Protein AF-A0A7R9UZ57-F1 (afdb_monomer)

Structure (mmCIF, N/CA/C/O backbone):
data_AF-A0A7R9UZ57-F1
#
_entry.id   AF-A0A7R9UZ57-F1
#
loop_
_atom_site.group_PDB
_atom_site.id
_atom_site.type_symbol
_atom_site.label_atom_id
_atom_site.label_alt_id
_atom_site.label_comp_id
_atom_site.label_asym_id
_atom_site.label_entity_id
_atom_site.label_seq_id
_atom_site.pdbx_PDB_ins_code
_atom_site.Cartn_x
_atom_site.Cartn_y
_atom_site.Cartn_z
_atom_site.occupancy
_atom_site.B_iso_or_equiv
_atom_site.auth_seq_id
_atom_site.auth_comp_id
_atom_site.auth_asym_id
_atom_site.auth_atom_id
_atom_site.pdbx_PDB_model_num
ATOM 1 N N . TYR A 1 1 ? 11.349 -13.960 4.212 1.00 96.31 1 TYR A N 1
ATOM 2 C CA . TYR A 1 1 ? 10.872 -12.560 4.198 1.00 96.31 1 TYR A CA 1
ATOM 3 C C . TYR A 1 1 ? 11.273 -11.855 5.492 1.00 96.31 1 TYR A C 1
ATOM 5 O O . TYR A 1 1 ? 11.330 -12.526 6.517 1.00 96.31 1 TYR A O 1
ATOM 13 N N . ARG A 1 2 ? 11.578 -10.550 5.465 1.00 96.44 2 ARG A N 1
ATOM 14 C CA . ARG A 1 2 ? 12.087 -9.789 6.626 1.00 96.44 2 ARG A CA 1
ATOM 15 C C . ARG A 1 2 ? 11.323 -8.475 6.809 1.00 96.44 2 ARG A C 1
ATOM 17 O O . ARG A 1 2 ? 11.224 -7.702 5.852 1.00 96.44 2 ARG A O 1
ATOM 24 N N . VAL A 1 3 ? 10.843 -8.205 8.025 1.00 97.75 3 VAL A N 1
ATOM 25 C CA . VAL A 1 3 ? 10.089 -6.989 8.388 1.00 97.75 3 VAL A CA 1
ATOM 26 C C . VAL A 1 3 ? 10.809 -6.240 9.516 1.00 97.75 3 VAL A C 1
ATOM 28 O O . VAL A 1 3 ? 10.849 -6.745 10.637 1.00 97.75 3 VAL A O 1
ATOM 31 N N . PRO A 1 4 ? 11.381 -5.050 9.264 1.00 97.25 4 PRO A N 1
ATOM 32 C CA . PRO A 1 4 ? 11.931 -4.203 10.320 1.00 97.25 4 PRO A CA 1
ATOM 33 C C . PRO A 1 4 ? 10.826 -3.755 11.279 1.00 97.25 4 PRO A C 1
ATOM 35 O O . PRO A 1 4 ? 9.826 -3.183 10.838 1.00 97.25 4 PRO A O 1
ATOM 38 N N . TYR A 1 5 ? 10.987 -4.008 12.577 1.00 97.12 5 TYR A N 1
ATOM 39 C CA . TYR A 1 5 ? 10.006 -3.625 13.591 1.00 97.12 5 TYR A CA 1
ATOM 40 C C . TYR A 1 5 ? 10.613 -3.631 14.996 1.00 97.12 5 TYR A C 1
ATOM 42 O O . TYR A 1 5 ? 11.260 -4.590 15.408 1.00 97.12 5 TYR A O 1
ATOM 50 N N . ASN A 1 6 ? 10.357 -2.564 15.750 1.00 95.50 6 ASN A N 1
ATOM 51 C CA . ASN A 1 6 ? 10.681 -2.450 17.173 1.00 95.50 6 ASN A CA 1
ATOM 52 C C . ASN A 1 6 ? 9.581 -1.694 17.936 1.00 95.50 6 ASN A C 1
ATOM 54 O O . ASN A 1 6 ? 9.874 -0.903 18.834 1.00 95.50 6 ASN A O 1
ATOM 58 N N . GLY A 1 7 ? 8.328 -1.914 17.531 1.00 94.88 7 GLY A N 1
ATOM 59 C CA . GLY A 1 7 ? 7.164 -1.158 17.985 1.00 94.88 7 GLY A CA 1
ATOM 60 C C . GLY A 1 7 ? 6.757 -0.039 17.026 1.00 94.88 7 GLY A C 1
ATOM 61 O O . GLY A 1 7 ? 7.496 0.328 16.104 1.00 94.88 7 GLY A O 1
ATOM 62 N N . GLY A 1 8 ? 5.566 0.509 17.274 1.00 93.75 8 GLY A N 1
ATOM 63 C CA . GLY A 1 8 ? 5.073 1.705 16.601 1.00 93.75 8 GLY A CA 1
ATOM 64 C C . GLY A 1 8 ? 5.995 2.912 16.791 1.00 93.75 8 GLY A C 1
ATOM 65 O O . GLY A 1 8 ? 6.825 2.981 17.702 1.00 93.75 8 GLY A O 1
ATOM 66 N N . TRP A 1 9 ? 5.865 3.882 15.897 1.00 94.94 9 TRP A N 1
ATOM 67 C CA . TRP A 1 9 ? 6.521 5.170 16.027 1.00 94.94 9 TRP A CA 1
ATOM 68 C C . TRP A 1 9 ? 5.955 5.943 17.223 1.00 94.94 9 TRP A C 1
ATOM 70 O O . TRP A 1 9 ? 4.747 5.971 17.447 1.00 94.94 9 TRP A O 1
ATOM 80 N N . HIS A 1 10 ? 6.835 6.606 17.969 1.00 92.19 10 HIS A N 1
ATOM 81 C CA . HIS A 1 10 ? 6.475 7.507 19.061 1.00 92.19 10 HIS A CA 1
ATOM 82 C C . HIS A 1 10 ? 7.526 8.628 19.145 1.00 92.19 10 HIS A C 1
ATOM 84 O O . HIS A 1 10 ? 8.690 8.359 18.835 1.00 92.19 10 HIS A O 1
ATOM 90 N N . PRO A 1 11 ? 7.202 9.853 19.609 1.00 89.06 11 PRO A N 1
ATOM 91 C CA . PRO A 1 11 ? 8.188 10.932 19.734 1.00 89.06 11 PRO A CA 1
ATOM 92 C C . PRO A 1 11 ? 9.426 10.583 20.577 1.00 89.06 11 PRO A C 1
ATOM 94 O O . PRO A 1 11 ? 10.512 11.087 20.305 1.00 89.06 11 PRO A O 1
ATOM 97 N N . SER A 1 12 ? 9.296 9.684 21.562 1.00 87.94 12 SER A N 1
ATOM 98 C CA . SER A 1 12 ? 10.431 9.167 22.354 1.00 87.94 12 SER A CA 1
ATOM 99 C C . SER A 1 12 ? 11.221 8.036 21.673 1.00 87.94 12 SER A C 1
ATOM 101 O O . SER A 1 12 ? 12.319 7.705 22.113 1.00 87.94 12 SER A O 1
ATOM 103 N N . SER A 1 13 ? 10.698 7.455 20.588 1.00 88.44 13 SER A N 1
ATOM 104 C CA . SER A 1 13 ? 11.344 6.419 19.766 1.00 88.44 13 SER A CA 1
ATOM 105 C C . SER A 1 13 ? 11.179 6.726 18.264 1.00 88.44 13 SER A C 1
ATOM 107 O O . SER A 1 13 ? 10.595 5.934 17.514 1.00 88.44 13 SER A O 1
ATOM 109 N N . PRO A 1 14 ? 11.675 7.887 17.787 1.00 87.88 14 PRO A N 1
ATOM 110 C CA . PRO A 1 14 ? 11.330 8.398 16.461 1.00 87.88 14 PRO A CA 1
ATOM 111 C C . PRO A 1 14 ? 12.143 7.753 15.333 1.00 87.88 14 PRO A C 1
ATOM 113 O O . PRO A 1 14 ? 11.838 7.945 14.158 1.00 87.88 14 PRO A O 1
ATOM 116 N N . LYS A 1 15 ? 13.213 7.030 15.682 1.00 91.25 15 LYS A N 1
ATOM 117 C CA . LYS A 1 15 ? 14.155 6.442 14.729 1.00 91.25 15 LYS A CA 1
ATOM 118 C C . LYS A 1 15 ? 13.553 5.212 14.053 1.00 91.25 15 LYS A C 1
ATOM 120 O O . LYS A 1 15 ? 12.788 4.467 14.676 1.00 91.25 15 LYS A O 1
ATOM 125 N N . ALA A 1 16 ? 13.980 4.976 12.815 1.00 91.75 16 ALA A N 1
ATOM 126 C CA . ALA A 1 16 ? 13.773 3.719 12.107 1.00 91.75 16 ALA A CA 1
ATOM 127 C C . ALA A 1 16 ? 14.164 2.512 12.987 1.00 91.75 16 ALA A C 1
ATOM 129 O O . ALA A 1 16 ? 15.048 2.649 13.848 1.00 91.75 16 ALA A O 1
ATOM 130 N N . PRO A 1 17 ? 13.535 1.336 12.804 1.00 94.62 17 PRO A N 1
ATOM 131 C CA . PRO A 1 17 ? 13.984 0.124 13.476 1.00 94.62 17 PRO A CA 1
ATOM 132 C C . PRO A 1 17 ? 15.475 -0.121 13.178 1.00 94.62 17 PRO A C 1
ATOM 134 O O . PRO A 1 17 ? 15.879 -0.032 12.016 1.00 94.62 17 PRO A O 1
ATOM 137 N N . PRO A 1 18 ? 16.316 -0.399 14.192 1.00 93.69 18 PRO A N 1
ATOM 138 C CA . PRO A 1 18 ? 17.724 -0.697 13.955 1.00 93.69 18 PRO A CA 1
ATOM 139 C C . PRO A 1 18 ? 17.870 -1.988 13.136 1.00 93.69 18 PRO A C 1
ATOM 141 O O . PRO A 1 18 ? 16.980 -2.835 13.129 1.00 93.69 18 PRO A O 1
ATOM 144 N N . ALA A 1 19 ? 19.015 -2.170 12.473 1.00 89.94 19 ALA A N 1
ATOM 145 C CA . ALA A 1 19 ? 19.234 -3.281 11.537 1.00 89.94 19 ALA A CA 1
ATOM 146 C C . ALA A 1 19 ? 19.067 -4.688 12.154 1.00 89.94 19 ALA A C 1
ATOM 148 O O . ALA A 1 19 ? 18.806 -5.650 11.432 1.00 89.94 19 ALA A O 1
ATOM 149 N N . ASN A 1 20 ? 19.209 -4.817 13.477 1.00 93.25 20 ASN A N 1
ATOM 150 C CA . ASN A 1 20 ? 18.998 -6.061 14.220 1.00 93.25 20 ASN A CA 1
ATOM 151 C C . ASN A 1 20 ? 17.541 -6.274 14.676 1.00 93.25 20 ASN A C 1
ATOM 153 O O . ASN A 1 20 ? 17.186 -7.391 15.042 1.00 93.25 20 ASN A O 1
ATOM 157 N N . ALA A 1 21 ? 16.688 -5.248 14.642 1.00 95.94 21 ALA A N 1
ATOM 158 C CA . ALA A 1 21 ? 15.274 -5.347 14.998 1.00 95.94 21 ALA A CA 1
ATOM 159 C C . ALA A 1 21 ? 14.435 -5.725 13.771 1.00 95.94 21 ALA A C 1
ATOM 161 O O . ALA A 1 21 ? 13.703 -4.912 13.198 1.00 95.94 21 ALA A O 1
ATOM 162 N N . VAL A 1 22 ? 14.597 -6.972 13.333 1.00 97.25 22 VAL A N 1
ATOM 163 C CA . VAL A 1 22 ? 13.974 -7.494 12.117 1.00 97.25 22 VAL A CA 1
ATOM 164 C C . VAL A 1 22 ? 13.258 -8.800 12.420 1.00 97.25 22 VAL A C 1
ATOM 166 O O . VAL A 1 22 ? 13.871 -9.777 12.837 1.00 97.25 22 VAL A O 1
ATOM 169 N N . LEU A 1 23 ? 11.959 -8.828 12.143 1.00 98.12 23 LEU A N 1
ATOM 170 C CA . LEU A 1 23 ? 11.115 -10.006 12.265 1.00 98.12 23 LEU A CA 1
ATOM 171 C C . LEU A 1 23 ? 11.227 -10.883 11.017 1.00 98.12 23 LEU A C 1
ATOM 173 O O . LEU A 1 23 ? 11.198 -10.390 9.885 1.00 98.12 23 LEU A O 1
ATOM 177 N N . HIS A 1 24 ? 11.313 -12.193 11.224 1.00 97.38 24 HIS A N 1
ATOM 178 C CA . HIS A 1 24 ? 11.271 -13.217 10.181 1.00 97.38 24 HIS A CA 1
ATOM 179 C C . HIS A 1 24 ? 10.821 -14.558 10.779 1.00 97.38 24 HIS A C 1
ATOM 181 O O . HIS A 1 24 ? 10.819 -14.718 12.000 1.00 97.38 24 HIS A O 1
ATOM 187 N N . GLY A 1 25 ? 10.447 -15.519 9.928 1.00 96.62 25 GLY A N 1
ATOM 188 C CA . GLY A 1 25 ? 10.037 -16.857 10.374 1.00 96.62 25 GLY A CA 1
ATOM 189 C C . GLY A 1 25 ? 8.924 -16.7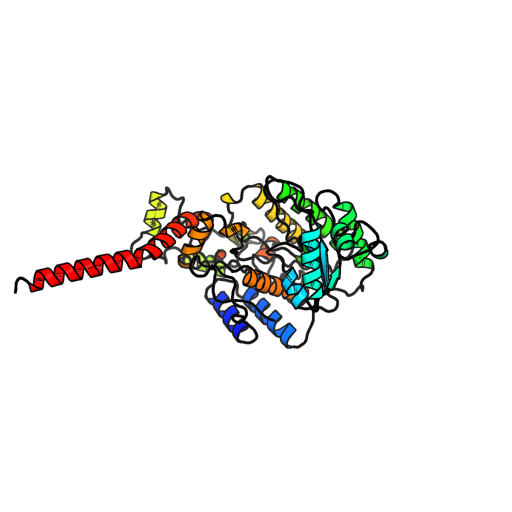95 11.424 1.00 96.62 25 GLY A C 1
ATOM 190 O O . GLY A 1 25 ? 7.982 -16.014 11.281 1.00 96.62 25 GLY A O 1
ATOM 191 N N . ASP A 1 26 ? 9.065 -17.571 12.495 1.00 97.94 26 ASP A N 1
ATOM 192 C CA . ASP A 1 26 ? 8.060 -17.665 13.560 1.00 97.94 26 ASP A CA 1
ATOM 193 C C . ASP A 1 26 ? 7.879 -16.360 14.342 1.00 97.94 26 ASP A C 1
ATOM 195 O O . ASP A 1 26 ? 6.760 -16.039 14.733 1.00 97.94 26 ASP A O 1
ATOM 199 N N . ALA A 1 27 ? 8.931 -15.547 14.496 1.00 98.25 27 ALA A N 1
ATOM 200 C CA . ALA A 1 27 ? 8.818 -14.242 15.149 1.00 98.25 27 ALA A CA 1
ATOM 201 C C . ALA A 1 27 ? 7.904 -13.289 14.359 1.00 98.25 27 ALA A C 1
ATOM 203 O O . ALA A 1 27 ? 7.117 -12.547 14.947 1.00 98.25 27 ALA A O 1
ATOM 204 N N . LEU A 1 28 ? 7.963 -13.339 13.022 1.00 98.56 28 LEU A N 1
ATOM 205 C CA . LEU A 1 28 ? 7.055 -12.567 12.172 1.00 98.56 28 LEU A CA 1
ATOM 206 C C . LEU A 1 28 ? 5.615 -13.078 12.275 1.00 98.56 28 LEU A C 1
ATOM 208 O O . LEU A 1 28 ? 4.700 -12.267 12.386 1.00 98.56 28 LEU A O 1
ATOM 212 N N . LYS A 1 29 ? 5.410 -14.401 12.284 1.00 98.50 29 LYS A N 1
ATOM 213 C CA . LYS A 1 29 ? 4.072 -14.997 12.433 1.00 98.50 29 LYS A CA 1
ATOM 214 C C . LYS A 1 29 ? 3.449 -14.646 13.785 1.00 98.50 29 LYS A C 1
ATOM 216 O O . LYS A 1 29 ? 2.296 -14.225 13.845 1.00 98.50 29 LYS A O 1
ATOM 221 N N . ALA A 1 30 ? 4.234 -14.740 14.857 1.00 98.56 30 ALA A N 1
ATOM 222 C CA . ALA A 1 30 ? 3.813 -14.344 16.193 1.00 98.56 30 ALA A CA 1
ATOM 223 C C . ALA A 1 30 ? 3.451 -12.852 16.247 1.00 98.56 30 ALA A C 1
ATOM 225 O O . ALA A 1 30 ? 2.408 -12.499 16.794 1.00 98.56 30 ALA A O 1
ATOM 226 N N . GLN A 1 31 ? 4.254 -11.975 15.631 1.00 98.62 31 GLN A N 1
ATOM 227 C CA . GLN A 1 31 ? 3.928 -10.550 15.573 1.00 98.62 31 GLN A CA 1
ATOM 228 C C . GLN A 1 31 ? 2.664 -10.268 14.750 1.00 98.62 31 GLN A C 1
ATOM 230 O O . GLN A 1 31 ? 1.860 -9.432 15.159 1.00 98.62 31 GLN A O 1
ATOM 235 N N . ALA A 1 32 ? 2.466 -10.951 13.620 1.00 98.62 32 ALA A N 1
ATOM 236 C CA . ALA A 1 32 ? 1.267 -10.802 12.798 1.00 98.62 32 ALA A CA 1
ATOM 237 C C . ALA A 1 32 ? 0.005 -11.173 13.593 1.00 98.62 32 ALA A C 1
ATOM 239 O O . ALA A 1 32 ? -0.953 -10.399 13.626 1.00 98.62 32 ALA A O 1
ATOM 240 N N . ALA A 1 33 ? 0.047 -12.293 14.324 1.00 98.62 33 ALA A N 1
ATOM 241 C CA . ALA A 1 33 ? -1.026 -12.700 15.229 1.00 98.62 33 ALA A CA 1
ATOM 242 C C . ALA A 1 33 ? -1.255 -11.679 16.358 1.00 98.62 33 ALA A C 1
ATOM 244 O O . ALA A 1 33 ? -2.397 -11.353 16.675 1.00 98.62 33 ALA A O 1
ATOM 245 N N . GLN A 1 34 ? -0.186 -11.117 16.936 1.00 98.31 34 GLN A N 1
ATOM 246 C CA . GLN A 1 34 ? -0.305 -10.059 17.946 1.00 98.31 34 GLN A CA 1
ATOM 247 C C . GLN A 1 34 ? -0.928 -8.776 17.387 1.00 98.31 34 GLN A C 1
ATOM 249 O O . GLN A 1 34 ? -1.742 -8.152 18.068 1.00 98.31 34 GLN A O 1
ATOM 254 N N . TRP A 1 35 ? -0.563 -8.362 16.171 1.00 98.31 35 TRP A N 1
ATOM 255 C CA . TRP A 1 35 ? -1.174 -7.202 15.526 1.00 98.31 35 TRP A CA 1
ATOM 256 C C . TRP A 1 35 ? -2.663 -7.430 15.262 1.00 98.31 35 TRP A C 1
ATOM 258 O O . TRP A 1 35 ? -3.454 -6.543 15.577 1.00 98.31 35 TRP A O 1
ATOM 268 N N . ALA A 1 36 ? -3.056 -8.610 14.775 1.00 98.31 36 ALA A N 1
ATOM 269 C CA . ALA A 1 36 ? -4.465 -8.953 14.580 1.00 98.31 36 ALA A CA 1
ATOM 270 C C . ALA A 1 36 ? -5.243 -8.983 15.904 1.00 98.31 36 ALA A C 1
ATOM 272 O O . ALA A 1 36 ? -6.279 -8.332 16.035 1.00 98.31 36 ALA A O 1
ATOM 273 N N . ALA A 1 37 ? -4.704 -9.645 16.932 1.00 97.50 37 ALA A N 1
ATOM 274 C CA . ALA A 1 37 ? -5.334 -9.733 18.251 1.00 97.50 37 ALA A CA 1
ATOM 275 C C . ALA A 1 37 ? -5.508 -8.358 18.924 1.00 97.50 37 ALA A C 1
ATOM 277 O O . ALA A 1 37 ? -6.505 -8.114 19.604 1.00 97.50 37 ALA A O 1
ATOM 278 N N . ARG A 1 38 ? -4.557 -7.438 18.716 1.00 95.81 38 ARG A N 1
ATOM 279 C CA . ARG A 1 38 ? -4.638 -6.045 19.191 1.00 95.81 38 ARG A CA 1
ATOM 280 C C . ARG A 1 38 ? -5.519 -5.159 18.304 1.00 95.81 38 ARG A C 1
ATOM 282 O O . ARG A 1 38 ? -5.762 -4.011 18.668 1.00 95.81 38 ARG A O 1
ATOM 289 N N . GLY A 1 39 ? -5.990 -5.667 17.165 1.00 96.31 39 GLY A N 1
ATOM 290 C CA . GLY A 1 39 ? -6.795 -4.920 16.206 1.00 96.31 39 GLY A CA 1
ATOM 291 C C . GLY A 1 39 ? -6.010 -3.887 15.397 1.00 96.31 39 GLY A C 1
ATOM 292 O O . GLY A 1 39 ? -6.600 -2.943 14.890 1.00 96.31 39 GLY A O 1
ATOM 293 N N . ILE A 1 40 ? -4.689 -4.025 15.298 1.00 97.19 40 ILE A N 1
ATOM 294 C CA . ILE A 1 40 ? -3.823 -3.118 14.530 1.00 97.19 40 ILE A CA 1
ATOM 295 C C . ILE A 1 40 ? -3.959 -3.384 13.029 1.00 97.19 40 ILE A C 1
ATOM 297 O O . ILE A 1 40 ? -3.943 -2.450 12.226 1.00 97.19 40 ILE A O 1
ATOM 301 N N . ILE A 1 41 ? -4.105 -4.658 12.671 1.00 98.25 41 ILE A N 1
ATOM 302 C CA . ILE A 1 41 ? -4.402 -5.131 11.319 1.00 98.25 41 ILE A CA 1
ATOM 303 C C . ILE A 1 41 ? -5.584 -6.099 11.389 1.00 98.25 41 ILE A C 1
ATOM 305 O O . ILE A 1 41 ? -5.869 -6.653 12.451 1.00 98.25 41 ILE A O 1
ATOM 309 N N . GLU A 1 42 ? -6.246 -6.330 10.264 1.00 98.06 42 GLU A N 1
ATOM 310 C CA . GLU A 1 42 ? -7.281 -7.356 10.154 1.00 98.06 42 GLU A CA 1
ATOM 311 C C . GLU A 1 42 ? -6.670 -8.761 10.026 1.00 98.06 42 GLU A C 1
ATOM 313 O O . GLU A 1 42 ? -5.522 -8.929 9.605 1.00 98.06 42 GLU A O 1
ATOM 318 N N . GLN A 1 43 ? -7.429 -9.790 10.416 1.00 98.00 43 GLN A N 1
ATOM 319 C CA . GLN A 1 43 ? -6.919 -11.166 10.477 1.00 98.00 43 GLN A CA 1
ATOM 320 C C . GLN A 1 43 ? -6.429 -11.667 9.110 1.00 98.00 43 GLN A C 1
ATOM 322 O O . GLN A 1 43 ? -5.359 -12.259 9.012 1.00 98.00 43 GLN A O 1
ATOM 327 N N . ASP A 1 44 ? -7.152 -11.352 8.038 1.00 97.69 44 ASP A N 1
ATOM 328 C CA . ASP A 1 44 ? -6.767 -11.726 6.677 1.00 97.69 44 ASP A CA 1
ATOM 329 C C . ASP A 1 44 ? -5.493 -11.003 6.187 1.00 97.69 44 ASP A C 1
ATOM 331 O O . ASP A 1 44 ? -4.760 -11.534 5.348 1.00 97.69 44 ASP A O 1
ATOM 335 N N . ALA A 1 45 ? -5.166 -9.827 6.740 1.00 98.44 45 ALA A N 1
ATOM 336 C CA . ALA A 1 45 ? -3.878 -9.162 6.527 1.00 98.44 45 ALA A CA 1
ATOM 337 C C . ALA A 1 45 ? -2.734 -9.912 7.227 1.00 98.44 45 ALA A C 1
ATOM 339 O O . ALA A 1 45 ? -1.653 -10.072 6.651 1.00 98.44 45 ALA A O 1
ATOM 340 N N . ALA A 1 46 ? -2.969 -10.382 8.458 1.00 98.69 46 ALA A N 1
ATOM 341 C CA . ALA A 1 46 ? -2.006 -11.194 9.201 1.00 98.69 46 ALA A CA 1
ATOM 342 C C . ALA A 1 46 ? -1.715 -12.510 8.469 1.00 98.69 46 ALA A C 1
ATOM 344 O O . ALA A 1 46 ? -0.550 -12.868 8.279 1.00 98.69 46 ALA A O 1
ATOM 345 N N . ASP A 1 47 ? -2.762 -13.177 7.985 1.00 98.56 47 ASP A N 1
ATOM 346 C CA . ASP A 1 47 ? -2.655 -14.435 7.247 1.00 98.56 47 ASP A CA 1
ATOM 347 C C . ASP A 1 47 ? -1.882 -14.242 5.932 1.00 98.56 47 ASP A C 1
ATOM 349 O O . ASP A 1 47 ? -0.988 -15.028 5.614 1.00 98.56 47 ASP A O 1
ATOM 353 N N . ALA A 1 48 ? -2.135 -13.148 5.204 1.00 98.62 48 ALA A N 1
ATOM 354 C CA . ALA A 1 48 ? -1.396 -12.800 3.988 1.00 98.62 48 ALA A CA 1
ATOM 355 C C . ALA A 1 48 ? 0.100 -12.529 4.248 1.00 98.62 48 ALA A C 1
ATOM 357 O O . ALA A 1 48 ? 0.965 -12.915 3.449 1.00 98.62 48 ALA A O 1
ATOM 358 N N . LEU A 1 49 ? 0.428 -11.891 5.376 1.00 98.50 49 LEU A N 1
ATOM 359 C CA . LEU A 1 49 ? 1.812 -11.664 5.795 1.00 98.50 49 LEU A CA 1
ATOM 360 C C . LEU A 1 49 ? 2.517 -12.983 6.149 1.00 98.50 49 LEU A C 1
ATOM 362 O O . LEU A 1 49 ? 3.658 -13.204 5.724 1.00 98.50 49 LEU A O 1
ATOM 366 N N . CYS A 1 50 ? 1.833 -13.877 6.868 1.00 98.62 50 CYS A N 1
ATOM 367 C CA . CYS A 1 50 ? 2.318 -15.225 7.171 1.00 98.62 50 CYS A CA 1
ATOM 368 C C . CYS A 1 50 ? 2.543 -16.039 5.891 1.00 98.62 50 CYS A C 1
ATOM 370 O O . CYS A 1 50 ? 3.635 -16.581 5.707 1.00 98.62 50 CYS A O 1
ATOM 372 N N . TRP A 1 51 ? 1.574 -16.033 4.971 1.00 98.69 51 TRP A N 1
ATOM 373 C CA . TRP A 1 51 ? 1.675 -16.701 3.672 1.00 98.69 51 TRP A CA 1
ATOM 374 C C . TRP A 1 51 ? 2.886 -16.210 2.880 1.00 98.69 51 TRP A C 1
ATOM 376 O O . TRP A 1 51 ? 3.669 -17.008 2.373 1.00 98.69 51 TRP A O 1
ATOM 386 N N . THR A 1 52 ? 3.100 -14.893 2.825 1.00 98.50 52 THR A N 1
ATOM 387 C CA . THR A 1 52 ? 4.250 -14.315 2.113 1.00 98.50 52 THR A CA 1
ATOM 388 C C . THR A 1 52 ? 5.568 -14.758 2.740 1.00 98.50 52 THR A C 1
ATOM 390 O O . THR A 1 52 ? 6.523 -15.093 2.037 1.00 98.50 52 THR A O 1
ATOM 393 N N . SER A 1 53 ? 5.632 -14.777 4.073 1.00 97.94 53 SER A N 1
ATOM 394 C CA . SER A 1 53 ? 6.804 -15.263 4.800 1.00 97.94 53 SER A CA 1
ATOM 395 C C . SER A 1 53 ? 7.142 -16.707 4.425 1.00 97.94 53 SER A C 1
ATOM 397 O O . SER A 1 53 ? 8.302 -17.001 4.124 1.00 97.94 53 SER A O 1
ATOM 399 N N . GLU A 1 54 ? 6.132 -17.576 4.387 1.00 98.19 54 GLU A N 1
ATOM 400 C CA . GLU A 1 54 ? 6.259 -18.994 4.043 1.00 98.19 54 GLU A CA 1
ATOM 401 C C . GLU A 1 54 ? 6.609 -19.219 2.573 1.00 98.19 54 GLU A C 1
ATOM 403 O O . GLU A 1 54 ? 7.529 -19.985 2.293 1.00 98.19 54 GLU A O 1
ATOM 408 N N . TYR A 1 55 ? 5.957 -18.505 1.651 1.00 98.12 55 TYR A N 1
ATOM 409 C CA . TYR A 1 55 ? 6.221 -18.581 0.213 1.00 98.12 55 TYR A CA 1
ATOM 410 C C . TYR A 1 55 ? 7.719 -18.420 -0.079 1.00 98.12 55 TYR A C 1
ATOM 412 O O . TYR A 1 55 ? 8.342 -19.268 -0.717 1.00 98.12 55 TYR A O 1
ATOM 420 N N . PHE A 1 56 ? 8.341 -17.380 0.483 1.00 97.12 56 PHE A N 1
ATOM 421 C CA . PHE A 1 56 ? 9.775 -17.148 0.299 1.00 97.12 56 PHE A CA 1
ATOM 422 C C . PHE A 1 56 ? 10.663 -18.082 1.131 1.00 97.12 56 PHE A C 1
ATOM 424 O O . PHE A 1 56 ? 11.785 -18.367 0.720 1.00 97.12 56 PHE A O 1
ATOM 431 N N . ALA A 1 57 ? 10.198 -18.576 2.283 1.00 96.81 57 ALA A N 1
ATOM 432 C CA . ALA A 1 57 ? 10.938 -19.578 3.056 1.00 96.81 57 ALA A CA 1
ATOM 433 C C . ALA A 1 57 ? 11.018 -20.932 2.327 1.00 96.81 57 ALA A C 1
ATOM 435 O O . ALA A 1 57 ? 12.003 -21.648 2.477 1.00 96.81 57 ALA A O 1
ATOM 436 N N . GLN A 1 58 ? 10.026 -21.251 1.492 1.00 97.00 58 GLN A N 1
ATOM 437 C CA . GLN A 1 58 ? 9.994 -22.442 0.634 1.00 97.00 58 GLN A CA 1
ATOM 438 C C . GLN A 1 58 ? 10.852 -22.304 -0.640 1.00 97.00 58 GLN A C 1
ATOM 440 O O . GLN A 1 58 ? 10.780 -23.152 -1.528 1.00 97.00 58 GLN A O 1
ATOM 445 N N . GLY A 1 59 ? 11.651 -21.238 -0.762 1.00 95.31 59 GLY A N 1
ATOM 446 C CA . GLY A 1 59 ? 12.533 -21.013 -1.910 1.00 95.31 59 GLY A CA 1
ATOM 447 C C . GLY A 1 59 ? 11.826 -20.495 -3.164 1.00 95.31 59 GLY A C 1
ATOM 448 O O . GLY A 1 59 ? 12.437 -20.449 -4.232 1.00 95.31 59 GLY A O 1
ATOM 449 N N . GLN A 1 60 ? 10.555 -20.090 -3.062 1.00 97.00 60 GLN A N 1
ATOM 450 C CA . GLN A 1 60 ? 9.864 -19.433 -4.168 1.00 97.00 60 GLN A CA 1
ATOM 451 C C . GLN A 1 60 ? 10.433 -18.027 -4.412 1.00 97.00 60 GLN A C 1
ATOM 453 O O . GLN A 1 60 ? 11.066 -17.428 -3.542 1.00 97.00 60 GLN A O 1
ATOM 458 N N . SER A 1 61 ? 10.204 -17.480 -5.606 1.00 95.38 61 SER A N 1
ATOM 459 C CA . SER A 1 61 ? 10.783 -16.198 -6.026 1.00 95.38 61 SER A CA 1
ATOM 460 C C . SER A 1 61 ? 9.775 -15.309 -6.759 1.00 95.38 61 SER A C 1
ATOM 462 O O . SER A 1 61 ? 8.631 -15.701 -6.997 1.00 95.38 61 SER A O 1
ATOM 464 N N . LEU A 1 62 ? 10.224 -14.103 -7.122 1.00 97.06 62 LEU A N 1
ATOM 465 C CA . LEU A 1 62 ? 9.509 -13.151 -7.980 1.00 97.06 62 LEU A CA 1
ATOM 466 C C . LEU A 1 62 ? 9.876 -13.297 -9.468 1.00 97.06 62 LEU A C 1
ATOM 468 O O . LEU A 1 62 ? 9.619 -12.395 -10.266 1.00 97.06 62 LEU A O 1
ATOM 472 N N . LYS A 1 63 ? 10.488 -14.421 -9.865 1.00 94.94 63 LYS A N 1
ATOM 473 C CA . LYS A 1 63 ? 10.837 -14.679 -11.265 1.00 94.94 63 LYS A CA 1
ATOM 474 C C . LYS A 1 63 ? 9.580 -14.636 -12.143 1.00 94.94 63 LYS A C 1
ATOM 476 O O . LYS A 1 63 ? 8.573 -15.256 -11.820 1.00 94.94 63 LYS A O 1
ATOM 481 N N . GLY A 1 64 ? 9.656 -13.916 -13.263 1.00 94.75 64 GLY A N 1
ATOM 482 C CA . GLY A 1 64 ? 8.527 -13.744 -14.185 1.00 94.75 64 GLY A CA 1
ATOM 483 C C . GLY A 1 64 ? 7.460 -12.755 -13.701 1.00 94.75 64 GLY A C 1
ATOM 484 O O . GLY A 1 64 ? 6.396 -12.673 -14.313 1.00 94.75 64 GLY A O 1
ATOM 485 N N . VAL A 1 65 ? 7.729 -12.002 -12.627 1.00 97.62 65 VAL A N 1
ATOM 486 C CA . VAL A 1 65 ? 6.859 -10.931 -12.130 1.00 97.62 65 VAL A CA 1
ATOM 487 C C . VAL A 1 65 ? 7.537 -9.580 -12.332 1.00 97.62 65 VAL A C 1
ATOM 489 O O . VAL A 1 65 ? 8.669 -9.364 -11.896 1.00 97.62 65 VAL A O 1
ATOM 492 N N . TYR A 1 66 ? 6.823 -8.664 -12.977 1.00 98.50 66 TYR A N 1
ATOM 493 C CA . TYR A 1 66 ? 7.300 -7.327 -13.303 1.00 98.50 66 TYR A CA 1
ATOM 494 C C . TYR A 1 66 ? 6.421 -6.283 -12.621 1.00 98.50 66 TYR A C 1
ATOM 496 O O . TYR A 1 66 ? 5.204 -6.269 -12.809 1.00 98.50 66 TYR A O 1
ATOM 504 N N . PHE A 1 67 ? 7.040 -5.396 -11.847 1.00 98.62 67 PHE A N 1
ATOM 505 C CA . PHE A 1 67 ? 6.348 -4.368 -11.075 1.00 98.62 67 PHE A CA 1
ATOM 506 C C . PHE A 1 67 ? 6.546 -2.999 -11.722 1.00 98.62 67 PHE A C 1
ATOM 508 O O . PHE A 1 67 ? 7.578 -2.358 -11.537 1.00 98.62 67 PHE A O 1
ATOM 515 N N . VAL A 1 68 ? 5.549 -2.540 -12.470 1.00 98.56 68 VAL A N 1
ATOM 516 C CA . VAL A 1 68 ? 5.443 -1.162 -12.946 1.00 98.56 68 VAL A CA 1
ATOM 517 C C . VAL A 1 68 ? 5.081 -0.260 -11.771 1.00 98.56 68 VAL A C 1
ATOM 519 O O . VAL A 1 68 ? 3.986 -0.331 -11.215 1.00 98.56 68 VAL A O 1
ATOM 522 N N . MET A 1 69 ? 6.017 0.596 -11.378 1.00 97.44 69 MET A N 1
ATOM 523 C CA . MET A 1 69 ? 5.865 1.501 -10.248 1.00 97.44 69 MET A CA 1
ATOM 524 C C . MET A 1 69 ? 5.761 2.934 -10.741 1.00 97.44 69 MET A C 1
ATOM 526 O O . MET A 1 69 ? 6.769 3.529 -11.107 1.00 97.44 69 MET A O 1
ATOM 530 N N . ILE A 1 70 ? 4.556 3.497 -10.695 1.00 96.56 70 ILE A N 1
ATOM 531 C CA . ILE A 1 70 ? 4.342 4.931 -10.869 1.00 96.56 70 ILE A CA 1
ATOM 532 C C . ILE A 1 70 ? 4.634 5.607 -9.525 1.00 96.56 70 ILE A C 1
ATOM 534 O O . ILE A 1 70 ? 3.923 5.385 -8.545 1.00 96.56 70 ILE A O 1
ATOM 538 N N . GLY A 1 71 ? 5.701 6.404 -9.467 1.00 93.50 71 GLY A N 1
ATOM 539 C CA . GLY A 1 71 ? 6.257 6.960 -8.230 1.00 93.50 71 GLY A CA 1
ATOM 540 C C . GLY A 1 71 ? 7.262 6.022 -7.559 1.00 93.50 71 GLY A C 1
ATOM 541 O O . GLY A 1 71 ? 7.172 5.784 -6.351 1.00 93.50 71 GLY A O 1
ATOM 542 N N . ALA A 1 72 ? 8.200 5.461 -8.328 1.00 93.44 72 ALA A N 1
ATOM 543 C CA . ALA A 1 72 ? 9.220 4.526 -7.832 1.00 93.44 72 ALA A CA 1
ATOM 544 C C . ALA A 1 72 ? 10.072 5.089 -6.675 1.00 93.44 72 ALA A C 1
ATOM 546 O O . ALA A 1 72 ? 10.474 4.355 -5.775 1.00 93.44 72 ALA A O 1
ATOM 547 N N . GLY A 1 73 ? 10.307 6.398 -6.660 1.00 89.88 73 GLY A N 1
ATOM 548 C CA . GLY A 1 73 ? 11.042 7.117 -5.629 1.00 89.88 73 GLY A CA 1
ATOM 549 C C . GLY A 1 73 ? 10.228 7.525 -4.408 1.00 89.88 73 GLY A C 1
ATOM 550 O O . GLY A 1 73 ? 10.817 8.124 -3.500 1.00 89.88 73 GLY A O 1
ATOM 551 N N . SER A 1 74 ? 8.927 7.224 -4.374 1.00 89.56 74 SER A N 1
ATOM 552 C CA . SER A 1 74 ? 8.050 7.525 -3.240 1.00 89.56 74 SER A CA 1
ATOM 553 C C . SER A 1 74 ? 8.546 6.868 -1.948 1.00 89.56 74 SER A C 1
ATOM 555 O O . SER A 1 74 ? 9.047 5.745 -1.941 1.00 89.56 74 SER A O 1
ATOM 557 N N . ALA A 1 75 ? 8.378 7.566 -0.823 1.00 85.62 75 ALA A N 1
ATOM 558 C CA . ALA A 1 75 ? 8.782 7.056 0.489 1.00 85.62 75 ALA A CA 1
ATOM 559 C C . ALA A 1 75 ? 7.980 5.810 0.906 1.00 85.62 75 ALA A C 1
ATOM 561 O O . ALA A 1 75 ? 8.517 4.892 1.522 1.00 85.62 75 ALA A O 1
ATOM 562 N N . MET A 1 76 ? 6.693 5.777 0.548 1.00 87.62 76 MET A N 1
ATOM 563 C CA . MET A 1 76 ? 5.756 4.713 0.919 1.00 87.62 76 MET A CA 1
ATOM 564 C C . MET A 1 76 ? 5.741 3.533 -0.054 1.00 87.62 76 MET A C 1
ATOM 566 O O . MET A 1 76 ? 5.232 2.467 0.293 1.00 87.62 76 MET A O 1
ATOM 570 N N . GLY A 1 77 ? 6.276 3.702 -1.265 1.00 90.75 77 GLY A N 1
ATOM 571 C CA . GLY A 1 77 ? 6.263 2.660 -2.281 1.00 90.75 77 GLY A CA 1
ATOM 572 C C . GLY A 1 77 ? 7.069 1.421 -1.866 1.00 90.75 77 GLY A C 1
ATOM 573 O O . GLY A 1 77 ? 8.042 1.521 -1.117 1.00 90.75 77 GLY A O 1
ATOM 574 N N . PRO A 1 78 ? 6.720 0.229 -2.370 1.00 94.81 78 PRO A N 1
ATOM 575 C CA . PRO A 1 78 ? 7.417 -1.018 -2.051 1.00 94.81 78 PRO A CA 1
ATOM 576 C C . PRO A 1 78 ? 8.794 -1.158 -2.733 1.00 94.81 78 PRO A C 1
ATOM 578 O O . PRO A 1 78 ? 9.398 -2.223 -2.650 1.00 94.81 78 PRO A O 1
ATOM 581 N N . PHE A 1 79 ? 9.312 -0.110 -3.388 1.00 96.00 79 PHE A N 1
ATOM 582 C CA . PHE A 1 79 ? 10.486 -0.155 -4.271 1.00 96.00 79 PHE A CA 1
ATOM 583 C C . PHE A 1 79 ? 11.715 -0.827 -3.637 1.00 96.00 79 PHE A C 1
ATOM 585 O O . PHE A 1 79 ? 12.202 -1.803 -4.211 1.00 96.00 79 PHE A O 1
ATOM 592 N N . PRO A 1 80 ? 12.192 -0.413 -2.441 1.00 94.12 80 PRO A N 1
ATOM 593 C CA . PRO A 1 80 ? 13.384 -1.026 -1.857 1.00 94.12 80 PRO A CA 1
ATOM 594 C C . PRO A 1 80 ? 13.164 -2.504 -1.527 1.00 94.12 80 PRO A C 1
ATOM 596 O O . PRO A 1 80 ? 14.045 -3.331 -1.745 1.00 94.12 80 PRO A O 1
ATOM 599 N N . LYS A 1 81 ? 11.965 -2.848 -1.037 1.00 96.06 81 LYS A N 1
ATOM 600 C CA . LYS A 1 81 ? 11.625 -4.220 -0.659 1.00 96.06 81 LYS A CA 1
ATOM 601 C C . LYS A 1 81 ? 11.482 -5.120 -1.886 1.00 96.06 81 LYS A C 1
ATOM 603 O O . LYS A 1 81 ? 11.921 -6.259 -1.840 1.00 96.06 81 LYS A O 1
ATOM 608 N N . LEU A 1 82 ? 10.915 -4.628 -2.987 1.00 97.38 82 LEU A N 1
ATOM 609 C CA . LEU A 1 82 ? 10.823 -5.391 -4.235 1.00 97.38 82 LEU A CA 1
ATOM 610 C C . LEU A 1 82 ? 12.214 -5.722 -4.788 1.00 97.38 82 LEU A C 1
ATOM 612 O O . LEU A 1 82 ? 12.470 -6.874 -5.133 1.00 97.38 82 LEU A O 1
ATOM 616 N N . LEU A 1 83 ? 13.126 -4.748 -4.801 1.00 97.50 83 LEU A N 1
ATOM 617 C CA . LEU A 1 83 ? 14.513 -4.966 -5.214 1.00 97.50 83 LEU A CA 1
ATOM 618 C C . LEU A 1 83 ? 15.255 -5.948 -4.295 1.00 97.50 83 LEU A C 1
ATOM 620 O O . LEU A 1 83 ? 15.904 -6.869 -4.786 1.00 97.50 83 LEU A O 1
ATOM 624 N N . GLU A 1 84 ? 15.105 -5.814 -2.971 1.00 95.94 84 GLU A N 1
ATOM 625 C CA . GLU A 1 84 ? 15.641 -6.771 -1.985 1.00 95.94 84 GLU A CA 1
ATOM 626 C C . GLU A 1 84 ? 15.167 -8.206 -2.263 1.00 95.94 84 GLU A C 1
ATOM 628 O O . GLU A 1 84 ? 15.935 -9.155 -2.119 1.00 95.94 84 GLU A O 1
ATOM 633 N N . MET A 1 85 ? 13.915 -8.365 -2.699 1.00 96.56 85 MET A N 1
ATOM 634 C CA . MET A 1 85 ? 13.302 -9.659 -3.011 1.00 96.56 85 MET A CA 1
ATOM 635 C C . MET A 1 85 ? 13.596 -10.160 -4.440 1.00 96.56 85 MET A C 1
ATOM 637 O O . MET A 1 85 ? 13.033 -11.176 -4.855 1.00 96.56 85 MET A O 1
ATOM 641 N N . GLY A 1 86 ? 14.462 -9.478 -5.198 1.00 96.38 86 GLY A N 1
ATOM 642 C CA . GLY A 1 86 ? 14.871 -9.892 -6.545 1.00 96.38 86 GLY A CA 1
ATOM 643 C C . GLY A 1 86 ? 13.846 -9.594 -7.643 1.00 96.38 86 GLY A C 1
ATOM 644 O O . GLY A 1 86 ? 13.855 -10.243 -8.688 1.00 96.38 86 GLY A O 1
ATOM 645 N N . ALA A 1 87 ? 12.928 -8.652 -7.416 1.00 97.25 87 ALA A N 1
ATOM 646 C CA . ALA A 1 87 ? 11.933 -8.268 -8.411 1.00 97.25 87 ALA A CA 1
ATOM 647 C C . ALA A 1 87 ? 12.557 -7.530 -9.604 1.00 97.25 87 ALA A C 1
ATOM 649 O O . ALA A 1 87 ? 13.556 -6.820 -9.466 1.00 97.25 87 ALA A O 1
ATOM 650 N N . THR A 1 88 ? 11.891 -7.603 -10.759 1.00 98.38 88 THR A N 1
ATOM 651 C CA . THR A 1 88 ? 12.105 -6.631 -11.838 1.00 98.38 88 THR A CA 1
ATOM 652 C C . THR A 1 88 ? 11.127 -5.474 -11.671 1.00 98.38 88 THR A C 1
ATOM 654 O O . THR A 1 88 ? 9.911 -5.672 -11.710 1.00 98.38 88 THR A O 1
ATOM 657 N N . VAL A 1 89 ? 11.650 -4.266 -11.487 1.00 98.50 89 VAL A N 1
ATOM 658 C CA . VAL A 1 89 ? 10.867 -3.040 -11.329 1.00 98.50 89 VAL A CA 1
ATOM 659 C C . VAL A 1 89 ? 10.958 -2.205 -12.600 1.00 98.50 89 VAL A C 1
ATOM 661 O O . VAL A 1 89 ? 12.050 -1.867 -13.047 1.00 98.50 89 VAL A O 1
ATOM 664 N N . VAL A 1 90 ? 9.808 -1.833 -13.157 1.00 98.38 90 VAL A N 1
ATOM 665 C CA . VAL A 1 90 ? 9.695 -0.840 -14.228 1.00 98.38 90 VAL A CA 1
ATOM 666 C C . VAL A 1 90 ? 9.345 0.496 -13.586 1.00 98.38 90 VAL A C 1
ATOM 668 O O . VAL A 1 90 ? 8.204 0.736 -13.193 1.00 98.38 90 VAL A O 1
ATOM 671 N N . ALA A 1 91 ? 10.345 1.345 -13.401 1.00 96.62 91 ALA A N 1
ATOM 672 C CA . ALA A 1 91 ? 10.213 2.600 -12.689 1.00 96.62 91 ALA A CA 1
ATOM 673 C C . ALA A 1 91 ? 9.707 3.712 -13.610 1.00 96.62 91 ALA A C 1
ATOM 675 O O . ALA A 1 91 ? 10.349 4.081 -14.593 1.00 96.62 91 ALA A O 1
ATOM 676 N N . ILE A 1 92 ? 8.569 4.279 -13.223 1.00 94.00 92 ILE A N 1
ATOM 677 C CA . ILE A 1 92 ? 8.044 5.549 -13.706 1.00 94.00 92 ILE A CA 1
ATOM 678 C C . ILE A 1 92 ? 8.126 6.516 -12.528 1.00 94.00 92 ILE A C 1
ATOM 680 O O . ILE A 1 92 ? 7.653 6.221 -11.430 1.00 94.00 92 ILE A O 1
ATOM 684 N N . ASP A 1 93 ? 8.718 7.681 -12.729 1.00 88.31 93 ASP A N 1
ATOM 685 C CA . ASP A 1 93 ? 8.711 8.732 -11.716 1.00 88.31 93 ASP A CA 1
ATOM 686 C C . ASP A 1 93 ? 8.576 10.095 -12.379 1.00 88.31 93 ASP A C 1
ATOM 688 O O . ASP A 1 93 ? 8.879 10.240 -13.564 1.00 88.31 93 ASP A O 1
ATOM 692 N N . ILE A 1 94 ? 8.075 11.064 -11.623 1.00 75.94 94 ILE A N 1
ATOM 693 C CA . ILE A 1 94 ? 7.830 12.416 -12.110 1.00 75.94 94 ILE A CA 1
ATOM 694 C C . ILE A 1 94 ? 9.066 13.299 -11.915 1.00 75.94 94 ILE A C 1
ATOM 696 O O . ILE A 1 94 ? 9.782 13.155 -10.917 1.00 75.94 94 ILE A O 1
ATOM 700 N N . PRO A 1 95 ? 9.323 14.259 -12.820 1.00 67.81 95 PRO A N 1
ATOM 701 C CA . PRO A 1 95 ? 10.334 15.270 -12.597 1.00 67.81 95 PRO A CA 1
ATOM 702 C C . PRO A 1 95 ? 9.965 16.055 -11.341 1.00 67.81 95 PRO A C 1
ATOM 704 O O . PRO A 1 95 ? 8.818 16.457 -11.149 1.00 67.81 95 PRO A O 1
ATOM 707 N N . GLY A 1 96 ? 10.926 16.219 -10.437 1.00 55.81 96 GLY A N 1
ATOM 708 C CA . GLY A 1 96 ? 10.668 16.902 -9.178 1.00 55.81 96 GLY A CA 1
ATOM 709 C C . GLY A 1 96 ? 10.678 18.424 -9.331 1.00 55.81 96 GLY A C 1
ATOM 710 O O . GLY A 1 96 ? 11.622 18.987 -9.876 1.00 55.81 96 GLY A O 1
ATOM 711 N N . SER A 1 97 ? 9.710 19.078 -8.700 1.00 49.69 97 SER A N 1
ATOM 712 C CA . SER A 1 97 ? 9.835 20.423 -8.125 1.00 49.69 97 SER A CA 1
ATOM 713 C C . SER A 1 97 ? 9.339 20.277 -6.687 1.00 49.69 97 SER A C 1
ATOM 715 O O . SER A 1 97 ? 8.205 19.844 -6.498 1.00 49.69 97 SER A O 1
ATOM 717 N N . TRP A 1 98 ? 10.156 20.531 -5.662 1.00 45.31 98 TRP A N 1
ATOM 718 C CA . TRP A 1 98 ? 9.682 20.442 -4.271 1.00 45.31 98 TRP A CA 1
ATOM 719 C C . TRP A 1 98 ? 9.543 21.845 -3.685 1.00 45.31 98 TRP A C 1
ATOM 721 O O . TRP A 1 98 ? 10.547 22.513 -3.462 1.00 45.31 98 TRP A O 1
ATOM 731 N N . GLY A 1 99 ? 8.307 22.260 -3.398 1.00 49.41 99 GLY A N 1
ATOM 732 C CA . GLY A 1 99 ? 8.008 23.538 -2.746 1.00 49.41 99 GLY A CA 1
ATOM 733 C C . GLY A 1 99 ? 8.304 24.779 -3.599 1.00 49.41 99 GLY A C 1
ATOM 734 O O . GLY A 1 99 ? 8.524 24.703 -4.808 1.00 49.41 99 GLY A O 1
ATOM 735 N N . ALA A 1 100 ? 8.286 25.951 -2.956 1.00 32.06 100 ALA A N 1
ATOM 736 C CA . ALA A 1 100 ? 8.646 27.219 -3.582 1.00 32.06 100 ALA A CA 1
ATOM 737 C C . ALA A 1 100 ? 10.170 27.292 -3.801 1.00 32.06 100 ALA A C 1
ATOM 739 O O . ALA A 1 100 ? 10.899 27.778 -2.939 1.00 32.06 100 ALA A O 1
ATOM 740 N N . GLY A 1 101 ? 10.658 26.790 -4.940 1.00 42.34 101 GLY A N 1
ATOM 741 C CA . GLY A 1 101 ? 12.060 26.953 -5.340 1.00 42.34 101 GLY A CA 1
ATOM 742 C C . GLY A 1 101 ? 12.591 25.901 -6.317 1.00 42.34 101 GLY A C 1
ATOM 743 O O . GLY A 1 101 ? 13.041 24.844 -5.896 1.00 42.34 101 GLY A O 1
ATOM 744 N N . GLY A 1 102 ? 12.627 26.260 -7.606 1.00 43.50 102 GLY A N 1
ATOM 745 C CA . GLY A 1 102 ? 13.517 25.708 -8.640 1.00 43.50 102 GLY A CA 1
ATOM 746 C C . GLY A 1 102 ? 13.259 24.274 -9.155 1.00 43.50 102 GLY A C 1
ATOM 747 O O . GLY A 1 102 ? 12.695 23.436 -8.453 1.00 43.50 102 GLY A O 1
ATOM 748 N N . PRO A 1 103 ? 13.690 23.963 -10.397 1.00 51.38 103 PRO A N 1
ATOM 749 C CA . PRO A 1 103 ? 13.654 22.604 -10.939 1.00 51.38 103 PRO A CA 1
ATOM 750 C C . PRO A 1 103 ? 14.616 21.693 -10.161 1.00 51.38 103 PRO A C 1
ATOM 752 O O . PRO A 1 103 ? 15.800 22.011 -10.014 1.00 51.38 103 PRO A O 1
ATOM 755 N N . ARG A 1 104 ? 14.141 20.542 -9.664 1.00 56.41 104 ARG A N 1
ATOM 756 C CA . ARG A 1 104 ? 15.030 19.533 -9.069 1.00 56.41 104 ARG A CA 1
ATOM 757 C C . ARG A 1 104 ? 15.779 18.824 -10.202 1.00 56.41 104 ARG A C 1
ATOM 759 O O . ARG A 1 104 ? 15.134 18.389 -11.156 1.00 56.41 104 ARG A O 1
ATOM 766 N N . PRO A 1 105 ? 17.095 18.583 -10.083 1.00 57.88 105 PRO A N 1
ATOM 767 C CA . PRO A 1 105 ? 17.776 17.685 -11.001 1.00 57.88 105 PRO A CA 1
ATOM 768 C C . PRO A 1 105 ? 17.194 16.274 -10.839 1.00 57.88 105 PRO A C 1
ATOM 770 O O . PRO A 1 105 ? 17.426 15.607 -9.821 1.00 57.88 105 PRO A O 1
ATOM 773 N N . THR A 1 106 ? 16.444 15.814 -11.841 1.00 70.19 106 THR A N 1
ATOM 774 C CA . THR A 1 106 ? 15.953 14.429 -11.981 1.00 70.19 106 THR A CA 1
ATOM 775 C C . THR A 1 106 ? 17.078 13.410 -11.815 1.00 70.19 106 THR A C 1
ATOM 777 O O . THR A 1 106 ? 16.867 12.334 -11.260 1.00 70.19 106 THR A O 1
ATOM 780 N N . TRP A 1 107 ? 18.297 13.810 -12.177 1.00 80.56 107 TRP A N 1
ATOM 781 C CA . TRP A 1 107 ? 19.541 13.073 -11.992 1.00 80.56 107 TRP A CA 1
ATOM 782 C C . TRP A 1 107 ? 19.711 12.464 -10.588 1.00 80.56 107 TRP A C 1
ATOM 784 O O . TRP A 1 107 ? 19.999 11.277 -10.470 1.00 80.56 107 TRP A O 1
ATOM 794 N N . THR A 1 108 ? 19.478 13.223 -9.506 1.00 84.06 108 THR A N 1
ATOM 795 C CA . THR A 1 108 ? 19.708 12.718 -8.128 1.00 84.06 108 THR A CA 1
ATOM 796 C C . THR A 1 108 ? 18.761 11.580 -7.748 1.00 84.06 108 THR A C 1
ATOM 798 O O . THR A 1 108 ? 19.145 10.636 -7.053 1.00 84.06 108 THR A O 1
ATOM 801 N N . LEU A 1 109 ? 17.512 11.663 -8.213 1.00 87.88 109 LEU A N 1
ATOM 802 C CA . LEU A 1 109 ? 16.507 10.631 -8.015 1.00 87.88 109 LEU A CA 1
ATOM 803 C C . LEU A 1 109 ? 16.907 9.359 -8.764 1.00 87.88 109 LEU A C 1
ATOM 805 O O . LEU A 1 109 ? 16.956 8.295 -8.151 1.00 87.88 109 LEU A O 1
ATOM 809 N N . TRP A 1 110 ? 17.228 9.476 -10.053 1.00 91.44 110 TRP A N 1
ATOM 810 C CA . TRP A 1 110 ? 17.586 8.326 -10.883 1.00 91.44 110 TRP A CA 1
ATOM 811 C C . TRP A 1 110 ? 18.886 7.670 -10.451 1.00 91.44 110 TRP A C 1
ATOM 813 O O . TRP A 1 110 ? 18.925 6.442 -10.374 1.00 91.44 110 TRP A O 1
ATOM 823 N N . LYS A 1 111 ? 19.891 8.456 -10.045 1.00 92.75 111 LYS A N 1
ATOM 824 C CA . LYS A 1 111 ? 21.101 7.928 -9.414 1.00 92.75 111 LYS A CA 1
ATOM 825 C C . LYS A 1 111 ? 20.752 7.057 -8.207 1.00 92.75 111 LYS A C 1
ATOM 827 O O . LYS A 1 111 ? 21.176 5.910 -8.139 1.00 92.75 111 LYS A O 1
ATOM 832 N N . ARG A 1 112 ? 19.914 7.554 -7.288 1.00 93.12 112 ARG A N 1
ATOM 833 C CA . ARG A 1 112 ? 19.485 6.796 -6.098 1.00 93.12 112 ARG A CA 1
ATOM 834 C C . ARG A 1 112 ? 18.757 5.496 -6.459 1.00 93.12 112 ARG A C 1
ATOM 836 O O . ARG A 1 112 ? 19.006 4.478 -5.818 1.00 93.12 112 ARG A O 1
ATOM 843 N N . LEU A 1 113 ? 17.850 5.522 -7.439 1.00 94.94 113 LEU A N 1
ATOM 844 C CA . LEU A 1 113 ? 17.118 4.321 -7.866 1.00 94.94 113 LEU A CA 1
ATOM 845 C C . LEU A 1 113 ? 18.055 3.292 -8.519 1.00 94.94 113 LEU A C 1
ATOM 847 O O . LEU A 1 113 ? 17.959 2.104 -8.213 1.00 94.94 113 LEU A O 1
ATOM 851 N N . CYS A 1 114 ? 18.985 3.742 -9.365 1.00 95.62 114 CYS A N 1
ATOM 852 C CA . CYS A 1 114 ? 19.966 2.876 -10.016 1.00 95.62 114 CYS A CA 1
ATOM 853 C C . CYS A 1 114 ? 20.966 2.287 -9.014 1.00 95.62 114 CYS A C 1
ATOM 855 O O . CYS A 1 114 ? 21.221 1.086 -9.056 1.00 95.62 114 CYS A O 1
ATOM 857 N N . ASP A 1 115 ? 21.478 3.091 -8.079 1.00 96.31 115 ASP A N 1
ATOM 858 C CA . ASP A 1 115 ? 22.363 2.626 -7.005 1.00 96.31 115 ASP A CA 1
ATOM 859 C C . ASP A 1 115 ? 21.671 1.553 -6.152 1.00 96.31 115 ASP A C 1
ATOM 861 O O . ASP A 1 115 ? 22.261 0.513 -5.857 1.00 96.31 115 ASP A O 1
ATOM 865 N N . ALA A 1 116 ? 20.396 1.765 -5.803 1.00 96.38 116 ALA A N 1
ATOM 866 C CA . ALA A 1 116 ? 19.606 0.787 -5.059 1.00 96.38 116 ALA A CA 1
ATOM 867 C C . ALA A 1 116 ? 19.432 -0.527 -5.835 1.00 96.38 116 ALA A C 1
ATOM 869 O O . ALA A 1 116 ? 19.559 -1.598 -5.248 1.00 96.38 116 ALA A O 1
ATOM 870 N N . ALA A 1 117 ? 19.185 -0.455 -7.147 1.00 97.44 117 ALA A N 1
ATOM 871 C CA . ALA A 1 117 ? 19.090 -1.639 -7.995 1.00 97.44 117 ALA A CA 1
ATOM 872 C C . ALA A 1 117 ? 20.426 -2.391 -8.072 1.00 97.44 117 ALA A C 1
ATOM 874 O O . ALA A 1 117 ? 20.447 -3.596 -7.829 1.00 97.44 117 ALA A O 1
ATOM 875 N N . ARG A 1 118 ? 21.544 -1.686 -8.310 1.00 97.06 118 ARG A N 1
ATOM 876 C CA . ARG A 1 118 ? 22.902 -2.269 -8.355 1.00 97.06 118 ARG A CA 1
ATOM 877 C C . ARG A 1 118 ? 23.306 -2.938 -7.036 1.00 97.06 118 ARG A C 1
ATOM 879 O O . ARG A 1 118 ? 24.041 -3.918 -7.056 1.00 97.06 118 ARG A O 1
ATOM 886 N N . ALA A 1 119 ? 22.834 -2.420 -5.902 1.00 97.69 119 ALA A N 1
ATOM 887 C CA . ALA A 1 119 ? 23.092 -2.975 -4.572 1.00 97.69 119 ALA A CA 1
ATOM 888 C C . ALA A 1 119 ? 22.142 -4.128 -4.180 1.00 97.69 119 ALA A C 1
ATOM 890 O O . ALA A 1 119 ? 22.175 -4.591 -3.039 1.00 97.69 119 ALA A O 1
ATOM 891 N N . SER A 1 120 ? 21.279 -4.579 -5.092 1.00 97.50 120 SER A N 1
ATOM 892 C CA . SER A 1 120 ? 20.228 -5.564 -4.832 1.00 97.50 120 SER A CA 1
ATOM 893 C C . SER A 1 120 ? 20.277 -6.726 -5.833 1.00 97.50 120 SER A C 1
ATOM 895 O O . SER A 1 120 ? 20.873 -6.588 -6.899 1.00 97.50 120 SER A O 1
ATOM 897 N N . PRO A 1 121 ? 19.614 -7.861 -5.547 1.00 97.06 121 PRO A N 1
ATOM 898 C CA . PRO A 1 121 ? 19.400 -8.911 -6.544 1.00 97.06 121 PRO A CA 1
ATOM 899 C C . PRO A 1 121 ? 18.315 -8.556 -7.580 1.00 97.06 121 PRO A C 1
ATOM 901 O O . PRO A 1 121 ? 18.062 -9.342 -8.491 1.00 97.06 121 PRO A O 1
ATOM 904 N N . GLY A 1 122 ? 17.620 -7.427 -7.413 1.00 97.25 122 GLY A N 1
ATOM 905 C CA . GLY A 1 122 ? 16.568 -6.970 -8.312 1.00 97.25 122 GLY A CA 1
ATOM 906 C C . GLY A 1 122 ? 17.099 -6.335 -9.596 1.00 97.25 122 GLY A C 1
ATOM 907 O O . GLY A 1 122 ? 18.292 -6.112 -9.780 1.00 97.25 122 GLY A O 1
ATOM 908 N N . SER A 1 123 ? 16.181 -6.029 -10.506 1.00 97.75 123 SER A N 1
ATOM 909 C CA . SER A 1 123 ? 16.476 -5.360 -11.777 1.00 97.75 123 SER A CA 1
ATOM 910 C C . SER A 1 123 ? 15.612 -4.121 -11.944 1.00 97.75 123 SER A C 1
ATOM 912 O O . SER A 1 123 ? 14.470 -4.088 -11.485 1.00 97.75 123 SER A O 1
ATOM 914 N N . LEU A 1 124 ? 16.148 -3.110 -12.625 1.00 97.94 124 LEU A N 1
ATOM 915 C CA . LEU A 1 124 ? 15.472 -1.840 -12.860 1.00 97.94 124 LEU A CA 1
ATOM 916 C C . LEU A 1 124 ? 15.366 -1.565 -14.360 1.00 97.94 124 LEU A C 1
ATOM 918 O O . LEU A 1 124 ? 16.361 -1.605 -15.078 1.00 97.94 124 LEU A O 1
ATOM 922 N N . ILE A 1 125 ? 14.155 -1.261 -14.811 1.00 97.31 125 ILE A N 1
ATOM 923 C CA . ILE A 1 125 ? 13.824 -0.818 -16.166 1.00 97.31 125 ILE A CA 1
ATOM 924 C C . ILE A 1 125 ? 13.219 0.576 -16.035 1.00 97.31 125 ILE A C 1
ATOM 926 O O . ILE A 1 125 ? 12.377 0.799 -15.172 1.00 97.31 125 ILE A O 1
ATOM 930 N N . PHE A 1 126 ? 13.633 1.523 -16.864 1.00 95.25 126 PHE A N 1
ATOM 931 C CA . PHE A 1 126 ? 13.136 2.896 -16.819 1.00 95.25 126 PHE A CA 1
ATOM 932 C C . PHE A 1 126 ? 13.260 3.546 -18.201 1.00 95.25 126 PHE A C 1
ATOM 934 O O . PHE A 1 126 ? 14.101 3.122 -18.998 1.00 95.25 126 PHE A O 1
ATOM 941 N N . PRO A 1 127 ? 12.415 4.542 -18.518 1.00 92.00 127 PRO A N 1
ATOM 942 C CA . PRO A 1 127 ? 12.504 5.258 -19.781 1.00 92.00 127 PRO A CA 1
ATOM 943 C C . PRO A 1 127 ? 13.734 6.174 -19.816 1.00 92.00 127 PRO A C 1
ATOM 945 O O . PRO A 1 127 ? 14.165 6.713 -18.794 1.00 92.00 127 PRO A O 1
ATOM 948 N N . LEU A 1 128 ? 14.267 6.370 -21.021 1.00 89.88 128 LEU A N 1
ATOM 949 C CA . LEU A 1 128 ? 15.320 7.333 -21.324 1.00 89.88 128 LEU A CA 1
ATOM 950 C C . LEU A 1 128 ? 14.839 8.269 -22.434 1.00 89.88 128 LEU A C 1
ATOM 952 O O . LEU A 1 128 ? 14.229 7.821 -23.405 1.00 89.88 128 LEU A O 1
ATOM 956 N N . GLY A 1 129 ? 15.172 9.554 -22.328 1.00 87.06 129 GLY A N 1
ATOM 957 C CA . GLY A 1 129 ? 14.902 10.556 -23.365 1.00 87.06 129 GLY A CA 1
ATOM 958 C C . GLY A 1 129 ? 15.764 10.404 -24.625 1.00 87.06 129 GLY A C 1
ATOM 959 O O . GLY A 1 129 ? 15.529 11.089 -25.616 1.00 87.06 129 GLY A O 1
ATOM 960 N N . LYS A 1 130 ? 16.763 9.514 -24.603 1.00 88.00 130 LYS A N 1
ATOM 961 C CA . LYS A 1 130 ? 17.619 9.159 -25.743 1.00 88.00 130 LYS A CA 1
ATOM 962 C C . LYS A 1 130 ? 18.016 7.676 -25.674 1.00 88.00 130 LYS A C 1
ATOM 964 O O . LYS A 1 130 ? 17.907 7.081 -24.602 1.00 88.00 130 LYS A O 1
ATOM 969 N N . PRO A 1 131 ? 18.491 7.060 -26.772 1.00 92.62 131 PRO A N 1
ATOM 970 C CA . PRO A 1 131 ? 18.947 5.672 -26.744 1.00 92.62 131 PRO A CA 1
ATOM 971 C C . PRO A 1 131 ? 20.043 5.445 -25.695 1.00 92.62 131 PRO A C 1
ATOM 973 O O . PRO A 1 131 ? 20.982 6.233 -25.604 1.00 92.62 131 PRO A O 1
ATOM 976 N N . GLN A 1 132 ? 19.968 4.337 -24.949 1.00 92.19 132 GLN A N 1
ATOM 977 C CA . GLN A 1 132 ? 20.946 4.011 -23.898 1.00 92.19 132 GLN A CA 1
ATOM 978 C C . GLN A 1 132 ? 22.384 3.925 -24.435 1.00 92.19 132 GLN A C 1
ATOM 980 O O . GLN A 1 132 ? 23.315 4.365 -23.771 1.00 92.19 132 GLN A O 1
ATOM 985 N N . ALA A 1 133 ? 22.568 3.422 -25.661 1.00 95.44 133 ALA A N 1
ATOM 986 C CA . ALA A 1 133 ? 23.875 3.357 -26.323 1.00 95.44 133 ALA A CA 1
ATOM 987 C C . ALA A 1 133 ? 24.487 4.741 -26.626 1.00 95.44 133 ALA A C 1
ATOM 989 O O . ALA A 1 133 ? 25.673 4.835 -26.927 1.00 95.44 133 ALA A O 1
ATOM 990 N N . SER A 1 134 ? 23.690 5.813 -26.559 1.00 95.94 134 SER A N 1
ATOM 991 C CA . SER A 1 134 ? 24.135 7.202 -26.717 1.00 95.94 134 SER A CA 1
ATOM 992 C C . SER A 1 134 ? 24.466 7.881 -25.383 1.00 95.94 134 SER A C 1
ATOM 994 O O . SER A 1 134 ? 24.804 9.065 -25.381 1.00 95.94 134 SER A O 1
ATOM 996 N N . CYS A 1 135 ? 24.339 7.178 -24.253 1.00 93.56 135 CYS A N 1
ATOM 997 C CA . CYS A 1 135 ? 24.793 7.659 -22.953 1.00 93.56 135 CYS A CA 1
ATOM 998 C C . CYS A 1 135 ? 26.291 7.376 -22.790 1.00 93.56 135 CYS A C 1
ATOM 1000 O O . CYS A 1 135 ? 26.712 6.223 -22.859 1.00 93.56 135 CYS A O 1
ATOM 1002 N N . THR A 1 136 ? 27.100 8.414 -22.575 1.00 95.44 136 THR A N 1
ATOM 1003 C CA . THR A 1 136 ? 28.571 8.276 -22.488 1.00 95.44 136 THR A CA 1
ATOM 1004 C C . THR A 1 136 ? 29.080 8.020 -21.069 1.00 95.44 136 THR A C 1
ATOM 1006 O O . THR A 1 136 ? 30.231 7.627 -20.886 1.00 95.44 136 THR A O 1
ATOM 1009 N N . SER A 1 137 ? 28.232 8.225 -20.061 1.00 94.44 137 SER A N 1
ATOM 1010 C CA . SER A 1 137 ? 28.515 7.968 -18.650 1.00 94.44 137 SER A CA 1
ATOM 1011 C C . SER A 1 137 ? 27.228 7.668 -17.876 1.00 94.44 137 SER A C 1
ATOM 1013 O O . SER A 1 137 ? 26.123 7.928 -18.358 1.00 94.44 137 SER A O 1
ATOM 1015 N N . ASP A 1 138 ? 27.373 7.162 -16.649 1.00 91.25 138 ASP A N 1
ATOM 1016 C CA . ASP A 1 138 ? 26.256 7.003 -15.711 1.00 91.25 138 ASP A CA 1
ATOM 1017 C C . ASP A 1 138 ? 25.552 8.346 -15.453 1.00 91.25 138 ASP A C 1
ATOM 1019 O O . ASP A 1 138 ? 24.327 8.401 -15.430 1.00 91.25 138 ASP A O 1
ATOM 1023 N N . ASP A 1 139 ? 26.298 9.448 -15.348 1.00 90.06 139 ASP A N 1
ATOM 1024 C CA . ASP A 1 139 ? 25.713 10.770 -15.111 1.00 90.06 139 ASP A CA 1
ATOM 1025 C C . ASP A 1 139 ? 24.875 11.265 -16.290 1.00 90.06 139 ASP A C 1
ATOM 1027 O O . ASP A 1 139 ? 23.789 11.815 -16.095 1.00 90.06 139 ASP A O 1
ATOM 1031 N N . ASP A 1 140 ? 25.346 11.022 -17.512 1.00 89.44 140 ASP A N 1
ATOM 1032 C CA . ASP A 1 140 ? 24.601 11.317 -18.733 1.00 89.44 140 ASP A CA 1
ATOM 1033 C C . ASP A 1 140 ? 23.346 10.430 -18.851 1.00 89.44 140 ASP A C 1
ATOM 1035 O O . ASP A 1 140 ? 22.269 10.901 -19.224 1.00 89.44 140 ASP A O 1
ATOM 1039 N N . MET A 1 141 ? 23.438 9.158 -18.448 1.00 91.25 141 MET A N 1
ATOM 1040 C CA . MET A 1 141 ? 22.276 8.271 -18.345 1.00 91.25 141 MET A CA 1
ATOM 1041 C C . MET A 1 141 ? 21.265 8.787 -17.318 1.00 91.25 141 MET A C 1
ATOM 1043 O O . MET A 1 141 ? 20.083 8.893 -17.641 1.00 91.25 141 MET A O 1
ATOM 1047 N N . TYR A 1 142 ? 21.694 9.154 -16.109 1.00 90.19 142 TYR A N 1
ATOM 1048 C CA . TYR A 1 142 ? 20.816 9.687 -15.062 1.00 90.19 142 TYR A CA 1
ATOM 1049 C C . TYR A 1 142 ? 20.152 11.005 -15.479 1.00 90.19 142 TYR A C 1
ATOM 1051 O O . TYR A 1 142 ? 18.985 11.226 -15.157 1.00 90.19 142 TYR A O 1
ATOM 1059 N N . ALA A 1 143 ? 20.859 11.867 -16.216 1.00 85.31 143 ALA A N 1
ATOM 1060 C CA . ALA A 1 143 ? 20.301 13.103 -16.763 1.00 85.31 143 ALA A CA 1
ATOM 1061 C C . ALA A 1 143 ? 19.257 12.836 -17.861 1.00 85.31 143 ALA A C 1
ATOM 1063 O O . ALA A 1 143 ? 18.259 13.549 -17.946 1.00 85.31 143 ALA A O 1
ATOM 1064 N N . ALA A 1 144 ? 19.463 11.793 -18.669 1.00 88.25 144 ALA A N 1
ATOM 1065 C CA . ALA A 1 144 ? 18.516 11.355 -19.691 1.00 88.25 144 ALA A CA 1
ATOM 1066 C C . ALA A 1 144 ? 17.363 10.494 -19.141 1.00 88.25 144 ALA A C 1
ATOM 1068 O O . ALA A 1 144 ? 16.443 10.176 -19.893 1.00 88.25 144 ALA A O 1
ATOM 1069 N N . SER A 1 145 ? 17.416 10.079 -17.873 1.00 90.06 145 SER A N 1
ATOM 1070 C CA . SER A 1 145 ? 16.465 9.137 -17.279 1.00 90.06 145 SER A CA 1
ATOM 1071 C C . SER A 1 145 ? 15.134 9.786 -16.908 1.00 90.06 145 SER A C 1
ATOM 1073 O O . SER A 1 145 ? 15.072 10.908 -16.396 1.00 90.06 145 SER A O 1
ATOM 1075 N N . GLY A 1 146 ? 14.067 9.009 -17.072 1.00 86.00 146 GLY A N 1
ATOM 1076 C CA . GLY A 1 146 ? 12.727 9.328 -16.603 1.00 86.00 146 GLY A CA 1
ATOM 1077 C C . GLY A 1 146 ? 11.782 9.836 -17.676 1.00 86.00 146 GLY A C 1
ATOM 1078 O O . GLY A 1 146 ? 12.002 9.689 -18.874 1.00 86.00 146 GLY A O 1
ATOM 1079 N N . CYS A 1 147 ? 10.661 10.364 -17.207 1.00 87.31 147 CYS A N 1
ATOM 1080 C CA . CYS A 1 147 ? 9.523 10.783 -18.014 1.00 87.31 147 CYS A CA 1
ATOM 1081 C C . CYS A 1 147 ? 8.701 11.797 -17.217 1.00 87.31 147 CYS A C 1
ATOM 1083 O O . CYS A 1 147 ? 8.854 11.874 -16.001 1.00 87.31 147 CYS A O 1
ATOM 1085 N N . ASP A 1 148 ? 7.795 12.527 -17.862 1.00 88.00 148 ASP A N 1
ATOM 1086 C CA . ASP A 1 148 ? 6.879 13.436 -17.168 1.00 88.00 148 ASP A CA 1
ATOM 1087 C C . ASP A 1 148 ? 5.440 12.934 -17.242 1.00 88.00 148 ASP A C 1
ATOM 1089 O O . ASP A 1 148 ? 4.764 13.110 -18.248 1.00 88.00 148 ASP A O 1
ATOM 1093 N N . LEU A 1 149 ? 4.941 12.325 -16.164 1.00 89.81 149 LEU A N 1
ATOM 1094 C CA . LEU A 1 149 ? 3.590 11.764 -16.156 1.00 89.81 149 LEU A CA 1
ATOM 1095 C C . LEU A 1 149 ? 2.489 12.807 -16.377 1.00 89.81 149 LEU A C 1
ATOM 1097 O O . LEU A 1 149 ? 1.445 12.476 -16.933 1.00 89.81 149 LEU A O 1
ATOM 1101 N N . MET A 1 150 ? 2.706 14.055 -15.961 1.00 88.56 150 MET A N 1
ATOM 1102 C CA . MET A 1 150 ? 1.696 15.108 -16.079 1.00 88.56 150 MET A CA 1
ATOM 1103 C C . MET A 1 150 ? 1.653 15.736 -17.472 1.00 88.56 150 MET A C 1
ATOM 1105 O O . MET A 1 150 ? 0.621 16.310 -17.830 1.00 88.56 150 MET A O 1
ATOM 1109 N N . ASN A 1 151 ? 2.750 15.644 -18.227 1.00 89.50 151 ASN A N 1
ATOM 1110 C CA . ASN A 1 151 ? 2.881 16.231 -19.561 1.00 89.50 151 ASN A CA 1
ATOM 1111 C C . ASN A 1 151 ? 2.906 15.188 -20.690 1.00 89.50 151 ASN A C 1
ATOM 1113 O O . ASN A 1 151 ? 2.557 15.521 -21.816 1.00 89.50 151 ASN A O 1
ATOM 1117 N N . GLN A 1 152 ? 3.285 13.942 -20.397 1.00 92.00 152 GLN A N 1
ATOM 1118 C CA . GLN A 1 152 ? 3.494 12.859 -21.367 1.00 92.00 152 GLN A CA 1
ATOM 1119 C C . GLN A 1 152 ? 2.749 11.547 -21.010 1.00 92.00 152 GLN A C 1
ATOM 1121 O O . GLN A 1 152 ? 3.308 10.454 -21.161 1.00 92.00 152 GLN A O 1
ATOM 1126 N N . PRO A 1 153 ? 1.497 11.574 -20.495 1.00 94.69 153 PRO A N 1
ATOM 1127 C CA . PRO A 1 153 ? 0.807 10.340 -20.103 1.00 94.69 153 PRO A CA 1
ATOM 1128 C C . PRO A 1 153 ? 0.549 9.400 -21.294 1.00 94.69 153 PRO A C 1
ATOM 1130 O O . PRO A 1 153 ? 0.512 8.182 -21.123 1.00 94.69 153 PRO A O 1
ATOM 1133 N N . GLY A 1 154 ? 0.389 9.949 -22.504 1.00 96.62 154 GLY A N 1
ATOM 1134 C CA . GLY A 1 154 ? 0.201 9.185 -23.739 1.00 96.62 154 GLY A CA 1
ATOM 1135 C C . GLY A 1 154 ? 1.434 8.372 -24.115 1.00 96.62 154 GLY A C 1
ATOM 1136 O O . GLY A 1 154 ? 1.349 7.166 -24.350 1.00 96.62 154 GLY A O 1
ATOM 1137 N N . GLU A 1 155 ? 2.583 9.032 -24.130 1.00 95.75 155 GLU A N 1
ATOM 1138 C CA . GLU A 1 155 ? 3.886 8.477 -24.471 1.00 95.75 155 GLU A CA 1
ATOM 1139 C C . GLU A 1 155 ? 4.307 7.416 -23.458 1.00 95.75 155 GLU A C 1
ATOM 1141 O O . GLU A 1 155 ? 4.721 6.327 -23.856 1.00 95.75 155 GLU A O 1
ATOM 1146 N N . ILE A 1 156 ? 4.119 7.684 -22.161 1.00 95.94 156 ILE A N 1
ATOM 1147 C CA . ILE A 1 156 ? 4.402 6.713 -21.095 1.00 95.94 156 ILE A CA 1
ATOM 1148 C C . ILE A 1 156 ? 3.515 5.478 -21.249 1.00 95.94 156 ILE A C 1
ATOM 1150 O O . ILE A 1 156 ? 4.017 4.355 -21.199 1.00 95.94 156 ILE A O 1
ATOM 1154 N N . ALA A 1 157 ? 2.211 5.655 -21.481 1.00 97.81 157 ALA A N 1
ATOM 1155 C CA . ALA A 1 157 ? 1.308 4.529 -21.695 1.00 97.81 157 ALA A CA 1
ATOM 1156 C C . ALA A 1 157 ? 1.704 3.705 -22.931 1.00 97.81 157 ALA A C 1
ATOM 1158 O O . ALA A 1 157 ? 1.734 2.478 -22.860 1.00 97.81 157 ALA A O 1
ATOM 1159 N N . ASN A 1 158 ? 2.049 4.355 -24.046 1.00 97.62 158 ASN A N 1
ATOM 1160 C CA . ASN A 1 158 ? 2.497 3.673 -25.262 1.00 97.62 158 ASN A CA 1
ATOM 1161 C C . ASN A 1 158 ? 3.814 2.918 -25.041 1.00 97.62 158 ASN A C 1
ATOM 1163 O O . ASN A 1 158 ? 3.941 1.774 -25.480 1.00 97.62 158 ASN A O 1
ATOM 1167 N N . TRP A 1 159 ? 4.764 3.519 -24.321 1.00 97.12 159 TRP A N 1
ATOM 1168 C CA . TRP A 1 159 ? 6.018 2.869 -23.946 1.00 97.12 159 TRP A CA 1
ATOM 1169 C C . TRP A 1 159 ? 5.773 1.642 -23.066 1.00 97.12 159 TRP A C 1
ATOM 1171 O O . TRP A 1 159 ? 6.310 0.578 -23.362 1.00 97.12 159 TRP A O 1
ATOM 1181 N N . LEU A 1 160 ? 4.915 1.748 -22.045 1.00 97.81 160 LEU A N 1
ATOM 1182 C CA . LEU A 1 160 ? 4.555 0.621 -21.180 1.00 97.81 160 LEU A CA 1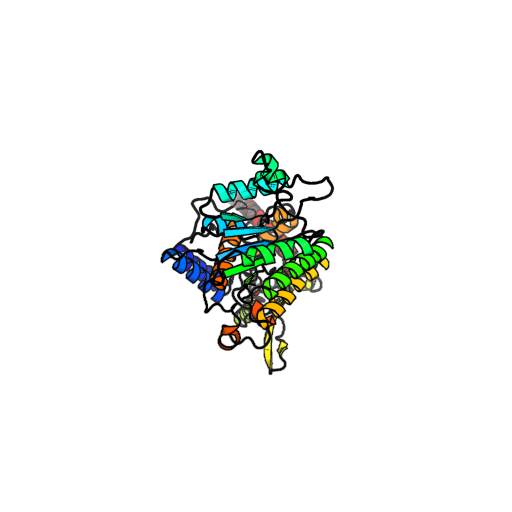
ATOM 1183 C C . LEU A 1 160 ? 3.856 -0.498 -21.963 1.00 97.81 160 LEU A C 1
ATOM 1185 O O . LEU A 1 160 ? 4.200 -1.665 -21.783 1.00 97.81 160 LEU A O 1
ATOM 1189 N N . VAL A 1 161 ? 2.912 -0.157 -22.849 1.00 98.06 161 VAL A N 1
ATOM 1190 C CA . VAL A 1 161 ? 2.203 -1.121 -23.709 1.00 98.06 161 VAL A CA 1
ATOM 1191 C C . VAL A 1 161 ? 3.169 -1.832 -24.662 1.00 98.06 161 VAL A C 1
ATOM 1193 O O . VAL A 1 161 ? 3.078 -3.046 -24.840 1.00 98.06 161 VAL A O 1
ATOM 1196 N N . HIS A 1 162 ? 4.123 -1.106 -25.247 1.00 97.31 162 HIS A N 1
ATOM 1197 C CA . HIS A 1 162 ? 5.159 -1.711 -26.076 1.00 97.31 162 HIS A CA 1
ATOM 1198 C C . HIS A 1 162 ? 6.095 -2.596 -25.246 1.00 97.31 162 HIS A C 1
ATOM 1200 O O . HIS A 1 162 ? 6.311 -3.754 -25.597 1.00 97.31 162 HIS A O 1
ATOM 1206 N N . TRP A 1 163 ? 6.590 -2.103 -24.111 1.00 97.06 163 TRP A N 1
ATOM 1207 C CA . TRP A 1 163 ? 7.464 -2.853 -23.214 1.00 97.06 163 TRP A CA 1
ATOM 1208 C C . TRP A 1 163 ? 6.823 -4.170 -22.754 1.00 97.06 163 TRP A C 1
ATOM 1210 O O . TRP 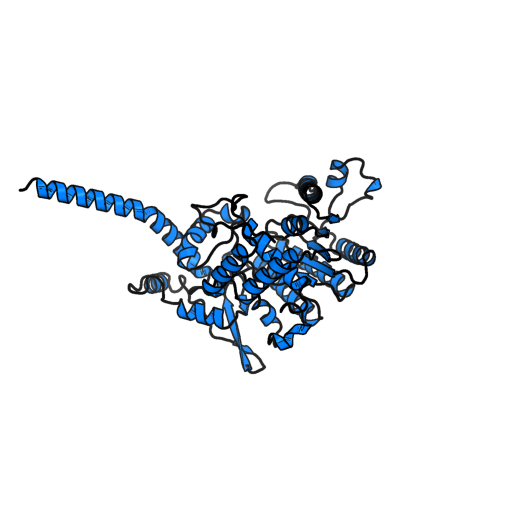A 1 163 ? 7.457 -5.216 -22.842 1.00 97.06 163 TRP A O 1
ATOM 1220 N N . GLN A 1 164 ? 5.548 -4.182 -22.353 1.00 96.00 164 GLN A N 1
ATOM 1221 C CA . GLN A 1 164 ? 4.902 -5.435 -21.933 1.00 96.00 164 GLN A CA 1
ATOM 1222 C C . GLN A 1 164 ? 4.732 -6.462 -23.070 1.00 96.00 164 GLN A C 1
ATOM 1224 O O . GLN A 1 164 ? 4.404 -7.618 -22.793 1.00 96.00 164 GLN A O 1
ATOM 1229 N N . SER A 1 165 ? 4.881 -6.049 -24.335 1.00 95.75 165 SER A N 1
ATOM 1230 C CA . SER A 1 165 ? 4.840 -6.954 -25.491 1.00 95.75 165 SER A CA 1
ATOM 1231 C C . SER A 1 165 ? 6.178 -7.657 -25.731 1.00 95.75 165 SER A C 1
ATOM 1233 O O . SER A 1 165 ? 6.216 -8.655 -26.444 1.00 95.75 165 SER A O 1
ATOM 1235 N N . THR A 1 166 ? 7.263 -7.171 -25.116 1.00 96.69 166 THR A N 1
ATOM 1236 C CA . THR A 1 166 ? 8.605 -7.762 -25.239 1.00 96.69 166 THR A CA 1
ATOM 1237 C C . THR A 1 166 ? 8.906 -8.813 -24.171 1.00 96.69 166 THR A C 1
ATOM 1239 O O . THR A 1 166 ? 9.873 -9.561 -24.299 1.00 96.69 166 THR A O 1
ATOM 1242 N N . ILE A 1 167 ? 8.087 -8.891 -23.119 1.00 97.25 167 ILE A N 1
ATOM 1243 C CA . ILE A 1 167 ? 8.213 -9.888 -22.050 1.00 97.25 167 ILE A CA 1
ATOM 1244 C C . ILE A 1 167 ? 7.316 -11.110 -22.329 1.00 97.25 167 ILE A C 1
ATOM 1246 O O . ILE A 1 167 ? 6.341 -10.993 -23.077 1.00 97.25 167 ILE A O 1
ATOM 1250 N N . PRO A 1 168 ? 7.575 -12.274 -21.700 1.00 96.69 168 PRO A N 1
ATOM 1251 C CA . PRO A 1 168 ? 6.760 -13.474 -21.891 1.00 96.69 168 PRO A CA 1
ATOM 1252 C C . PRO A 1 168 ? 5.253 -13.254 -21.666 1.00 96.69 168 PRO A C 1
ATOM 1254 O O . PRO A 1 168 ? 4.822 -12.443 -20.833 1.00 96.69 168 PRO A O 1
ATOM 1257 N N . ALA A 1 169 ? 4.432 -13.996 -22.413 1.00 94.25 169 ALA A N 1
ATOM 1258 C CA . ALA A 1 169 ? 2.973 -13.890 -22.356 1.00 94.25 169 ALA A CA 1
ATOM 1259 C C . ALA A 1 169 ? 2.393 -14.352 -21.006 1.00 94.25 169 ALA A C 1
ATOM 1261 O O . ALA A 1 169 ? 1.390 -13.811 -20.545 1.00 94.25 169 ALA A O 1
ATOM 1262 N N . ASP A 1 170 ? 3.046 -15.315 -20.354 1.00 94.19 170 ASP A N 1
ATOM 1263 C CA . ASP A 1 170 ? 2.693 -15.858 -19.039 1.00 94.19 170 ASP A CA 1
ATOM 1264 C C . ASP A 1 170 ? 3.251 -15.035 -17.865 1.00 94.19 170 ASP A C 1
ATOM 1266 O O . ASP A 1 170 ? 2.900 -15.288 -16.710 1.00 94.19 170 ASP A O 1
ATOM 1270 N N . ALA A 1 171 ? 4.080 -14.022 -18.140 1.00 96.12 171 ALA A N 1
ATOM 1271 C CA . ALA A 1 171 ? 4.598 -13.136 -17.109 1.00 96.12 171 ALA A CA 1
ATOM 1272 C C . ALA A 1 171 ? 3.470 -12.397 -16.369 1.00 96.12 171 ALA A C 1
ATOM 1274 O O . ALA A 1 171 ? 2.479 -11.946 -16.957 1.00 96.12 171 ALA A O 1
ATOM 1275 N N . LYS A 1 172 ? 3.647 -12.200 -15.064 1.00 96.69 172 LYS A N 1
ATOM 1276 C CA . LYS A 1 172 ? 2.744 -11.374 -14.259 1.00 96.69 172 LYS A CA 1
ATOM 1277 C C . LYS A 1 172 ? 3.197 -9.922 -14.332 1.00 96.69 172 LYS A C 1
ATOM 1279 O O . LYS A 1 172 ? 4.337 -9.615 -13.993 1.00 96.69 172 LYS A O 1
ATOM 1284 N N . VAL A 1 173 ? 2.302 -9.031 -14.746 1.00 98.50 173 VAL A N 1
ATOM 1285 C CA . VAL A 1 173 ? 2.543 -7.583 -14.737 1.00 98.50 173 VAL A CA 1
ATOM 1286 C C . VAL A 1 173 ? 1.710 -6.969 -13.628 1.00 98.50 173 VAL A C 1
ATOM 1288 O O . VAL A 1 173 ? 0.505 -7.196 -13.553 1.00 98.50 173 VAL A O 1
ATOM 1291 N N . VAL A 1 174 ? 2.356 -6.199 -12.763 1.00 98.75 174 VAL A N 1
ATOM 1292 C CA . VAL A 1 174 ? 1.720 -5.461 -11.675 1.00 98.75 174 VAL A CA 1
ATOM 1293 C C . VAL A 1 174 ? 1.945 -3.983 -11.929 1.00 98.75 174 VAL A C 1
ATOM 1295 O O . VAL A 1 174 ? 3.091 -3.584 -12.091 1.00 98.75 174 VAL A O 1
ATOM 1298 N N . ILE A 1 175 ? 0.897 -3.167 -11.948 1.00 98.69 175 ILE A N 1
ATOM 1299 C CA . ILE A 1 175 ? 1.015 -1.710 -12.054 1.00 98.69 175 ILE A CA 1
ATOM 1300 C C . ILE A 1 175 ? 0.460 -1.036 -10.807 1.00 98.69 175 ILE A C 1
ATOM 1302 O O . ILE A 1 175 ? -0.700 -1.229 -10.450 1.00 98.69 175 ILE A O 1
ATOM 1306 N N . GLY A 1 176 ? 1.299 -0.247 -10.138 1.00 98.00 176 GLY A N 1
ATOM 1307 C CA . GLY A 1 176 ? 0.937 0.455 -8.913 1.00 98.00 176 GLY A CA 1
ATOM 1308 C C . GLY A 1 176 ? 1.147 1.960 -8.994 1.00 98.00 176 GLY A C 1
ATOM 1309 O O . GLY A 1 176 ? 2.142 2.417 -9.558 1.00 98.00 176 GLY A O 1
ATOM 1310 N N . ASN A 1 177 ? 0.228 2.724 -8.395 1.00 96.94 177 ASN A N 1
ATOM 1311 C CA . ASN A 1 177 ? 0.378 4.169 -8.223 1.00 96.94 177 ASN A CA 1
ATOM 1312 C C . ASN A 1 177 ? 0.721 4.522 -6.770 1.00 96.94 177 ASN A C 1
ATOM 1314 O O . ASN A 1 177 ? -0.101 4.370 -5.865 1.00 96.94 177 ASN A O 1
ATOM 1318 N N . TYR A 1 178 ? 1.930 5.044 -6.577 1.00 94.56 178 TYR A N 1
ATOM 1319 C CA . TYR A 1 178 ? 2.490 5.470 -5.292 1.00 94.56 178 TYR A CA 1
ATOM 1320 C C . TYR A 1 178 ? 2.830 6.964 -5.270 1.00 94.56 178 TYR A C 1
ATOM 1322 O O . TYR A 1 178 ? 3.496 7.443 -4.351 1.00 94.56 178 TYR A O 1
ATOM 1330 N N . THR A 1 179 ? 2.401 7.703 -6.292 1.00 91.06 179 THR A N 1
ATOM 1331 C CA . THR A 1 179 ? 2.676 9.133 -6.398 1.00 91.06 179 THR A CA 1
ATOM 1332 C C . THR A 1 179 ? 1.799 9.970 -5.472 1.00 91.06 179 THR A C 1
ATOM 1334 O O . THR A 1 179 ? 0.704 9.570 -5.068 1.00 91.06 179 THR A O 1
ATOM 1337 N N . TYR A 1 180 ? 2.317 11.146 -5.130 1.00 87.56 180 TYR A N 1
ATOM 1338 C CA . TYR A 1 180 ? 1.656 12.159 -4.323 1.00 87.56 180 TYR A CA 1
ATOM 1339 C C . TYR A 1 180 ? 2.227 13.528 -4.697 1.00 87.56 180 TYR A C 1
ATOM 1341 O O . TYR A 1 180 ? 3.442 13.661 -4.849 1.00 87.56 180 TYR A O 1
ATOM 1349 N N . LEU A 1 181 ? 1.356 14.529 -4.796 1.00 86.56 181 LEU A N 1
ATOM 1350 C CA . LEU A 1 181 ? 1.700 15.950 -4.835 1.00 86.56 181 LEU A CA 1
ATOM 1351 C C . LEU A 1 181 ? 0.689 16.714 -3.972 1.00 86.56 181 LEU A C 1
ATOM 1353 O O . LEU A 1 181 ? -0.352 16.167 -3.612 1.00 86.56 181 LEU A O 1
ATOM 1357 N N . ASP A 1 182 ? 0.991 17.964 -3.638 1.00 83.56 182 ASP A N 1
ATOM 1358 C CA . ASP A 1 182 ? 0.066 18.815 -2.891 1.00 83.56 182 ASP A CA 1
ATOM 1359 C C . ASP A 1 182 ? -0.974 19.456 -3.819 1.00 83.56 182 ASP A C 1
ATOM 1361 O O . ASP A 1 182 ? -0.703 19.758 -4.983 1.00 83.56 182 ASP A O 1
ATOM 1365 N N . GLY A 1 183 ? -2.173 19.689 -3.285 1.00 87.75 183 GLY A N 1
ATOM 1366 C CA . GLY A 1 183 ? -3.212 20.452 -3.972 1.00 87.75 183 GLY A CA 1
ATOM 1367 C C . GLY A 1 183 ? -3.754 19.792 -5.244 1.00 87.75 183 GLY A C 1
ATOM 1368 O O . GLY A 1 183 ? -3.907 18.573 -5.332 1.00 87.75 183 GLY A O 1
ATOM 1369 N N . ASP A 1 184 ? -4.108 20.625 -6.216 1.00 90.38 184 ASP A N 1
ATOM 1370 C CA . ASP A 1 184 ? -4.714 20.247 -7.498 1.00 90.38 184 ASP A CA 1
ATOM 1371 C C . ASP A 1 184 ? -3.804 19.343 -8.345 1.00 90.38 184 ASP A C 1
ATOM 1373 O O . ASP A 1 184 ? -4.287 18.447 -9.046 1.00 90.38 184 ASP A O 1
ATOM 1377 N N . LEU A 1 185 ? -2.483 19.498 -8.208 1.00 91.19 185 LEU A N 1
ATOM 1378 C CA . LEU A 1 185 ? -1.503 18.639 -8.870 1.00 91.19 185 LEU A CA 1
ATOM 1379 C C . LEU A 1 185 ? -1.668 17.161 -8.493 1.00 91.19 185 LEU A C 1
ATOM 1381 O O . LEU A 1 185 ? -1.436 16.297 -9.337 1.00 91.19 185 LEU A O 1
ATOM 1385 N N . HIS A 1 186 ? -2.127 16.845 -7.277 1.00 91.94 186 HIS A N 1
ATOM 1386 C CA . HIS A 1 186 ? -2.414 15.461 -6.885 1.00 91.94 186 HIS A CA 1
ATOM 1387 C C . HIS A 1 186 ? -3.534 14.848 -7.730 1.00 91.94 186 HIS A C 1
ATOM 1389 O O . HIS A 1 186 ? -3.437 13.700 -8.163 1.00 91.94 186 HIS A O 1
ATOM 1395 N N . VAL A 1 187 ? -4.593 15.622 -7.981 1.00 95.38 187 VAL A N 1
ATOM 1396 C CA . VAL A 1 187 ? -5.753 15.182 -8.765 1.00 95.38 187 VAL A CA 1
ATOM 1397 C C . VAL A 1 187 ? -5.332 14.952 -10.214 1.00 95.38 187 VAL A C 1
ATOM 1399 O O . VAL A 1 187 ? -5.616 13.894 -10.779 1.00 95.38 187 VAL A O 1
ATOM 1402 N N . LYS A 1 188 ? -4.579 15.897 -10.795 1.00 93.94 188 LYS A N 1
ATOM 1403 C CA . LYS A 1 188 ? -4.019 15.757 -12.148 1.00 93.94 188 LYS A CA 1
ATOM 1404 C C . LYS A 1 188 ? -3.130 14.517 -12.257 1.00 93.94 188 LYS A C 1
ATOM 1406 O O . LYS A 1 188 ? -3.258 13.739 -13.198 1.00 93.94 188 LYS A O 1
ATOM 1411 N N . LEU A 1 189 ? -2.265 14.297 -11.273 1.00 93.44 189 LEU A N 1
ATOM 1412 C CA . LEU A 1 189 ? -1.361 13.154 -11.253 1.00 93.44 189 LEU A CA 1
ATOM 1413 C C . LEU A 1 189 ? -2.108 11.818 -11.133 1.00 93.44 189 LEU A C 1
ATOM 1415 O O . LEU A 1 189 ? -1.767 10.861 -11.830 1.00 93.44 189 LEU A O 1
ATOM 1419 N N . ALA A 1 190 ? -3.156 11.762 -10.304 1.00 95.75 190 ALA A N 1
ATOM 1420 C CA . ALA A 1 190 ? -4.022 10.593 -10.188 1.00 95.75 190 ALA A CA 1
ATOM 1421 C C . ALA A 1 190 ? -4.712 10.260 -11.522 1.00 95.75 190 ALA A C 1
ATOM 1423 O O . ALA A 1 190 ? -4.728 9.092 -11.902 1.00 95.75 190 ALA A O 1
ATOM 1424 N N . LEU A 1 191 ? -5.199 11.268 -12.259 1.00 96.62 191 LEU A N 1
ATOM 1425 C CA . LEU A 1 191 ? -5.768 11.106 -13.606 1.00 96.62 191 LEU A CA 1
ATOM 1426 C C . LEU A 1 191 ? -4.753 10.566 -14.622 1.00 96.62 191 LEU A C 1
ATOM 1428 O O . LEU A 1 191 ? -5.052 9.638 -15.372 1.00 96.62 191 LEU A O 1
ATOM 1432 N N . CYS A 1 192 ? -3.545 11.126 -14.655 1.00 96.94 192 CYS A N 1
ATOM 1433 C CA . CYS A 1 192 ? -2.509 10.682 -15.588 1.00 96.94 192 CYS A CA 1
ATOM 1434 C C . CYS A 1 192 ? -2.051 9.240 -15.299 1.00 96.94 192 CYS A C 1
ATOM 1436 O O . CYS A 1 192 ? -1.867 8.444 -16.224 1.00 96.94 192 CYS A O 1
ATOM 1438 N N . ALA A 1 193 ? -1.911 8.881 -14.019 1.00 97.44 193 ALA A N 1
ATOM 1439 C CA . ALA A 1 193 ? -1.620 7.510 -13.609 1.00 97.44 193 ALA A CA 1
ATOM 1440 C C . ALA A 1 193 ? -2.771 6.554 -13.963 1.00 97.44 193 ALA A C 1
ATOM 1442 O O . ALA A 1 193 ? -2.520 5.460 -14.467 1.00 97.44 193 ALA A O 1
ATOM 1443 N N . ASP A 1 194 ? -4.020 6.979 -13.747 1.00 98.25 194 ASP A N 1
ATOM 1444 C CA . ASP A 1 194 ? -5.220 6.220 -14.108 1.00 98.25 194 ASP A CA 1
ATOM 1445 C C . ASP A 1 194 ? -5.249 5.861 -15.595 1.00 98.25 194 ASP A C 1
ATOM 1447 O O . ASP A 1 194 ? -5.474 4.703 -15.954 1.00 98.25 194 ASP A O 1
ATOM 1451 N N . TYR A 1 195 ? -4.940 6.834 -16.455 1.00 98.31 195 TYR A N 1
ATOM 1452 C CA . TYR A 1 195 ? -4.848 6.627 -17.896 1.00 98.31 195 TYR A CA 1
ATOM 1453 C C . TYR A 1 195 ? -3.815 5.546 -18.256 1.00 98.31 195 TYR A C 1
ATOM 1455 O O . TYR A 1 195 ? -4.118 4.630 -19.026 1.00 98.31 195 TYR A O 1
ATOM 1463 N N . CYS A 1 196 ? -2.622 5.589 -17.653 1.00 98.38 196 CYS A N 1
ATOM 1464 C CA . CYS A 1 196 ? -1.588 4.571 -17.871 1.00 98.38 196 CYS A CA 1
ATOM 1465 C C . CYS A 1 196 ? -2.040 3.181 -17.395 1.00 98.38 196 CYS A C 1
ATOM 1467 O O . CYS A 1 196 ? -1.870 2.200 -18.122 1.00 98.38 196 CYS A O 1
ATOM 1469 N N . ILE A 1 197 ? -2.660 3.097 -16.211 1.00 98.62 197 ILE A N 1
ATOM 1470 C CA . ILE A 1 197 ? -3.211 1.849 -15.658 1.00 98.62 197 ILE A CA 1
ATOM 1471 C C . ILE A 1 197 ? -4.262 1.264 -16.602 1.00 98.62 197 ILE A C 1
ATOM 1473 O O . ILE A 1 197 ? -4.189 0.081 -16.938 1.00 98.62 197 ILE A O 1
ATOM 1477 N N . ALA A 1 198 ? -5.206 2.083 -17.067 1.00 98.56 198 ALA A N 1
ATOM 1478 C CA . ALA A 1 198 ? -6.269 1.651 -17.968 1.00 98.56 198 ALA A CA 1
ATOM 1479 C C . ALA A 1 198 ? -5.718 1.109 -19.295 1.00 98.56 198 ALA A C 1
ATOM 1481 O O . ALA A 1 198 ? -6.143 0.047 -19.751 1.00 98.56 198 ALA A O 1
ATOM 1482 N N . LYS A 1 199 ? -4.743 1.806 -19.896 1.00 98.38 199 LYS A N 1
ATOM 1483 C CA . LYS A 1 199 ? -4.104 1.384 -21.152 1.00 98.38 199 LYS A CA 1
ATOM 1484 C C . LYS A 1 199 ? -3.342 0.071 -21.001 1.00 98.38 199 LYS A C 1
ATOM 1486 O O . LYS A 1 199 ? -3.438 -0.776 -21.888 1.00 98.38 199 LYS A O 1
ATOM 1491 N N . LEU A 1 200 ? -2.630 -0.115 -19.890 1.00 97.94 200 LEU A N 1
ATOM 1492 C CA . LEU A 1 200 ? -1.888 -1.348 -19.638 1.00 97.94 200 LEU A CA 1
ATOM 1493 C C . LEU A 1 200 ? -2.829 -2.535 -19.380 1.00 97.94 200 LEU A C 1
ATOM 1495 O O . LEU A 1 200 ? -2.655 -3.595 -19.976 1.00 97.94 200 LEU A O 1
ATOM 1499 N N . CYS A 1 201 ? -3.886 -2.328 -18.586 1.00 98.44 201 CYS A N 1
ATOM 1500 C CA . CYS A 1 201 ? -4.923 -3.336 -18.344 1.00 98.44 201 CYS A CA 1
ATOM 1501 C C . CYS A 1 201 ? -5.608 -3.776 -19.645 1.00 98.44 201 CYS A C 1
ATOM 1503 O O . CYS A 1 201 ? -5.735 -4.973 -19.892 1.00 98.44 201 CYS A O 1
ATOM 1505 N N . ALA A 1 202 ? -5.976 -2.823 -20.510 1.00 98.06 202 ALA A N 1
ATOM 1506 C CA . ALA A 1 202 ? -6.596 -3.116 -21.802 1.00 98.06 202 ALA A CA 1
ATOM 1507 C C . ALA A 1 202 ? -5.679 -3.921 -22.739 1.00 98.06 202 ALA A C 1
ATOM 1509 O O . ALA A 1 202 ? -6.158 -4.712 -23.546 1.00 98.06 202 ALA A O 1
ATOM 1510 N N . ALA A 1 203 ? -4.362 -3.725 -22.641 1.00 97.44 203 ALA A N 1
ATOM 1511 C CA . ALA A 1 203 ? -3.394 -4.429 -23.470 1.00 97.44 203 ALA A CA 1
ATOM 1512 C C . ALA A 1 203 ? -2.969 -5.794 -22.888 1.00 97.44 203 ALA A C 1
ATOM 1514 O O . ALA A 1 203 ? -2.481 -6.642 -23.633 1.00 97.44 203 ALA A O 1
ATOM 1515 N N . ARG A 1 204 ? -3.114 -6.025 -21.574 1.00 97.31 204 ARG A N 1
ATOM 1516 C CA . ARG A 1 204 ? -2.821 -7.308 -20.907 1.00 97.31 204 ARG A CA 1
ATOM 1517 C C . ARG A 1 204 ? -3.851 -7.585 -19.809 1.00 97.31 204 ARG A C 1
ATOM 1519 O O . ARG A 1 204 ? -3.740 -7.078 -18.692 1.00 97.31 204 ARG A O 1
ATOM 1526 N N . GLN A 1 205 ? -4.796 -8.481 -20.099 1.00 95.56 205 GLN A N 1
ATOM 1527 C CA . GLN A 1 205 ? -5.899 -8.834 -19.193 1.00 95.56 205 GLN A CA 1
ATOM 1528 C C . GLN A 1 205 ? -5.437 -9.435 -17.851 1.00 95.56 205 GLN A C 1
ATOM 1530 O O . GLN A 1 205 ? -6.138 -9.341 -16.851 1.00 95.56 205 GLN A O 1
ATOM 1535 N N . SER A 1 206 ? -4.243 -10.035 -17.801 1.00 95.94 206 SER A N 1
ATOM 1536 C CA . SER A 1 206 ? -3.653 -10.602 -16.580 1.00 95.94 206 SER A CA 1
ATOM 1537 C C . SER A 1 206 ? -2.958 -9.573 -15.677 1.00 95.94 206 SER A C 1
ATOM 1539 O O . SER A 1 206 ? -2.345 -9.960 -14.683 1.00 95.94 206 SER A O 1
ATOM 1541 N N . THR A 1 207 ? -3.024 -8.278 -16.009 1.00 98.38 207 THR A N 1
ATOM 1542 C CA . THR A 1 207 ? -2.409 -7.211 -15.208 1.00 98.38 207 THR A CA 1
ATOM 1543 C C . THR A 1 207 ? -3.057 -7.118 -13.828 1.00 98.38 207 THR A C 1
ATOM 1545 O O . THR A 1 207 ? -4.281 -7.037 -13.724 1.00 98.38 207 THR A O 1
ATOM 1548 N N . THR A 1 208 ? -2.235 -7.082 -12.780 1.00 98.75 208 THR A N 1
ATOM 1549 C CA . THR A 1 208 ? -2.643 -6.733 -11.414 1.00 98.75 208 THR A CA 1
ATOM 1550 C C . THR A 1 208 ? -2.526 -5.225 -11.217 1.00 98.75 208 THR A C 1
ATOM 1552 O O . THR A 1 208 ? -1.505 -4.633 -11.566 1.00 98.75 208 THR A O 1
ATOM 1555 N N . VAL A 1 209 ? -3.530 -4.600 -10.608 1.00 98.81 209 VAL A N 1
ATOM 1556 C CA . VAL A 1 209 ? -3.504 -3.175 -10.245 1.00 98.81 209 VAL A CA 1
ATOM 1557 C C . VAL A 1 209 ? -3.230 -3.031 -8.751 1.00 98.81 209 VAL A C 1
ATOM 1559 O O . VAL A 1 209 ? -3.767 -3.796 -7.953 1.00 98.81 209 VAL A O 1
ATOM 1562 N N . ALA A 1 210 ? -2.406 -2.063 -8.356 1.00 98.38 210 ALA A N 1
ATOM 1563 C CA . ALA A 1 210 ? -2.029 -1.859 -6.963 1.00 98.38 210 ALA A CA 1
ATOM 1564 C C . ALA A 1 210 ? -2.190 -0.406 -6.496 1.00 98.38 210 ALA A C 1
ATOM 1566 O O . ALA A 1 210 ? -1.767 0.542 -7.162 1.00 98.38 210 ALA A O 1
ATOM 1567 N N . PHE A 1 211 ? -2.738 -0.240 -5.296 1.00 97.56 211 PHE A N 1
ATOM 1568 C CA . PHE A 1 211 ? -2.836 1.045 -4.612 1.00 97.56 211 PHE A CA 1
ATOM 1569 C C . PHE A 1 211 ? -2.536 0.877 -3.124 1.00 97.56 211 PHE A C 1
ATOM 1571 O O . PHE A 1 211 ? -2.903 -0.121 -2.508 1.00 97.56 211 PHE A O 1
ATOM 1578 N N . LEU A 1 212 ? -1.910 1.892 -2.528 1.00 95.06 212 LEU A N 1
ATOM 1579 C CA . LEU A 1 212 ? -1.904 2.058 -1.076 1.00 95.06 212 LEU A CA 1
ATOM 1580 C C . LEU A 1 212 ? -3.100 2.931 -0.705 1.00 95.06 212 LEU A C 1
ATOM 1582 O O . LEU A 1 212 ? -3.037 4.164 -0.817 1.00 95.06 212 LEU A O 1
ATOM 1586 N N . CYS A 1 213 ? -4.199 2.293 -0.304 1.00 95.19 213 CYS A N 1
ATOM 1587 C CA . CYS A 1 213 ? -5.381 3.022 0.131 1.00 95.19 213 CYS A CA 1
ATOM 1588 C C . CYS A 1 213 ? -5.064 3.761 1.435 1.00 95.19 213 CYS A C 1
ATOM 1590 O O . CYS A 1 213 ? -4.493 3.193 2.363 1.00 95.19 213 CYS A O 1
ATOM 1592 N N . THR A 1 214 ? -5.398 5.050 1.495 1.00 92.06 214 THR A N 1
ATOM 1593 C CA . THR A 1 214 ? -5.149 5.856 2.695 1.00 92.06 214 THR A CA 1
ATOM 1594 C C . THR A 1 214 ? -6.091 5.431 3.826 1.00 92.06 214 THR A C 1
ATOM 1596 O O . THR A 1 214 ? -7.263 5.160 3.551 1.00 92.06 214 THR A O 1
ATOM 1599 N N . PRO A 1 215 ? -5.637 5.401 5.091 1.00 90.12 215 PRO A N 1
ATOM 1600 C CA . PRO A 1 215 ? -6.527 5.174 6.226 1.00 90.12 215 PRO A CA 1
ATOM 1601 C C . PRO A 1 215 ? -7.412 6.395 6.516 1.00 90.12 215 PRO A C 1
ATOM 1603 O O . PRO A 1 215 ? -8.357 6.286 7.290 1.00 90.12 215 PRO A O 1
ATOM 1606 N N . THR A 1 216 ? -7.123 7.545 5.890 1.00 88.69 216 THR A N 1
ATOM 1607 C CA . THR A 1 216 ? -7.843 8.807 6.091 1.00 88.69 216 THR A CA 1
ATOM 1608 C C . THR A 1 216 ? -8.962 9.045 5.065 1.00 88.69 216 THR A C 1
ATOM 1610 O O . THR A 1 216 ? -9.143 10.165 4.579 1.00 88.69 216 THR A O 1
ATOM 1613 N N . ASP A 1 217 ? -9.645 7.980 4.655 1.00 92.06 217 ASP A N 1
ATOM 1614 C CA . ASP A 1 217 ? -10.776 8.004 3.722 1.00 92.06 217 ASP A CA 1
ATOM 1615 C C . ASP A 1 217 ? -11.916 7.139 4.289 1.00 92.06 217 ASP A C 1
ATOM 1617 O O . ASP A 1 217 ? -11.742 6.434 5.288 1.00 92.06 217 ASP A O 1
ATOM 1621 N N . ILE A 1 218 ? -13.094 7.202 3.675 1.00 92.69 218 ILE A N 1
ATOM 1622 C CA . ILE A 1 218 ? -14.247 6.380 4.057 1.00 92.69 218 ILE A CA 1
ATOM 1623 C C . ILE A 1 218 ? -14.130 5.007 3.400 1.00 92.69 218 ILE A C 1
ATOM 1625 O O . ILE A 1 218 ? -14.101 4.918 2.165 1.00 92.69 218 ILE A O 1
ATOM 1629 N N . HIS A 1 219 ? -14.146 3.954 4.218 1.00 94.50 219 HIS A N 1
ATOM 1630 C CA . HIS A 1 219 ? -13.996 2.564 3.779 1.00 94.50 219 HIS A CA 1
ATOM 1631 C C . HIS A 1 219 ? -15.145 1.682 4.249 1.00 94.50 219 HIS A C 1
ATOM 1633 O O . HIS A 1 219 ? -15.728 1.911 5.308 1.00 94.50 219 HIS A O 1
ATOM 1639 N N . VAL A 1 220 ? -15.417 0.626 3.481 1.00 95.19 220 VAL A N 1
ATOM 1640 C CA . VAL A 1 220 ? -16.123 -0.543 4.014 1.00 95.19 220 VAL A CA 1
ATOM 1641 C C . VAL A 1 220 ? -15.172 -1.270 4.956 1.00 95.19 220 VAL A C 1
ATOM 1643 O O . VAL A 1 220 ? -14.015 -1.488 4.605 1.00 95.19 220 VAL A O 1
ATOM 1646 N N . CYS A 1 221 ? -15.655 -1.658 6.132 1.00 95.56 221 CYS A N 1
ATOM 1647 C CA . CYS A 1 221 ? -14.886 -2.428 7.103 1.00 95.56 221 CYS A CA 1
ATOM 1648 C C . CYS A 1 221 ? -15.573 -3.770 7.420 1.00 95.56 221 CYS A C 1
ATOM 1650 O O . CYS A 1 221 ? -16.776 -3.931 7.182 1.00 95.56 221 CYS A O 1
ATOM 1652 N N . PRO A 1 222 ? -14.829 -4.768 7.927 1.00 95.44 222 PRO A N 1
ATOM 1653 C CA . PRO A 1 222 ? -15.423 -5.984 8.470 1.00 95.44 222 PRO A CA 1
ATOM 1654 C C . PRO A 1 222 ? -16.332 -5.678 9.666 1.00 95.44 222 PRO A C 1
ATOM 1656 O O . PRO A 1 222 ? -16.081 -4.739 10.429 1.00 95.44 222 PRO A O 1
ATOM 1659 N N . LYS A 1 223 ? -17.361 -6.506 9.874 1.00 95.62 223 LYS A N 1
ATOM 1660 C CA . LYS A 1 223 ? -18.262 -6.375 11.030 1.00 95.62 223 LYS A CA 1
ATOM 1661 C C . LYS A 1 223 ? -17.486 -6.455 12.347 1.00 95.62 223 LYS A C 1
ATOM 1663 O O . LYS A 1 223 ? -17.760 -5.713 13.282 1.00 95.62 223 LYS A O 1
ATOM 1668 N N . GLU A 1 224 ? -16.461 -7.294 12.397 1.00 96.81 224 GLU A N 1
ATOM 1669 C CA . GLU A 1 224 ? -15.586 -7.487 13.548 1.00 96.81 224 GLU A CA 1
ATOM 1670 C C . GLU A 1 224 ? -14.832 -6.207 13.928 1.00 96.81 224 GLU A C 1
ATOM 1672 O O . GLU A 1 224 ? -14.507 -6.013 15.105 1.00 96.81 224 GLU A O 1
ATOM 1677 N N . ALA A 1 225 ? -14.529 -5.352 12.945 1.00 97.00 225 ALA A N 1
ATOM 1678 C CA . ALA A 1 225 ? -13.891 -4.065 13.176 1.00 97.00 225 ALA A CA 1
ATOM 1679 C C . ALA A 1 225 ? -14.889 -3.050 13.751 1.00 97.00 225 ALA A C 1
ATOM 1681 O O . ALA A 1 225 ? -14.590 -2.400 14.754 1.00 97.00 225 ALA A O 1
ATOM 1682 N N . HIS A 1 226 ? -16.098 -2.995 13.182 1.00 96.69 226 HIS A N 1
ATOM 1683 C CA . HIS A 1 226 ? -17.208 -2.180 13.689 1.00 96.69 226 HIS A CA 1
ATOM 1684 C C . HIS A 1 226 ? -17.597 -2.552 15.128 1.00 96.69 226 HIS A C 1
ATOM 1686 O O . HIS A 1 226 ? -17.601 -1.691 16.007 1.00 96.69 226 HIS A O 1
ATOM 1692 N N . ASP A 1 227 ? -17.793 -3.842 15.407 1.00 96.31 227 ASP A N 1
ATOM 1693 C CA . ASP A 1 227 ? -18.139 -4.340 16.743 1.00 96.31 227 ASP A CA 1
ATOM 1694 C C . ASP A 1 227 ? -17.021 -4.074 17.767 1.00 96.31 227 ASP A C 1
ATOM 1696 O O . ASP A 1 227 ? -17.265 -3.959 18.970 1.00 96.31 227 ASP A O 1
ATOM 1700 N N . ALA A 1 228 ? -15.760 -4.015 17.328 1.00 95.31 228 ALA A N 1
ATOM 1701 C CA . ALA A 1 228 ? -14.651 -3.620 18.192 1.00 95.31 228 ALA A CA 1
ATOM 1702 C C . ALA A 1 228 ? -14.661 -2.112 18.484 1.00 95.31 228 ALA A C 1
ATOM 1704 O O . ALA A 1 228 ? -14.459 -1.736 19.637 1.00 95.31 228 ALA A O 1
ATOM 1705 N N . ALA A 1 229 ? -14.937 -1.266 17.488 1.00 94.62 229 ALA A N 1
ATOM 1706 C CA . ALA A 1 229 ? -15.119 0.171 17.689 1.00 94.62 229 ALA A CA 1
ATOM 1707 C C . ALA A 1 229 ? -16.286 0.478 18.646 1.00 94.62 229 ALA A C 1
ATOM 1709 O O . ALA A 1 229 ? -16.116 1.287 19.557 1.00 94.62 229 ALA A O 1
ATOM 1710 N N . GLU A 1 230 ? -17.423 -0.216 18.510 1.00 93.31 230 GLU A N 1
ATOM 1711 C CA . GLU A 1 230 ? -18.554 -0.133 19.451 1.00 93.31 230 GLU A CA 1
ATOM 1712 C C . GLU A 1 230 ? -18.143 -0.512 20.878 1.00 93.31 230 GLU A C 1
ATOM 1714 O O . GLU A 1 230 ? -18.384 0.245 21.814 1.00 93.31 230 GLU A O 1
ATOM 1719 N N . ARG A 1 231 ? -17.466 -1.654 21.059 1.00 91.38 231 ARG A N 1
ATOM 1720 C CA . ARG A 1 231 ? -17.019 -2.110 22.389 1.00 91.38 231 ARG A CA 1
ATOM 1721 C C . ARG A 1 231 ? -15.967 -1.206 23.025 1.00 91.38 231 ARG A C 1
ATOM 1723 O O . ARG A 1 231 ? -15.914 -1.107 24.246 1.00 91.38 231 ARG A O 1
ATOM 1730 N N . ASN A 1 232 ? -15.105 -0.595 22.216 1.00 88.81 232 ASN A N 1
ATOM 1731 C CA . ASN A 1 232 ? -14.095 0.340 22.703 1.00 88.81 232 ASN A CA 1
ATOM 1732 C C . ASN A 1 232 ? -14.709 1.706 23.061 1.00 88.81 232 ASN A C 1
ATOM 1734 O O . ASN A 1 232 ? -14.105 2.473 23.812 1.00 88.81 232 ASN A O 1
ATOM 1738 N N . TYR A 1 233 ? -15.889 2.041 22.532 1.00 86.56 233 TYR A N 1
ATOM 1739 C CA . TYR A 1 233 ? -16.557 3.298 22.845 1.00 86.56 233 TYR A CA 1
ATOM 1740 C C . TYR A 1 233 ? -16.979 3.337 24.318 1.00 86.56 233 TYR A C 1
ATOM 1742 O O . TYR A 1 233 ? -17.753 2.507 24.783 1.00 86.56 233 TYR A O 1
ATOM 1750 N N . GLY A 1 234 ? -16.436 4.303 25.064 1.00 70.62 234 GLY A N 1
ATOM 1751 C CA . GLY A 1 234 ? -16.630 4.411 26.513 1.00 70.62 234 GLY A CA 1
ATOM 1752 C C . GLY A 1 234 ? -15.708 3.520 27.356 1.00 70.62 234 GLY A C 1
ATOM 1753 O O . GLY A 1 234 ? -15.813 3.545 28.579 1.00 70.62 234 GLY A O 1
ATOM 1754 N N . SER A 1 235 ? -14.779 2.771 26.744 1.00 63.03 235 SER A N 1
ATOM 1755 C CA . SER A 1 235 ? -13.829 1.900 27.454 1.00 63.03 235 SER A CA 1
ATOM 1756 C C . SER A 1 235 ? -12.514 2.592 27.861 1.00 63.03 235 SER A C 1
ATOM 1758 O O . SER A 1 235 ? -11.568 1.896 28.229 1.00 63.03 235 SER A O 1
ATOM 1760 N N . GLY A 1 236 ? -12.393 3.916 27.696 1.00 59.84 236 GLY A N 1
ATOM 1761 C CA . GLY A 1 236 ? -11.204 4.694 28.067 1.00 59.84 236 GLY A CA 1
ATOM 1762 C C . GLY A 1 236 ? -11.089 4.894 29.580 1.00 59.84 236 GLY A C 1
ATOM 1763 O O . GLY A 1 236 ? -11.423 4.004 30.353 1.00 59.84 236 GLY A O 1
ATOM 1764 N N . LEU A 1 237 ? -10.685 6.076 30.053 1.00 54.09 237 LEU A N 1
ATOM 1765 C CA . LEU A 1 237 ? -10.727 6.433 31.488 1.00 54.09 237 LEU A CA 1
ATOM 1766 C C . LEU A 1 237 ? -12.154 6.384 32.110 1.00 54.09 237 LEU A C 1
ATOM 1768 O O . LEU A 1 237 ? -12.336 6.807 33.250 1.00 54.09 237 LEU A O 1
ATOM 1772 N N . GLY A 1 238 ? -13.177 5.957 31.356 1.00 47.38 238 GLY A N 1
ATOM 1773 C CA . GLY A 1 238 ? -14.124 4.840 31.599 1.00 47.38 238 GLY A CA 1
ATOM 1774 C C . GLY A 1 238 ? -14.740 4.520 32.970 1.00 47.38 238 GLY A C 1
ATOM 1775 O O . GLY A 1 238 ? -15.654 3.704 33.023 1.00 47.38 238 GLY A O 1
ATOM 1776 N N . SER A 1 239 ? -14.330 5.155 34.066 1.00 44.81 239 SER A N 1
ATOM 1777 C CA . SER A 1 239 ? -15.088 5.236 35.327 1.00 44.81 239 SER A CA 1
ATOM 1778 C C . SER A 1 239 ? -15.302 6.681 35.801 1.00 44.81 239 SER A C 1
ATOM 1780 O O . SER A 1 239 ? -16.145 6.918 36.661 1.00 44.81 239 SER A O 1
ATOM 1782 N N . LEU A 1 240 ? -14.591 7.656 35.214 1.00 55.19 240 LEU A N 1
ATOM 1783 C CA . LEU A 1 240 ? -14.632 9.079 35.597 1.00 55.19 240 LEU A CA 1
ATOM 1784 C C . LEU A 1 240 ? -15.368 9.990 34.592 1.00 55.19 240 LEU A C 1
ATOM 1786 O O . LEU A 1 240 ? -15.579 11.163 34.881 1.00 55.19 240 LEU A O 1
ATOM 1790 N N . GLY A 1 241 ? -15.738 9.495 33.403 1.00 64.62 241 GLY A N 1
ATOM 1791 C CA . GLY A 1 241 ? -16.540 10.251 32.422 1.00 64.62 241 GLY A CA 1
ATOM 1792 C C . GLY A 1 241 ? -15.824 11.401 31.688 1.00 64.62 241 GLY A C 1
ATOM 1793 O O . GLY A 1 241 ? -16.478 12.180 30.996 1.00 64.62 241 GLY A O 1
ATOM 1794 N N . LEU A 1 242 ? -14.494 11.513 31.788 1.00 73.75 242 LEU A N 1
ATOM 1795 C CA . LEU A 1 242 ? -13.710 12.616 31.197 1.00 73.75 242 LEU A CA 1
ATOM 1796 C C . LEU A 1 242 ? -13.850 12.735 29.670 1.00 73.75 242 LEU A C 1
ATOM 1798 O O . LEU A 1 242 ? -13.849 13.839 29.134 1.00 73.75 242 LEU A O 1
ATOM 1802 N N . GLU A 1 243 ? -14.006 11.615 28.967 1.00 77.62 243 GLU A N 1
ATOM 1803 C CA . GLU A 1 243 ? -14.186 11.595 27.510 1.00 77.62 243 GLU A CA 1
ATOM 1804 C C . GLU A 1 243 ? -15.551 12.168 27.102 1.00 77.62 243 GLU A C 1
ATOM 1806 O O . GLU A 1 243 ? -15.641 12.958 26.163 1.00 77.62 243 GLU A O 1
ATOM 1811 N N . MET A 1 244 ? -16.605 11.848 27.862 1.00 74.25 244 MET A N 1
ATOM 1812 C CA . MET A 1 244 ? -17.934 12.436 27.668 1.00 74.25 244 MET A CA 1
ATOM 1813 C C . MET A 1 244 ? -17.932 13.931 27.990 1.00 74.25 244 MET A C 1
ATOM 1815 O O . MET A 1 244 ? -18.562 14.711 27.277 1.00 74.25 244 MET A O 1
ATOM 1819 N N . LEU A 1 245 ? -17.187 14.344 29.022 1.00 75.31 245 LEU A N 1
ATOM 1820 C CA . LEU A 1 245 ? -17.009 15.755 29.352 1.00 75.31 245 LEU A CA 1
ATOM 1821 C C . LEU A 1 245 ? -16.276 16.504 28.230 1.00 75.31 245 LEU A C 1
ATOM 1823 O O . LEU A 1 245 ? -16.736 17.563 27.819 1.00 75.31 245 LEU A O 1
ATOM 1827 N N . ALA A 1 246 ? -15.183 15.957 27.690 1.00 80.19 246 ALA A N 1
ATOM 1828 C CA . ALA A 1 246 ? -14.460 16.562 26.569 1.00 80.19 246 ALA A CA 1
ATOM 1829 C C . ALA A 1 246 ? -15.332 16.664 25.303 1.00 80.19 246 ALA A C 1
ATOM 1831 O O . ALA A 1 246 ? -15.336 17.696 24.624 1.00 80.19 246 ALA A O 1
ATOM 1832 N N . HIS A 1 247 ? -16.125 15.628 25.011 1.00 82.00 247 HIS A N 1
ATOM 1833 C CA . HIS A 1 247 ? -17.104 15.662 23.925 1.00 82.00 247 HIS A CA 1
ATOM 1834 C C . HIS A 1 247 ? -18.136 16.780 24.140 1.00 82.00 247 HIS A C 1
ATOM 1836 O O . HIS A 1 247 ? -18.347 17.601 23.250 1.00 82.00 247 HIS A O 1
ATOM 1842 N N . ALA A 1 248 ? -18.716 16.882 25.339 1.00 78.50 248 ALA A N 1
ATOM 1843 C CA . ALA A 1 248 ? -19.699 17.912 25.668 1.00 78.50 248 ALA A CA 1
ATOM 1844 C C . ALA A 1 248 ? -19.108 19.335 25.625 1.00 78.50 248 ALA A C 1
ATOM 1846 O O . ALA A 1 248 ? -19.671 20.214 24.974 1.00 78.50 248 ALA A O 1
ATOM 1847 N N . LEU A 1 249 ? -17.949 19.561 26.257 1.00 83.25 249 LEU A N 1
ATOM 1848 C CA . LEU A 1 249 ? -17.282 20.870 26.314 1.00 83.25 249 LEU A CA 1
ATOM 1849 C C . LEU A 1 249 ? -16.809 21.360 24.941 1.00 83.25 249 LEU A C 1
ATOM 1851 O O . LEU A 1 249 ? -16.761 22.563 24.703 1.00 83.25 249 LEU A O 1
ATOM 1855 N N . SER A 1 250 ? -16.494 20.446 24.022 1.00 85.00 250 SER A N 1
ATOM 1856 C CA . SER A 1 250 ? -16.140 20.792 22.639 1.00 85.00 250 SER A CA 1
ATOM 1857 C C . SER A 1 250 ? -17.353 21.032 21.730 1.00 85.00 250 SER A C 1
ATOM 1859 O O . SER A 1 250 ? -17.183 21.248 20.528 1.00 85.00 250 SER A O 1
ATOM 1861 N N . GLY A 1 251 ? -18.579 20.971 22.267 1.00 83.25 251 GLY A N 1
ATOM 1862 C CA . GLY A 1 251 ? -19.806 21.067 21.475 1.00 83.25 251 GLY A CA 1
ATOM 1863 C C . GLY A 1 251 ? -19.990 19.882 20.523 1.00 83.25 251 GLY A C 1
ATOM 1864 O O . GLY A 1 251 ? -20.500 20.054 19.419 1.00 83.25 251 GLY A O 1
ATOM 1865 N N . GLY A 1 252 ? -19.519 18.697 20.917 1.00 83.69 252 GLY A N 1
ATOM 1866 C CA . GLY A 1 252 ? -19.634 17.458 20.151 1.00 83.69 252 GLY A CA 1
ATOM 1867 C C . GLY A 1 252 ? -18.562 17.251 19.076 1.00 83.69 252 GLY A C 1
ATOM 1868 O O . GLY A 1 252 ? -18.724 16.379 18.226 1.00 83.69 252 GLY A O 1
ATOM 1869 N N . LYS A 1 253 ? -17.480 18.043 19.079 1.00 86.06 253 LYS A N 1
ATOM 1870 C CA . LYS A 1 253 ? -16.431 17.996 18.041 1.00 86.06 253 LYS A CA 1
ATOM 1871 C C . LYS A 1 253 ? -15.304 17.008 18.342 1.00 86.06 253 LYS A C 1
ATOM 1873 O O . LYS A 1 253 ? -14.759 16.407 17.420 1.00 86.06 253 LYS A O 1
ATOM 1878 N N . LEU A 1 254 ? -14.947 16.840 19.613 1.00 88.38 254 LEU A N 1
ATOM 1879 C CA . LEU A 1 254 ? -13.894 15.918 20.048 1.00 88.38 254 LEU A CA 1
ATOM 1880 C C . LEU A 1 254 ? -14.485 14.569 20.441 1.00 88.38 254 LEU A C 1
ATOM 1882 O O . LEU A 1 254 ? -15.599 14.515 20.952 1.00 88.38 254 LEU A O 1
ATOM 1886 N N . LEU A 1 255 ? -13.730 13.486 20.244 1.00 89.25 255 LEU A N 1
ATOM 1887 C CA . LEU A 1 255 ? -14.120 12.127 20.645 1.00 89.25 255 LEU A CA 1
ATOM 1888 C C . LEU A 1 255 ? -15.495 11.707 20.089 1.00 89.25 255 LEU A C 1
ATOM 1890 O O . LEU A 1 255 ? -16.369 11.199 20.794 1.00 89.25 255 LEU A O 1
ATOM 1894 N N . VAL A 1 256 ? -15.695 11.935 18.791 1.00 91.19 256 VAL A N 1
ATOM 1895 C CA . VAL A 1 256 ? -16.910 11.544 18.067 1.00 91.19 256 VAL A CA 1
ATOM 1896 C C . VAL A 1 256 ? -16.895 10.035 17.854 1.00 91.19 256 VAL A C 1
ATOM 1898 O O . VAL A 1 256 ? -15.891 9.497 17.394 1.00 91.19 256 VAL A O 1
ATOM 1901 N N . LYS A 1 257 ? -18.005 9.350 18.153 1.00 91.56 257 LYS A N 1
ATOM 1902 C CA . LYS A 1 257 ? -18.138 7.893 17.990 1.00 91.56 257 LYS A CA 1
ATOM 1903 C C . LYS A 1 257 ? -17.766 7.446 16.568 1.00 91.56 257 LYS A C 1
ATOM 1905 O O . LYS A 1 257 ? -18.268 8.001 15.590 1.00 91.56 257 LYS A O 1
ATOM 1910 N N . ASN A 1 258 ? -16.892 6.444 16.470 1.00 92.31 258 ASN A N 1
ATOM 1911 C CA . ASN A 1 258 ? -16.402 5.915 15.195 1.00 92.31 258 ASN A CA 1
ATOM 1912 C C . ASN A 1 258 ? -17.400 4.967 14.523 1.00 92.31 258 ASN A C 1
ATOM 1914 O O . ASN A 1 258 ? -17.598 5.019 13.314 1.00 92.31 258 ASN A O 1
ATOM 1918 N N . ALA A 1 259 ? -18.030 4.100 15.315 1.00 92.44 259 ALA A N 1
ATOM 1919 C CA . ALA A 1 259 ? -18.962 3.109 14.810 1.00 92.44 259 ALA A CA 1
ATOM 1920 C C . ALA A 1 259 ? -20.255 3.775 14.307 1.00 92.44 259 ALA A C 1
ATOM 1922 O O . ALA A 1 259 ? -21.032 4.352 15.071 1.00 92.44 259 ALA A O 1
ATOM 1923 N N . LEU A 1 260 ? -20.445 3.718 12.988 1.00 93.06 260 LEU A N 1
ATOM 1924 C CA . LEU A 1 260 ? -21.605 4.258 12.284 1.00 93.06 260 LEU A CA 1
ATOM 1925 C C . LEU A 1 260 ? -22.726 3.222 12.197 1.00 93.06 260 LEU A C 1
ATOM 1927 O O . LEU A 1 260 ? -22.474 2.020 12.241 1.00 93.06 260 LEU A O 1
ATOM 1931 N N . ALA A 1 261 ? -23.965 3.673 12.007 1.00 94.31 261 ALA A N 1
ATOM 1932 C CA . ALA A 1 261 ? -25.053 2.760 11.671 1.00 94.31 261 ALA A CA 1
ATOM 1933 C C . ALA A 1 261 ? -24.739 2.025 10.346 1.00 94.31 261 ALA A C 1
ATOM 1935 O O . ALA A 1 261 ? -24.348 2.687 9.377 1.00 94.31 261 ALA A O 1
ATOM 1936 N N . PRO A 1 262 ? -24.901 0.689 10.275 1.00 93.88 262 PRO A N 1
ATOM 1937 C CA . PRO A 1 262 ? -24.704 -0.054 9.034 1.00 93.88 262 PRO A CA 1
ATOM 1938 C C . PRO A 1 262 ? -25.655 0.415 7.928 1.00 93.88 262 PRO A C 1
ATOM 1940 O O . PRO A 1 262 ? -26.797 0.805 8.183 1.00 93.88 262 PRO A O 1
ATOM 1943 N N . VAL A 1 263 ? -25.201 0.331 6.679 1.00 94.06 263 VAL A N 1
ATOM 1944 C CA . VAL A 1 263 ? -26.001 0.662 5.494 1.00 94.06 263 VAL A CA 1
ATOM 1945 C C . VAL A 1 263 ? -26.519 -0.626 4.865 1.00 94.06 263 VAL A C 1
ATOM 1947 O O . VAL A 1 263 ? -25.756 -1.564 4.647 1.00 94.06 263 VAL A O 1
ATOM 1950 N N . LYS A 1 264 ? -27.809 -0.686 4.527 1.00 93.25 264 LYS A N 1
ATOM 1951 C CA . LYS A 1 264 ? -28.363 -1.824 3.782 1.00 93.25 264 LYS A CA 1
ATOM 1952 C C . LYS A 1 264 ? -28.085 -1.667 2.292 1.00 93.25 264 LYS A C 1
ATOM 1954 O O . LYS A 1 264 ? -28.436 -0.658 1.686 1.00 93.25 264 LYS A O 1
ATOM 1959 N N . SER A 1 265 ? -27.462 -2.679 1.704 1.00 90.31 265 SER A N 1
ATOM 1960 C CA . SER A 1 265 ? -27.308 -2.792 0.253 1.00 90.31 265 SER A CA 1
ATOM 1961 C C . SER A 1 265 ? -28.636 -3.153 -0.429 1.00 90.31 265 SER A C 1
ATOM 1963 O O . SER A 1 265 ? -29.600 -3.553 0.225 1.00 90.31 265 SER A O 1
ATOM 1965 N N . ALA A 1 266 ? -28.675 -3.074 -1.763 1.00 88.19 266 ALA A N 1
ATOM 1966 C CA . ALA A 1 266 ? -29.845 -3.463 -2.555 1.00 88.19 266 ALA A CA 1
ATOM 1967 C C . ALA A 1 266 ? -30.249 -4.943 -2.375 1.00 88.19 266 ALA A C 1
ATOM 1969 O O . ALA A 1 266 ? -31.417 -5.276 -2.546 1.00 88.19 266 ALA A O 1
ATOM 1970 N N . SER A 1 267 ? -29.313 -5.823 -1.993 1.00 86.81 267 SER A N 1
ATOM 1971 C CA . SER A 1 267 ? -29.589 -7.233 -1.677 1.00 86.81 267 SER A CA 1
ATOM 1972 C C . SER A 1 267 ? -30.049 -7.457 -0.229 1.00 86.81 267 SER A C 1
ATOM 1974 O O . SER A 1 267 ? -30.257 -8.596 0.181 1.00 86.81 267 SER A O 1
ATOM 1976 N N . GLY A 1 268 ? -30.186 -6.394 0.570 1.00 89.44 268 GLY A N 1
ATOM 1977 C CA . GLY A 1 268 ? -30.557 -6.465 1.985 1.00 89.44 268 GLY A CA 1
ATOM 1978 C C . GLY A 1 268 ? -29.394 -6.768 2.935 1.00 89.44 268 GLY A C 1
ATOM 1979 O O . GLY A 1 268 ? -29.585 -6.716 4.149 1.00 89.44 268 GLY A O 1
ATOM 1980 N N . LYS A 1 269 ? -28.189 -7.030 2.415 1.00 91.81 269 LYS A N 1
ATOM 1981 C CA . LYS A 1 269 ? -26.979 -7.237 3.222 1.00 91.81 269 LYS A CA 1
ATOM 1982 C C . LYS A 1 269 ? -26.549 -5.949 3.917 1.00 91.81 269 LYS A C 1
ATOM 1984 O O . LYS A 1 269 ? -26.523 -4.890 3.283 1.00 91.81 269 LYS A O 1
ATOM 1989 N N . GLU A 1 270 ? -26.173 -6.062 5.187 1.00 94.00 270 GLU A N 1
ATOM 1990 C CA . GLU A 1 270 ? -25.620 -4.964 5.980 1.00 94.00 270 GLU A CA 1
ATOM 1991 C C . GLU A 1 270 ? -24.146 -4.721 5.641 1.00 94.00 270 GLU A C 1
ATOM 1993 O O . GLU A 1 270 ? -23.306 -5.619 5.726 1.00 94.00 270 GLU A O 1
ATOM 1998 N N . ILE A 1 271 ? -23.836 -3.482 5.272 1.00 94.69 271 ILE A N 1
ATOM 1999 C CA . ILE A 1 271 ? -22.496 -2.998 4.956 1.00 94.69 271 ILE A CA 1
ATOM 2000 C C . ILE A 1 271 ? -22.049 -2.073 6.083 1.00 94.69 271 ILE A C 1
ATOM 2002 O O . ILE A 1 271 ? -22.702 -1.071 6.382 1.00 94.69 271 ILE A O 1
ATOM 2006 N N . HIS A 1 272 ? -20.923 -2.412 6.703 1.00 96.00 272 HIS A N 1
ATOM 2007 C CA . HIS A 1 272 ? -20.334 -1.631 7.783 1.00 96.00 272 HIS A CA 1
ATOM 2008 C C . HIS A 1 272 ? -19.303 -0.666 7.204 1.00 96.00 272 HIS A C 1
ATOM 2010 O O . HIS A 1 272 ? -18.538 -1.024 6.306 1.00 96.00 272 HIS A O 1
ATOM 2016 N N . LEU A 1 273 ? -19.305 0.566 7.704 1.00 95.12 273 LEU A N 1
ATOM 2017 C CA . LEU A 1 273 ? -18.440 1.636 7.228 1.00 95.12 273 LEU A CA 1
ATOM 2018 C C . LEU A 1 273 ? -17.632 2.211 8.383 1.00 95.12 273 LEU A C 1
ATOM 2020 O O . LEU A 1 273 ? -18.106 2.286 9.519 1.00 95.12 273 LEU A O 1
ATOM 2024 N N . VAL A 1 274 ? -16.441 2.687 8.050 1.00 94.31 274 VAL A N 1
ATOM 2025 C CA . VAL A 1 274 ? -15.618 3.526 8.915 1.00 94.31 274 VAL A CA 1
ATOM 2026 C C . VAL A 1 274 ? -15.415 4.875 8.242 1.00 94.31 274 VAL A C 1
ATOM 2028 O O . VAL A 1 274 ? -15.020 4.954 7.077 1.00 94.31 274 VAL A O 1
ATOM 2031 N N . ASP A 1 275 ? -15.688 5.939 8.990 1.00 92.00 275 ASP A N 1
ATOM 2032 C CA . ASP A 1 275 ? -15.420 7.307 8.564 1.00 92.00 275 ASP A CA 1
ATOM 2033 C C . ASP A 1 275 ? -14.041 7.735 9.064 1.00 92.00 275 ASP A C 1
ATOM 2035 O O . ASP A 1 275 ? -13.881 8.311 10.143 1.00 92.00 275 ASP A O 1
ATOM 2039 N N . GLY A 1 276 ? -13.033 7.374 8.271 1.00 88.88 276 GLY A N 1
ATOM 2040 C CA . GLY A 1 276 ? -11.666 7.841 8.442 1.00 88.88 276 GLY A CA 1
ATOM 2041 C C . GLY A 1 276 ? -11.391 9.160 7.726 1.00 88.88 276 GLY A C 1
ATOM 2042 O O . GLY A 1 276 ? -10.244 9.597 7.743 1.00 88.88 276 GLY A O 1
ATOM 2043 N N . LEU A 1 277 ? -12.376 9.778 7.061 1.00 89.81 277 LEU A N 1
ATOM 2044 C CA . LEU A 1 277 ? -12.127 10.930 6.199 1.00 89.81 277 LEU A CA 1
ATOM 2045 C C . LEU A 1 277 ? -11.469 12.058 6.990 1.00 89.81 277 LEU A C 1
ATOM 2047 O O . LEU A 1 277 ? -12.041 12.538 7.965 1.00 89.81 277 LEU A O 1
ATOM 2051 N N . SER A 1 278 ? -10.291 12.494 6.535 1.00 85.44 278 SER A N 1
ATOM 2052 C CA . SER A 1 278 ? -9.618 13.631 7.150 1.00 85.44 278 SER A CA 1
ATOM 2053 C C . SER A 1 278 ? -9.853 14.919 6.380 1.00 85.44 278 SER A C 1
ATOM 2055 O O . SER A 1 278 ? -9.292 15.123 5.300 1.00 85.44 278 SER A O 1
ATOM 2057 N N . VAL A 1 279 ? -10.660 15.816 6.950 1.00 84.69 279 VAL A N 1
ATOM 2058 C CA . VAL A 1 279 ? -10.965 17.132 6.363 1.00 84.69 279 VAL A CA 1
ATOM 2059 C C . VAL A 1 279 ? -9.704 17.995 6.295 1.00 84.69 279 VAL A C 1
ATOM 2061 O O . VAL A 1 279 ? -9.526 18.756 5.344 1.00 84.69 279 VAL A O 1
ATOM 2064 N N . ALA A 1 280 ? -8.788 17.823 7.253 1.00 78.31 280 ALA A N 1
ATOM 2065 C CA . ALA A 1 280 ? -7.514 18.538 7.303 1.00 78.31 280 ALA A CA 1
ATOM 2066 C C . ALA A 1 280 ? -6.606 18.260 6.090 1.00 78.31 280 ALA A C 1
ATOM 2068 O O . ALA A 1 280 ? -5.791 19.110 5.739 1.00 78.31 280 ALA A O 1
ATOM 2069 N N . GLN A 1 281 ? -6.763 17.109 5.423 1.00 82.12 281 GLN A N 1
ATOM 2070 C CA . GLN A 1 281 ? -6.025 16.789 4.192 1.00 82.12 281 GLN A CA 1
ATOM 2071 C C . GLN A 1 281 ? -6.541 17.562 2.966 1.00 82.12 281 GLN A C 1
ATOM 2073 O O . GLN A 1 281 ? -5.863 17.645 1.940 1.00 82.12 281 GLN A O 1
ATOM 2078 N N . GLY A 1 282 ? -7.738 18.142 3.062 1.00 89.00 282 GLY A N 1
ATOM 2079 C CA . GLY A 1 282 ? -8.345 18.957 2.022 1.00 89.00 282 GLY A CA 1
ATOM 2080 C C . GLY A 1 282 ? -9.017 18.162 0.890 1.00 89.00 282 GLY A C 1
ATOM 2081 O O . GLY A 1 282 ? -8.783 16.965 0.693 1.00 89.00 282 GLY A O 1
ATOM 2082 N N . PRO A 1 283 ? -9.869 18.838 0.099 1.00 93.62 283 PRO A N 1
ATOM 2083 C CA . PRO A 1 283 ? -10.722 18.192 -0.899 1.00 93.62 283 PRO A CA 1
ATOM 2084 C C . PRO A 1 283 ? -9.935 17.553 -2.049 1.00 93.62 283 PRO A C 1
ATOM 2086 O O . PRO A 1 283 ? -10.321 16.494 -2.537 1.00 93.62 283 PRO A O 1
ATOM 2089 N N . ASN A 1 284 ? -8.809 18.149 -2.459 1.00 94.88 284 ASN A N 1
ATOM 2090 C CA . ASN A 1 284 ? -7.983 17.613 -3.544 1.00 94.88 284 ASN A CA 1
ATOM 2091 C C . ASN A 1 284 ? -7.354 16.263 -3.178 1.00 94.88 284 ASN A C 1
ATOM 2093 O O . ASN A 1 284 ? -7.324 15.353 -4.006 1.00 94.88 284 ASN A O 1
ATOM 2097 N N . TYR A 1 285 ? -6.903 16.104 -1.929 1.00 92.69 285 TYR A N 1
ATOM 2098 C CA . TYR A 1 285 ? -6.390 14.829 -1.437 1.00 92.69 285 TYR A CA 1
ATOM 2099 C C . TYR A 1 285 ? -7.481 13.756 -1.433 1.00 92.69 285 TYR A C 1
ATOM 2101 O O . TYR A 1 285 ? -7.278 12.664 -1.971 1.00 92.69 285 TYR A O 1
ATOM 2109 N N . GLY A 1 286 ? -8.648 14.088 -0.865 1.00 93.56 286 GLY A N 1
ATOM 2110 C CA . GLY A 1 286 ? -9.802 13.192 -0.822 1.00 93.56 286 GLY A CA 1
ATOM 2111 C C . GLY A 1 286 ? -10.228 12.745 -2.221 1.00 93.56 286 GLY A C 1
ATOM 2112 O O . GLY A 1 286 ? -10.377 11.549 -2.465 1.00 93.56 286 GLY A O 1
ATOM 2113 N N . LEU A 1 287 ? -10.331 13.681 -3.170 1.00 95.69 287 LEU A N 1
ATOM 2114 C CA . LEU A 1 287 ? -10.672 13.376 -4.559 1.00 95.69 287 LEU A CA 1
ATOM 2115 C C . LEU A 1 287 ? -9.624 12.471 -5.220 1.00 95.69 287 LEU A C 1
ATOM 2117 O O . LEU A 1 287 ? -9.986 11.428 -5.761 1.00 95.69 287 LEU A O 1
ATOM 2121 N N . ALA A 1 288 ? -8.334 12.811 -5.136 1.00 95.50 288 ALA A N 1
ATOM 2122 C CA . ALA A 1 288 ? -7.267 12.021 -5.752 1.00 95.50 288 ALA A CA 1
ATOM 2123 C C . ALA A 1 288 ? -7.243 10.571 -5.233 1.00 95.50 288 ALA A C 1
ATOM 2125 O O . ALA A 1 288 ? -7.126 9.623 -6.016 1.00 95.50 288 ALA A O 1
ATOM 2126 N N . LYS A 1 289 ? -7.420 10.374 -3.920 1.00 94.88 289 LYS A N 1
ATOM 2127 C CA . LYS A 1 289 ? -7.507 9.038 -3.313 1.00 94.88 289 LYS A CA 1
ATOM 2128 C C . LYS A 1 289 ? -8.796 8.313 -3.680 1.00 94.88 289 LYS A C 1
ATOM 2130 O O . LYS A 1 289 ? -8.752 7.115 -3.966 1.00 94.88 289 LYS A O 1
ATOM 2135 N N . ARG A 1 290 ? -9.926 9.012 -3.771 1.00 95.12 290 ARG A N 1
ATOM 2136 C CA . ARG A 1 290 ? -11.197 8.414 -4.198 1.00 95.12 290 ARG A CA 1
ATOM 2137 C C . ARG A 1 290 ? -11.156 7.934 -5.651 1.00 95.12 290 ARG A C 1
ATOM 2139 O O . ARG A 1 290 ? -11.680 6.866 -5.952 1.00 95.12 290 ARG A O 1
ATOM 2146 N N . MET A 1 291 ? -10.460 8.647 -6.533 1.00 96.06 291 MET A N 1
ATOM 2147 C CA . MET A 1 291 ? -10.262 8.221 -7.924 1.00 96.06 291 MET A CA 1
ATOM 2148 C C . MET A 1 291 ? -9.479 6.907 -8.031 1.00 96.06 291 MET A C 1
ATOM 2150 O O . MET A 1 291 ? -9.835 6.049 -8.838 1.00 96.06 291 MET A O 1
ATOM 2154 N N . GLN A 1 292 ? -8.479 6.698 -7.167 1.00 96.25 292 GLN A N 1
ATOM 2155 C CA . GLN A 1 292 ? -7.766 5.416 -7.071 1.00 96.25 292 GLN A CA 1
ATOM 2156 C C . GLN A 1 292 ? -8.723 4.269 -6.692 1.00 96.25 292 GLN A C 1
ATOM 2158 O O . GLN A 1 292 ? -8.652 3.189 -7.278 1.00 96.25 292 GLN A O 1
ATOM 2163 N N . HIS A 1 293 ? -9.682 4.513 -5.789 1.00 96.06 293 HIS A N 1
ATOM 2164 C CA . HIS A 1 293 ? -10.717 3.529 -5.441 1.00 96.06 293 HIS A CA 1
ATOM 2165 C C . HIS A 1 293 ? -11.656 3.230 -6.611 1.00 96.06 293 HIS A C 1
ATOM 2167 O O . HIS A 1 293 ? -11.992 2.068 -6.843 1.00 96.06 293 HIS A O 1
ATOM 2173 N N . TRP A 1 294 ? -12.074 4.247 -7.368 1.00 97.25 294 TRP A N 1
ATOM 2174 C CA . TRP A 1 294 ? -12.919 4.032 -8.544 1.00 97.25 294 TRP A CA 1
ATOM 2175 C C . TRP A 1 294 ? -12.210 3.189 -9.603 1.00 97.25 294 TRP A C 1
ATOM 2177 O O . TRP A 1 294 ? -12.796 2.221 -10.088 1.00 97.25 294 TRP A O 1
ATOM 2187 N N . ARG A 1 295 ? -10.932 3.466 -9.897 1.00 98.06 295 ARG A N 1
ATOM 2188 C CA . ARG A 1 295 ? -10.133 2.608 -10.785 1.00 98.06 295 ARG A CA 1
ATOM 2189 C C . ARG A 1 295 ? -10.022 1.187 -10.259 1.00 98.06 295 ARG A C 1
ATOM 2191 O O . ARG A 1 295 ? -10.207 0.251 -11.030 1.00 98.06 295 ARG A O 1
ATOM 2198 N N . ALA A 1 296 ? -9.736 1.021 -8.970 1.00 98.12 296 ALA A N 1
ATOM 2199 C CA . ALA A 1 296 ? -9.679 -0.291 -8.336 1.00 98.12 296 ALA A CA 1
ATOM 2200 C C . ALA A 1 296 ? -10.988 -1.074 -8.539 1.00 98.12 296 ALA A C 1
ATOM 2202 O O . ALA A 1 296 ? -10.942 -2.227 -8.956 1.00 98.12 296 ALA A O 1
ATOM 2203 N N . CYS A 1 297 ? -12.147 -0.436 -8.345 1.00 97.88 297 CYS A N 1
ATOM 2204 C CA . CYS A 1 297 ? -13.444 -1.076 -8.584 1.00 97.88 297 CYS A CA 1
ATOM 2205 C C . CYS A 1 297 ? -13.625 -1.467 -10.056 1.00 97.88 297 CYS A C 1
ATOM 2207 O O . CYS A 1 297 ? -13.933 -2.618 -10.348 1.00 97.88 297 CYS A O 1
ATOM 2209 N N . ILE A 1 298 ? -13.366 -0.535 -10.981 1.00 98.00 298 ILE A N 1
ATOM 2210 C CA . ILE A 1 298 ? -13.500 -0.774 -12.426 1.00 98.00 298 ILE A CA 1
ATOM 2211 C C . ILE A 1 298 ? -12.585 -1.921 -12.880 1.00 98.00 298 ILE A C 1
ATOM 2213 O O . ILE A 1 298 ? -13.013 -2.781 -13.644 1.00 98.00 298 ILE A O 1
ATOM 2217 N N . ALA A 1 299 ? -11.334 -1.955 -12.413 1.00 98.56 299 ALA A N 1
ATOM 2218 C CA . ALA A 1 299 ? -10.384 -3.007 -12.764 1.00 98.56 299 ALA A CA 1
ATOM 2219 C C . ALA A 1 299 ? -10.804 -4.371 -12.190 1.00 98.56 299 ALA A C 1
ATOM 2221 O O . ALA A 1 299 ? -10.758 -5.371 -12.906 1.00 98.56 299 ALA A O 1
ATOM 2222 N N . TYR A 1 300 ? -11.260 -4.411 -10.935 1.00 98.31 300 TYR A N 1
ATOM 2223 C CA . TYR A 1 300 ? -11.730 -5.642 -10.297 1.00 98.31 300 TYR A CA 1
ATOM 2224 C C . TYR A 1 300 ? -12.961 -6.215 -11.008 1.00 98.31 300 TYR A C 1
ATOM 2226 O O . TYR A 1 300 ? -13.002 -7.408 -11.312 1.00 98.31 300 TYR A O 1
ATOM 2234 N N . ASP A 1 301 ? -13.931 -5.361 -11.347 1.00 97.62 301 ASP A N 1
ATOM 2235 C CA . ASP A 1 301 ? -15.129 -5.753 -12.099 1.00 97.62 301 ASP A CA 1
ATOM 2236 C C . ASP A 1 301 ? -14.806 -6.186 -13.535 1.00 97.62 301 ASP A C 1
ATOM 2238 O O . ASP A 1 301 ? -15.466 -7.071 -14.076 1.00 97.62 301 ASP A O 1
ATOM 2242 N N . ALA A 1 302 ? -13.741 -5.641 -14.126 1.00 98.06 302 ALA A N 1
ATOM 2243 C CA . ALA A 1 302 ? -13.198 -6.094 -15.406 1.00 98.06 302 ALA A CA 1
ATOM 2244 C C . ALA A 1 302 ? -12.356 -7.386 -15.302 1.00 98.06 302 ALA A C 1
ATOM 2246 O O . ALA A 1 302 ? -11.808 -7.842 -16.303 1.00 98.06 302 ALA A O 1
ATOM 2247 N N . GLY A 1 303 ? -12.247 -8.005 -14.122 1.00 97.88 303 GLY A N 1
ATOM 2248 C CA . GLY A 1 303 ? -11.572 -9.292 -13.940 1.00 97.88 303 GLY A CA 1
ATOM 2249 C C . GLY A 1 303 ? -10.071 -9.212 -13.642 1.00 97.88 303 GLY A C 1
ATOM 2250 O O . GLY A 1 303 ? -9.403 -10.247 -13.655 1.00 97.88 303 GLY A O 1
ATOM 2251 N N . HIS A 1 304 ? -9.539 -8.026 -13.338 1.00 98.62 304 HIS A N 1
ATOM 2252 C CA . HIS A 1 304 ? -8.157 -7.860 -12.884 1.00 98.62 304 HIS A CA 1
ATOM 2253 C C . HIS A 1 30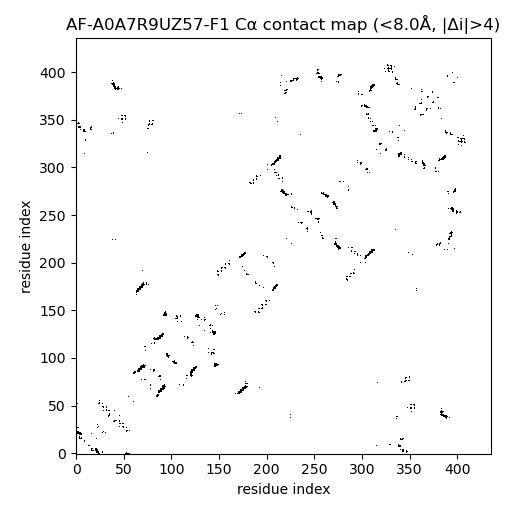4 ? -8.021 -8.115 -11.380 1.00 98.62 304 HIS A C 1
ATOM 2255 O O . HIS A 1 304 ? -8.893 -7.755 -10.592 1.00 98.62 304 HIS A O 1
ATOM 2261 N N . THR A 1 305 ? -6.888 -8.675 -10.955 1.00 98.62 305 THR A N 1
ATOM 2262 C CA . THR A 1 305 ? -6.513 -8.675 -9.534 1.00 98.62 305 THR A CA 1
ATOM 2263 C C . THR A 1 305 ? -6.220 -7.244 -9.085 1.00 98.62 305 THR A C 1
ATOM 2265 O O . THR A 1 305 ? -5.525 -6.508 -9.788 1.00 98.62 305 THR A O 1
ATOM 2268 N N . VAL A 1 306 ? -6.715 -6.845 -7.911 1.00 98.56 306 VAL A N 1
ATOM 2269 C CA . VAL A 1 306 ? -6.566 -5.470 -7.408 1.00 98.56 306 VAL A CA 1
ATOM 2270 C C . VAL A 1 306 ? -6.080 -5.448 -5.962 1.00 98.56 306 VAL A C 1
ATOM 2272 O O . VAL A 1 306 ? -6.862 -5.595 -5.028 1.00 98.56 306 VAL A O 1
ATOM 2275 N N . SER A 1 307 ? -4.782 -5.231 -5.770 1.00 98.31 307 SER A N 1
ATOM 2276 C CA . SER A 1 307 ? -4.161 -5.111 -4.449 1.00 98.31 307 SER A CA 1
ATOM 2277 C C . SER A 1 307 ? -4.385 -3.702 -3.883 1.00 98.31 307 SER A C 1
ATOM 2279 O O . SER A 1 307 ? -3.678 -2.754 -4.222 1.00 98.31 307 SER A O 1
ATOM 2281 N N . SER A 1 308 ? -5.440 -3.551 -3.078 1.00 94.94 308 SER A N 1
ATOM 2282 C CA . SER A 1 308 ? -5.946 -2.263 -2.569 1.00 94.94 308 SER A CA 1
ATOM 2283 C C . SER A 1 308 ? -6.162 -2.258 -1.052 1.00 94.94 308 SER A C 1
ATOM 2285 O O . SER A 1 308 ? -7.199 -1.827 -0.544 1.00 94.94 308 SER A O 1
ATOM 2287 N N . MET A 1 309 ? -5.205 -2.805 -0.312 1.00 93.44 309 MET A N 1
ATOM 2288 C CA . MET A 1 309 ? -5.207 -2.783 1.150 1.00 93.44 309 MET A CA 1
ATOM 2289 C C . MET A 1 309 ? -5.087 -1.352 1.692 1.00 93.44 309 MET A C 1
ATOM 2291 O O . MET A 1 309 ? -4.353 -0.514 1.154 1.00 93.44 309 MET A O 1
ATOM 2295 N N . VAL A 1 310 ? -5.785 -1.085 2.798 1.00 95.50 310 VAL A N 1
ATOM 2296 C CA . VAL A 1 310 ? -5.623 0.162 3.551 1.00 95.50 310 VAL A CA 1
ATOM 2297 C C . VAL A 1 310 ? -4.292 0.138 4.289 1.00 95.50 310 VAL A C 1
ATOM 2299 O O . VAL A 1 310 ? -4.042 -0.750 5.102 1.00 95.50 310 VAL A O 1
ATOM 2302 N N . ALA A 1 311 ? -3.440 1.112 3.980 1.00 94.00 311 ALA A N 1
ATOM 2303 C CA . ALA A 1 311 ? -2.146 1.310 4.610 1.00 94.00 311 ALA A CA 1
ATOM 2304 C C . ALA A 1 311 ? -2.299 1.948 6.003 1.00 94.00 311 ALA A C 1
ATOM 2306 O O . ALA A 1 311 ? -3.253 2.695 6.230 1.00 94.00 311 ALA A O 1
ATOM 2307 N N . PRO A 1 312 ? -1.360 1.712 6.931 1.00 93.31 312 PRO A N 1
ATOM 2308 C CA . PRO A 1 312 ? -1.363 2.383 8.225 1.00 93.31 312 PRO A CA 1
ATOM 2309 C C . PRO A 1 312 ? -1.021 3.864 8.069 1.00 93.31 312 PRO A C 1
ATOM 2311 O O . PRO A 1 312 ? -0.387 4.280 7.096 1.00 93.31 312 PRO A O 1
ATOM 2314 N N . SER A 1 313 ? -1.360 4.661 9.084 1.00 91.50 313 SER A N 1
ATOM 2315 C CA . SER A 1 313 ? -0.715 5.961 9.250 1.00 91.50 313 SER A CA 1
ATOM 2316 C C . SER A 1 313 ? 0.766 5.749 9.533 1.00 91.50 313 SER A C 1
ATOM 2318 O O . SER A 1 313 ? 1.141 5.051 10.479 1.00 91.50 313 SER A O 1
ATOM 2320 N N . THR A 1 314 ? 1.608 6.364 8.708 1.00 90.56 314 THR A N 1
ATOM 2321 C CA . THR A 1 314 ? 3.055 6.162 8.740 1.00 90.56 314 THR A CA 1
ATOM 2322 C C . THR A 1 314 ? 3.777 7.454 9.090 1.00 90.56 314 THR A C 1
ATOM 2324 O O . THR A 1 314 ? 3.557 8.502 8.478 1.00 90.56 314 THR A O 1
ATOM 2327 N N . ALA A 1 315 ? 4.698 7.367 10.045 1.00 86.38 315 ALA A N 1
ATOM 2328 C CA . ALA A 1 315 ? 5.569 8.461 10.451 1.00 86.38 315 ALA A CA 1
ATOM 2329 C C . ALA A 1 315 ? 6.713 8.673 9.444 1.00 86.38 315 ALA A C 1
ATOM 2331 O O . ALA A 1 315 ? 7.875 8.367 9.709 1.00 86.38 315 ALA A O 1
ATOM 2332 N N . THR A 1 316 ? 6.375 9.179 8.260 1.00 80.50 316 THR A N 1
ATOM 2333 C CA . THR A 1 316 ? 7.370 9.617 7.272 1.00 80.50 316 THR A CA 1
ATOM 2334 C C . THR A 1 316 ? 7.966 10.964 7.675 1.00 80.50 316 THR A C 1
ATOM 2336 O O . THR A 1 316 ? 7.328 11.751 8.379 1.00 80.50 316 THR A O 1
ATOM 2339 N N . ILE A 1 317 ? 9.170 11.270 7.181 1.00 72.62 317 ILE A N 1
ATOM 2340 C CA . ILE A 1 317 ? 9.844 12.560 7.426 1.00 72.62 317 ILE A CA 1
ATOM 2341 C C . ILE A 1 317 ? 8.932 13.740 7.038 1.00 72.62 317 ILE A C 1
ATOM 2343 O O . ILE A 1 317 ? 8.819 14.712 7.784 1.00 72.62 317 ILE A O 1
ATOM 2347 N N . SER A 1 318 ? 8.215 13.628 5.915 1.00 68.62 318 SER A N 1
ATOM 2348 C CA . SER A 1 318 ? 7.276 14.646 5.430 1.00 68.62 318 SER A CA 1
ATOM 2349 C C . SER A 1 318 ? 6.013 14.795 6.279 1.00 68.62 318 SER A C 1
ATOM 2351 O O . SER A 1 318 ? 5.318 15.784 6.119 1.00 68.62 318 SER A O 1
ATOM 2353 N N . VAL A 1 319 ? 5.703 13.881 7.198 1.00 72.06 319 VAL A N 1
ATOM 2354 C CA . VAL A 1 319 ? 4.575 14.038 8.135 1.00 72.06 319 VAL A CA 1
ATOM 2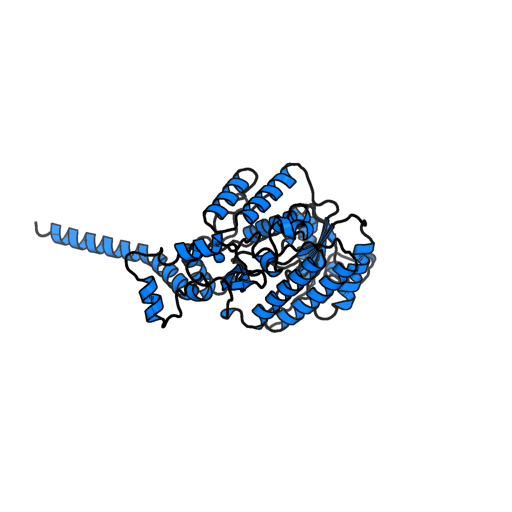355 C C . VAL A 1 319 ? 5.065 14.580 9.475 1.00 72.06 319 VAL A C 1
ATOM 2357 O O . VAL A 1 319 ? 4.530 15.559 9.987 1.00 72.06 319 VAL A O 1
ATOM 2360 N N . ILE A 1 320 ? 6.135 13.996 10.021 1.00 79.62 320 ILE A N 1
ATOM 2361 C CA . ILE A 1 320 ? 6.614 14.322 11.374 1.00 79.62 320 ILE A CA 1
ATOM 2362 C C . ILE A 1 320 ? 7.354 15.662 11.474 1.00 79.62 320 ILE A C 1
ATOM 2364 O O . ILE A 1 320 ? 7.564 16.150 12.582 1.00 79.62 320 ILE A O 1
ATOM 2368 N N . HIS A 1 321 ? 7.748 16.277 10.351 1.00 72.69 321 HIS A N 1
ATOM 2369 C CA . HIS A 1 321 ? 8.318 17.631 10.368 1.00 72.69 321 HIS A CA 1
ATOM 2370 C C . HIS A 1 321 ? 7.322 18.672 10.914 1.00 72.69 321 HIS A C 1
ATOM 2372 O O . HIS A 1 321 ? 7.730 19.678 11.498 1.00 72.69 321 HIS A O 1
ATOM 2378 N N . ASN A 1 322 ? 6.017 18.413 10.777 1.00 76.50 322 ASN A N 1
ATOM 2379 C CA . ASN A 1 322 ? 4.978 19.192 11.427 1.00 76.50 322 ASN A CA 1
ATOM 2380 C C . ASN A 1 322 ? 4.808 18.706 12.877 1.00 76.50 322 ASN A C 1
ATOM 2382 O O . ASN A 1 322 ? 4.296 17.616 13.144 1.00 76.50 322 ASN A O 1
ATOM 2386 N N . LYS A 1 323 ? 5.232 19.546 13.828 1.00 79.62 323 LYS A N 1
ATOM 2387 C CA . LYS A 1 323 ? 5.247 19.220 15.263 1.00 79.62 323 LYS A CA 1
ATOM 2388 C C . LYS A 1 323 ? 3.867 18.864 15.816 1.00 79.62 323 LYS A C 1
ATOM 2390 O O . LYS A 1 323 ? 3.782 17.989 16.671 1.00 79.62 323 LYS A O 1
ATOM 2395 N N . THR A 1 324 ? 2.801 19.478 15.309 1.00 78.94 324 THR A N 1
ATOM 2396 C CA . THR A 1 324 ? 1.432 19.205 15.766 1.00 78.94 324 THR A CA 1
ATOM 2397 C C . THR A 1 324 ? 1.023 17.766 15.458 1.00 78.94 324 THR A C 1
ATOM 2399 O O . THR A 1 324 ? 0.487 17.083 16.329 1.00 78.94 324 THR A O 1
ATOM 2402 N N . PHE A 1 325 ? 1.354 17.265 14.262 1.00 79.88 325 PHE A N 1
ATOM 2403 C CA . PHE A 1 325 ? 1.122 15.860 13.913 1.00 79.88 325 PHE A CA 1
ATOM 2404 C C . PHE A 1 325 ? 1.977 14.916 14.759 1.00 79.88 325 PHE A C 1
ATOM 2406 O O . PHE A 1 325 ? 1.466 13.915 15.255 1.00 79.88 325 PHE A O 1
ATOM 2413 N N . ALA A 1 326 ? 3.249 15.254 14.988 1.00 83.50 326 ALA A N 1
ATOM 2414 C CA . ALA A 1 326 ? 4.127 14.458 15.844 1.00 83.50 326 ALA A CA 1
ATOM 2415 C C . ALA A 1 326 ? 3.591 14.336 17.286 1.00 83.50 326 ALA A C 1
ATOM 2417 O O . ALA A 1 326 ? 3.643 13.252 17.868 1.00 83.50 326 ALA A O 1
ATOM 2418 N N . TRP A 1 327 ? 3.047 15.416 17.856 1.00 84.94 327 TRP A N 1
ATOM 2419 C CA . TRP A 1 327 ? 2.443 15.402 19.194 1.00 84.94 327 TRP A CA 1
ATOM 2420 C C . TRP A 1 327 ? 1.149 14.598 19.240 1.00 84.94 327 TRP A C 1
ATOM 2422 O O . TRP A 1 327 ? 0.980 13.779 20.141 1.00 84.94 327 TRP A O 1
ATOM 2432 N N . ALA A 1 328 ? 0.268 14.774 18.251 1.00 86.31 328 ALA A N 1
ATOM 2433 C CA . ALA A 1 328 ? -0.945 13.972 18.145 1.00 86.31 328 ALA A CA 1
ATOM 2434 C C . ALA A 1 328 ? -0.605 12.474 18.048 1.00 86.31 328 ALA A C 1
ATOM 2436 O O . ALA A 1 328 ? -1.141 11.670 18.805 1.00 86.31 328 ALA A O 1
ATOM 2437 N N . TYR A 1 329 ? 0.361 12.098 17.207 1.00 90.00 329 TYR A N 1
ATOM 2438 C CA . TYR A 1 329 ? 0.836 10.714 17.096 1.00 90.00 329 TYR A CA 1
ATOM 2439 C C . TYR A 1 329 ? 1.396 10.160 18.412 1.00 90.00 329 TYR A C 1
ATOM 2441 O O . TYR A 1 329 ? 1.260 8.968 18.670 1.00 90.00 329 TYR A O 1
ATOM 2449 N N . GLY A 1 330 ? 1.978 11.004 19.268 1.00 88.06 330 GLY A N 1
ATOM 2450 C CA . GLY A 1 330 ? 2.443 10.596 20.594 1.00 88.06 330 GLY A CA 1
ATOM 2451 C C . GLY A 1 330 ? 1.326 10.128 21.533 1.00 88.06 330 GLY A C 1
ATOM 2452 O O . GLY A 1 330 ? 1.549 9.225 22.332 1.00 88.06 330 GLY A O 1
ATOM 2453 N N . GLY A 1 331 ? 0.119 10.693 21.429 1.00 89.88 331 GLY A N 1
ATOM 2454 C CA . GLY A 1 331 ? -1.016 10.300 22.276 1.00 89.88 331 GLY A CA 1
ATOM 2455 C C . GLY A 1 331 ? -1.932 9.237 21.676 1.00 89.88 331 GLY A C 1
ATOM 2456 O O . GLY A 1 331 ? -2.686 8.599 22.406 1.00 89.88 331 GLY A O 1
ATOM 2457 N N . MET A 1 332 ? -1.851 8.998 20.367 1.00 91.25 332 MET A N 1
ATOM 2458 C CA . MET A 1 332 ? -2.672 8.007 19.661 1.00 91.25 332 MET A CA 1
ATOM 2459 C C . MET A 1 332 ? -2.595 6.561 20.203 1.00 91.25 332 MET A C 1
ATOM 2461 O O . MET A 1 332 ? -3.622 5.876 20.147 1.00 91.25 332 MET A O 1
ATOM 2465 N N . PRO A 1 333 ? -1.486 6.088 20.813 1.00 90.81 333 PRO A N 1
ATOM 2466 C CA . PRO A 1 333 ? -1.459 4.781 21.470 1.00 90.81 333 PRO A CA 1
ATOM 2467 C C . PRO A 1 333 ? -2.506 4.602 22.579 1.00 90.81 333 PRO A C 1
ATOM 2469 O O . PRO A 1 333 ? -2.962 3.477 22.787 1.00 90.81 333 PRO A O 1
ATOM 2472 N N . TYR A 1 334 ? -2.944 5.681 23.248 1.00 88.31 334 TYR A N 1
ATOM 2473 C CA . TYR A 1 334 ? -4.054 5.629 24.213 1.00 88.31 334 TYR A CA 1
ATOM 2474 C C . TYR A 1 334 ? -5.343 5.107 23.560 1.00 88.31 334 TYR A C 1
ATOM 2476 O O . TYR A 1 334 ? -6.061 4.295 24.138 1.00 88.31 334 TYR A O 1
ATOM 2484 N N . PHE A 1 335 ? -5.586 5.488 22.304 1.00 89.69 335 PHE A N 1
ATOM 2485 C CA . PHE A 1 335 ? -6.732 5.048 21.507 1.00 89.69 335 PHE A CA 1
ATOM 2486 C C . PHE A 1 335 ? -6.494 3.714 20.784 1.00 89.69 335 PHE A C 1
ATOM 2488 O O . PHE A 1 335 ? -7.232 3.373 19.861 1.00 89.69 335 PHE A O 1
ATOM 2495 N N . LYS A 1 336 ? -5.464 2.950 21.184 1.00 90.19 336 LYS A N 1
ATOM 2496 C CA . LYS A 1 336 ? -5.031 1.700 20.530 1.00 90.19 336 LYS A CA 1
ATOM 2497 C C . LYS A 1 336 ? -4.662 1.892 19.051 1.00 90.19 336 LYS A C 1
ATOM 2499 O O . LYS A 1 336 ? -4.698 0.936 18.279 1.00 90.19 336 LYS A O 1
ATOM 2504 N N . TYR A 1 337 ? -4.291 3.113 18.666 1.00 91.62 337 TYR A N 1
ATOM 2505 C CA . TYR A 1 337 ? -3.867 3.445 17.313 1.00 91.62 337 TYR A CA 1
ATOM 2506 C C . TYR A 1 337 ? -2.335 3.458 17.242 1.00 91.62 337 TYR A C 1
ATOM 2508 O O . TYR A 1 337 ? -1.668 4.341 17.782 1.00 91.62 337 TYR A O 1
ATOM 2516 N N . GLU A 1 338 ? -1.772 2.444 16.589 1.00 95.50 338 GLU A N 1
ATOM 2517 C CA . GLU A 1 338 ? -0.342 2.300 16.345 1.00 95.50 338 GLU A CA 1
ATOM 2518 C C . GLU A 1 338 ? 0.062 2.998 15.037 1.00 95.50 338 GLU A C 1
ATOM 2520 O O . GLU A 1 338 ? -0.383 2.634 13.947 1.00 95.50 338 GLU A O 1
ATOM 2525 N N . ILE A 1 339 ? 0.940 3.997 15.147 1.00 94.75 339 ILE A N 1
ATOM 2526 C CA . ILE A 1 339 ? 1.559 4.666 13.999 1.00 94.75 339 ILE A CA 1
ATOM 2527 C C . ILE A 1 339 ? 2.747 3.839 13.537 1.00 94.75 339 ILE A C 1
ATOM 2529 O O . ILE A 1 339 ? 3.635 3.515 14.325 1.00 94.75 339 ILE A O 1
ATOM 2533 N N . PHE A 1 340 ? 2.800 3.499 12.256 1.00 95.62 340 PHE A N 1
ATOM 2534 C CA . PHE A 1 340 ? 3.869 2.656 11.741 1.00 95.62 340 PHE A CA 1
ATOM 2535 C C . PHE A 1 340 ? 5.108 3.485 11.411 1.0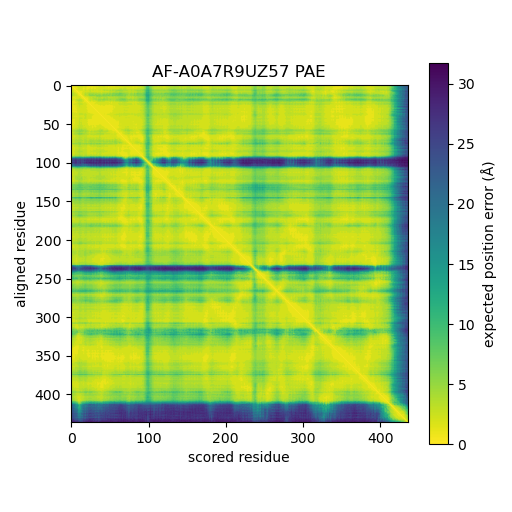0 95.62 340 PHE A C 1
ATOM 2537 O O . PHE A 1 340 ? 5.032 4.633 10.963 1.00 95.62 340 PHE A O 1
ATOM 2544 N N . LYS A 1 341 ? 6.278 2.869 11.576 1.00 94.81 341 LYS A N 1
ATOM 2545 C CA . LYS A 1 341 ? 7.523 3.381 10.996 1.00 94.81 341 LYS A CA 1
ATOM 2546 C C . LYS A 1 341 ? 7.528 3.114 9.491 1.00 94.81 341 LYS A C 1
ATOM 2548 O O . LYS A 1 341 ? 6.855 2.193 9.010 1.00 94.81 341 LYS A O 1
ATOM 2553 N N . GLN A 1 342 ? 8.263 3.933 8.742 1.00 93.75 342 GLN A N 1
ATOM 2554 C CA . GLN A 1 342 ? 8.282 3.861 7.282 1.00 93.75 342 GLN A CA 1
ATOM 2555 C C . GLN A 1 342 ? 8.730 2.476 6.803 1.00 93.75 342 GLN A C 1
ATOM 2557 O O . GLN A 1 342 ? 7.999 1.826 6.060 1.00 93.75 342 GLN A O 1
ATOM 2562 N N . GLU A 1 343 ? 9.840 1.965 7.334 1.00 94.38 343 GLU A N 1
ATOM 2563 C CA . GLU A 1 343 ? 10.426 0.678 6.949 1.00 94.38 343 GLU A CA 1
ATOM 2564 C C . GLU A 1 343 ? 9.487 -0.500 7.241 1.00 94.38 343 GLU A C 1
ATOM 2566 O O . GLU A 1 343 ? 9.369 -1.421 6.428 1.00 94.38 343 GLU A O 1
ATOM 2571 N N . THR A 1 344 ? 8.781 -0.456 8.377 1.00 96.31 344 THR A N 1
ATOM 2572 C CA . THR A 1 344 ? 7.749 -1.442 8.719 1.00 96.31 344 THR A CA 1
ATOM 2573 C C . THR A 1 344 ? 6.613 -1.388 7.708 1.00 96.31 344 THR A C 1
ATOM 2575 O O . THR A 1 344 ? 6.184 -2.431 7.220 1.00 96.31 344 THR A O 1
ATOM 2578 N N . THR A 1 345 ? 6.158 -0.187 7.336 1.00 95.62 345 THR A N 1
ATOM 2579 C CA . THR A 1 345 ? 5.077 -0.046 6.353 1.00 95.62 345 THR A CA 1
ATOM 2580 C C . THR A 1 345 ? 5.511 -0.535 4.976 1.00 95.62 345 THR A C 1
ATOM 2582 O O . THR A 1 345 ? 4.804 -1.348 4.388 1.00 95.62 345 THR A O 1
ATOM 2585 N N . ASN A 1 346 ? 6.683 -0.125 4.474 1.00 95.31 346 ASN A N 1
ATOM 2586 C CA . ASN A 1 346 ? 7.185 -0.600 3.180 1.00 95.31 346 ASN A CA 1
ATOM 2587 C C . ASN A 1 346 ? 7.237 -2.133 3.143 1.00 95.31 346 ASN A C 1
ATOM 2589 O O . ASN A 1 346 ? 6.822 -2.738 2.157 1.00 95.31 346 ASN A O 1
ATOM 2593 N N . ALA A 1 347 ? 7.711 -2.766 4.222 1.00 97.19 347 ALA A N 1
ATOM 2594 C CA . ALA A 1 347 ? 7.799 -4.216 4.305 1.00 97.19 347 ALA A CA 1
ATOM 2595 C C . ALA A 1 347 ? 6.423 -4.893 4.429 1.00 97.19 347 ALA A C 1
ATOM 2597 O O . ALA A 1 347 ? 6.173 -5.876 3.742 1.00 97.19 347 ALA A O 1
ATOM 2598 N N . VAL A 1 348 ? 5.501 -4.406 5.257 1.00 97.88 348 VAL A N 1
ATOM 2599 C CA . VAL A 1 348 ? 4.177 -5.042 5.379 1.00 97.88 348 VAL A CA 1
ATOM 2600 C C . VAL A 1 348 ? 3.373 -4.862 4.090 1.00 97.88 348 VAL A C 1
ATOM 2602 O O . VAL A 1 348 ? 2.885 -5.840 3.532 1.00 97.88 348 VAL A O 1
ATOM 2605 N N . MET A 1 349 ? 3.316 -3.650 3.539 1.00 97.44 349 MET A N 1
ATOM 2606 C CA . MET A 1 349 ? 2.525 -3.382 2.334 1.00 97.44 349 MET A CA 1
ATOM 2607 C C . MET A 1 349 ? 3.087 -4.084 1.091 1.00 97.44 349 MET A C 1
ATOM 2609 O O . MET A 1 349 ? 2.316 -4.552 0.254 1.00 97.44 349 MET A O 1
ATOM 2613 N N . ALA A 1 350 ? 4.414 -4.225 0.979 1.00 97.88 350 ALA A N 1
ATOM 2614 C CA . ALA A 1 350 ? 5.017 -5.051 -0.067 1.00 97.88 350 ALA A CA 1
ATOM 2615 C C . ALA A 1 350 ? 4.646 -6.533 0.088 1.00 97.88 350 ALA A C 1
ATOM 2617 O O . ALA A 1 350 ? 4.422 -7.202 -0.918 1.00 97.88 350 ALA A O 1
ATOM 2618 N N . ALA A 1 351 ? 4.548 -7.042 1.324 1.00 98.38 351 ALA A N 1
ATOM 2619 C CA . ALA A 1 351 ? 4.152 -8.425 1.571 1.00 98.38 351 ALA A CA 1
ATOM 2620 C C . ALA A 1 351 ? 2.742 -8.695 1.046 1.00 98.38 351 ALA A C 1
ATOM 2622 O O . ALA A 1 351 ? 2.542 -9.632 0.282 1.00 98.38 351 ALA A O 1
ATOM 2623 N N . LEU A 1 352 ? 1.794 -7.822 1.389 1.00 98.50 352 LEU A N 1
ATOM 2624 C CA . LEU A 1 352 ? 0.407 -7.930 0.940 1.00 98.50 352 LEU A CA 1
ATOM 2625 C C . LEU A 1 352 ? 0.301 -7.818 -0.590 1.00 98.50 352 LEU A C 1
ATOM 2627 O O . LEU A 1 352 ? -0.363 -8.641 -1.213 1.00 98.50 352 LEU A O 1
ATOM 2631 N N . LEU A 1 353 ? 1.048 -6.898 -1.213 1.00 98.56 353 LEU A N 1
ATOM 2632 C CA . LEU A 1 353 ? 1.128 -6.797 -2.675 1.00 98.56 353 LEU A CA 1
ATOM 2633 C C . LEU A 1 353 ? 1.609 -8.099 -3.334 1.00 98.56 353 LEU A C 1
ATOM 2635 O O . LEU A 1 353 ? 1.047 -8.546 -4.339 1.00 98.56 353 LEU A O 1
ATOM 2639 N N . MET A 1 354 ? 2.666 -8.704 -2.785 1.00 98.38 354 MET A N 1
ATOM 2640 C CA . MET A 1 354 ? 3.198 -9.969 -3.291 1.00 98.38 354 MET A CA 1
ATOM 2641 C C . MET A 1 354 ? 2.214 -11.112 -3.060 1.00 98.38 354 MET A C 1
ATOM 2643 O O . MET A 1 354 ? 1.975 -11.878 -3.989 1.00 98.38 354 MET A O 1
ATOM 2647 N N . HIS A 1 355 ? 1.592 -11.196 -1.883 1.00 98.62 355 HIS A N 1
ATOM 2648 C CA . HIS A 1 355 ? 0.524 -12.155 -1.618 1.00 98.62 355 HIS A CA 1
ATOM 2649 C C . HIS A 1 355 ? -0.586 -12.048 -2.665 1.00 98.62 355 HIS A C 1
ATOM 2651 O O . HIS A 1 355 ? -0.926 -13.042 -3.297 1.00 98.62 355 HIS A O 1
ATOM 2657 N N . ASP A 1 356 ? -1.105 -10.850 -2.916 1.00 98.31 356 ASP A N 1
ATOM 2658 C CA . ASP A 1 356 ? -2.230 -10.672 -3.836 1.00 98.31 356 ASP A CA 1
ATOM 2659 C C . ASP A 1 356 ? -1.870 -10.997 -5.282 1.00 98.31 356 ASP A C 1
ATOM 2661 O O . ASP A 1 356 ? -2.684 -11.524 -6.038 1.00 98.31 356 ASP A O 1
ATOM 2665 N N . THR A 1 357 ? -0.622 -10.734 -5.658 1.00 97.69 357 THR A N 1
ATOM 2666 C CA . THR A 1 357 ? -0.104 -11.032 -6.996 1.00 97.69 357 THR A CA 1
ATOM 2667 C C . THR A 1 357 ? 0.170 -12.527 -7.193 1.00 97.69 357 THR A C 1
ATOM 2669 O O . THR A 1 357 ? -0.016 -13.071 -8.289 1.00 97.69 357 THR A O 1
ATOM 2672 N N . LEU A 1 358 ? 0.671 -13.206 -6.160 1.00 97.81 358 LEU A N 1
ATOM 2673 C CA . LEU A 1 358 ? 1.222 -14.559 -6.263 1.00 97.81 358 LEU A CA 1
ATOM 2674 C C . LEU A 1 358 ? 0.223 -15.636 -5.840 1.00 97.81 358 LEU A C 1
ATOM 2676 O O . LEU A 1 358 ? 0.202 -16.702 -6.456 1.00 97.81 358 LEU A O 1
ATOM 2680 N N . ASN A 1 359 ? -0.626 -15.352 -4.855 1.00 97.88 359 ASN A N 1
ATOM 2681 C CA . ASN A 1 359 ? -1.605 -16.288 -4.328 1.00 97.88 359 ASN A CA 1
ATOM 2682 C C . ASN A 1 359 ? -2.908 -16.246 -5.138 1.00 97.88 359 ASN A C 1
ATOM 2684 O O . ASN A 1 359 ? -3.679 -15.289 -5.069 1.00 97.88 359 ASN A O 1
ATOM 2688 N N . ALA A 1 360 ? -3.210 -17.331 -5.855 1.00 96.88 360 ALA A N 1
ATOM 2689 C CA . ALA A 1 360 ? -4.463 -17.458 -6.596 1.00 96.88 360 ALA A CA 1
ATOM 2690 C C . ALA A 1 360 ? -5.708 -17.374 -5.692 1.00 96.88 360 ALA A C 1
ATOM 2692 O O . ALA A 1 360 ? -6.760 -16.948 -6.170 1.00 96.88 360 ALA A O 1
ATOM 2693 N N . ALA A 1 361 ? -5.580 -17.726 -4.408 1.00 97.25 361 ALA A N 1
ATOM 2694 C CA . ALA A 1 361 ? -6.643 -17.660 -3.406 1.00 97.25 361 ALA A CA 1
ATOM 2695 C C . ALA A 1 361 ? -6.776 -16.280 -2.727 1.00 97.25 361 ALA A C 1
ATOM 2697 O O . ALA A 1 361 ? -7.619 -16.125 -1.846 1.00 97.25 361 ALA A O 1
ATOM 2698 N N . SER A 1 362 ? -5.980 -15.271 -3.115 1.00 97.44 362 SER A N 1
ATOM 2699 C CA . SER A 1 362 ? -6.081 -13.929 -2.524 1.00 97.44 362 SER A CA 1
ATOM 2700 C C . SER A 1 362 ? -7.502 -13.353 -2.665 1.00 97.44 362 SER A C 1
ATOM 2702 O O . SER A 1 362 ? -8.106 -13.474 -3.740 1.00 97.44 362 SER A O 1
ATOM 2704 N N . PRO A 1 363 ? -8.032 -12.654 -1.640 1.00 96.31 363 PRO A N 1
ATOM 2705 C CA . PRO A 1 363 ? -9.325 -11.973 -1.738 1.00 96.31 363 PRO A CA 1
ATOM 2706 C C . PRO A 1 363 ? -9.337 -10.871 -2.811 1.00 96.31 363 PRO A C 1
ATOM 2708 O O . PRO A 1 363 ? -10.396 -10.472 -3.294 1.00 96.31 363 PRO A O 1
ATOM 2711 N N . LYS A 1 364 ? -8.159 -10.393 -3.226 1.00 97.25 364 LYS A N 1
ATOM 2712 C CA . LYS A 1 364 ? -8.001 -9.365 -4.258 1.00 97.25 364 LYS A CA 1
ATOM 2713 C C . LYS A 1 364 ? -8.102 -9.900 -5.685 1.00 97.25 364 LYS A C 1
ATOM 2715 O O . LYS A 1 364 ? -8.127 -9.110 -6.627 1.00 97.25 364 LYS A O 1
ATOM 2720 N N . ASN A 1 365 ? -8.187 -11.219 -5.859 1.00 97.81 365 ASN A N 1
ATOM 2721 C CA . ASN A 1 365 ? -8.457 -11.851 -7.144 1.00 97.81 365 ASN A CA 1
ATOM 2722 C C . ASN A 1 365 ? -9.982 -11.969 -7.363 1.00 97.81 365 ASN A C 1
ATOM 2724 O O . ASN A 1 365 ? -10.657 -12.629 -6.567 1.00 97.81 365 ASN A O 1
ATOM 2728 N N . PRO A 1 366 ? -10.548 -11.401 -8.445 1.00 97.19 366 PRO A N 1
ATOM 2729 C CA . PRO A 1 366 ? -11.992 -11.408 -8.693 1.00 97.19 366 PRO A CA 1
ATOM 2730 C C . PRO A 1 366 ? -12.589 -12.802 -8.889 1.00 97.19 366 PRO A C 1
ATOM 2732 O O . PRO A 1 366 ? -13.784 -12.991 -8.661 1.00 97.19 366 PRO A O 1
ATOM 2735 N N . LYS A 1 367 ? -11.777 -13.819 -9.205 1.00 97.31 367 LYS A N 1
ATOM 2736 C CA . LYS A 1 367 ? -12.235 -15.220 -9.219 1.00 97.31 367 LYS A CA 1
ATOM 2737 C C 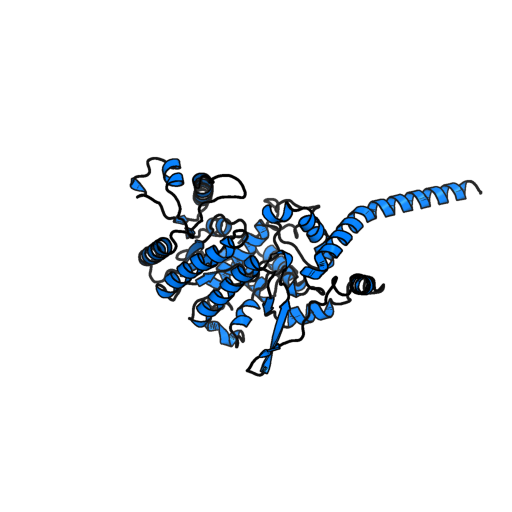. LYS A 1 367 ? -12.730 -15.694 -7.849 1.00 97.31 367 LYS A C 1
ATOM 2739 O O . LYS A 1 367 ? -13.576 -16.582 -7.783 1.00 97.31 367 LYS A O 1
ATOM 2744 N N . ASN A 1 368 ? -12.252 -15.076 -6.770 1.00 97.50 368 ASN A N 1
ATOM 2745 C CA . ASN A 1 368 ? -12.627 -15.428 -5.404 1.00 97.50 368 ASN A CA 1
ATOM 2746 C C . ASN A 1 368 ? -13.817 -14.614 -4.881 1.00 97.50 368 ASN A C 1
ATOM 2748 O O . ASN A 1 368 ? -14.272 -14.898 -3.777 1.00 97.50 368 ASN A O 1
ATOM 2752 N N . ARG A 1 369 ? -14.366 -13.665 -5.663 1.00 95.81 369 ARG A N 1
ATOM 2753 C CA . ARG A 1 369 ? -15.444 -12.733 -5.269 1.00 95.81 369 ARG A CA 1
ATOM 2754 C C . ARG A 1 369 ? -16.589 -13.405 -4.506 1.00 95.81 369 ARG A C 1
ATOM 2756 O O . ARG A 1 369 ? -17.004 -12.920 -3.457 1.00 95.81 369 ARG A O 1
ATOM 2763 N N . LYS A 1 370 ? -17.075 -14.545 -5.010 1.00 95.06 370 LYS A N 1
ATOM 2764 C CA . LYS A 1 370 ? -18.159 -15.312 -4.377 1.00 95.06 370 LYS A CA 1
ATOM 2765 C C . LYS A 1 370 ? -17.719 -15.966 -3.065 1.00 95.06 370 LYS A C 1
ATOM 2767 O O . LYS A 1 370 ? -18.467 -15.929 -2.098 1.00 95.06 370 LYS A O 1
ATOM 2772 N N . ALA A 1 371 ? -16.519 -16.549 -3.028 1.00 95.12 371 ALA A N 1
ATOM 2773 C CA . ALA A 1 371 ? -15.994 -17.241 -1.849 1.00 95.12 371 ALA A CA 1
ATOM 2774 C C . ALA A 1 371 ? -15.771 -16.285 -0.667 1.00 95.12 371 ALA A C 1
ATOM 2776 O O . ALA A 1 371 ? -15.998 -16.658 0.478 1.00 95.12 371 ALA A O 1
ATOM 2777 N N . ILE A 1 372 ? -15.386 -15.041 -0.954 1.00 92.31 372 ILE A N 1
ATOM 2778 C CA . ILE A 1 372 ? -15.186 -13.987 0.052 1.00 92.31 372 ILE A CA 1
ATOM 2779 C C . ILE A 1 372 ? -16.454 -13.165 0.328 1.00 92.31 372 ILE A C 1
ATOM 2781 O O . ILE A 1 372 ? -16.433 -12.265 1.168 1.00 92.31 372 ILE A O 1
ATOM 2785 N N . GLY A 1 373 ? -17.557 -13.452 -0.374 1.00 92.06 373 GLY A N 1
ATOM 2786 C CA . GLY A 1 373 ? -18.839 -12.770 -0.205 1.00 92.06 373 GLY A CA 1
ATOM 2787 C C . GLY A 1 373 ? -18.783 -11.278 -0.533 1.00 92.06 373 GLY A C 1
ATOM 2788 O O . GLY A 1 373 ? -19.209 -10.467 0.287 1.00 92.06 373 GLY A O 1
ATOM 2789 N N . ILE A 1 374 ? -18.214 -10.902 -1.683 1.00 92.06 374 ILE A N 1
ATOM 2790 C CA . ILE A 1 374 ? -18.293 -9.536 -2.229 1.00 92.06 374 ILE A CA 1
ATOM 2791 C C . ILE A 1 374 ? -19.484 -9.461 -3.187 1.00 92.06 374 ILE A C 1
ATOM 2793 O O . ILE A 1 374 ? -19.427 -9.973 -4.309 1.00 92.06 374 ILE A O 1
ATOM 2797 N N . ASP A 1 375 ? -20.541 -8.772 -2.766 1.00 89.88 375 ASP A N 1
ATOM 2798 C CA . ASP A 1 375 ? -21.703 -8.513 -3.620 1.00 89.88 375 ASP A CA 1
ATOM 2799 C C . ASP A 1 375 ? -21.522 -7.158 -4.304 1.00 89.88 375 ASP A C 1
ATOM 2801 O O . ASP A 1 375 ? -21.583 -7.049 -5.532 1.00 89.88 375 ASP A O 1
ATOM 2805 N N . ASN A 1 376 ? -21.174 -6.139 -3.515 1.00 91.38 376 ASN A N 1
ATOM 2806 C CA . ASN A 1 376 ? -20.803 -4.817 -4.003 1.00 91.38 376 ASN A CA 1
ATOM 2807 C C . ASN A 1 376 ? -19.277 -4.675 -4.045 1.00 91.38 376 ASN A C 1
ATOM 2809 O O . ASN A 1 376 ? -18.597 -4.948 -3.062 1.00 91.38 376 ASN A O 1
ATOM 2813 N N . THR A 1 377 ? -18.729 -4.189 -5.155 1.00 93.88 377 THR A N 1
ATOM 2814 C CA . THR A 1 377 ? -17.278 -4.060 -5.362 1.00 93.88 377 THR A CA 1
ATOM 2815 C C . THR A 1 377 ? -16.585 -3.155 -4.335 1.00 93.88 377 THR A C 1
ATOM 2817 O O . THR A 1 377 ? -15.414 -3.370 -4.038 1.00 93.88 377 THR A O 1
ATOM 2820 N N . LEU A 1 378 ? -17.299 -2.216 -3.699 1.00 93.00 378 LEU A N 1
ATOM 2821 C CA . LEU A 1 378 ? -16.767 -1.431 -2.573 1.00 93.00 378 LEU A CA 1
ATOM 2822 C C . LEU A 1 378 ? -16.341 -2.300 -1.381 1.00 93.00 378 LEU A C 1
ATOM 2824 O O . LEU A 1 378 ? -15.472 -1.907 -0.605 1.00 93.00 378 LEU A O 1
ATOM 2828 N N . GLU A 1 379 ? -16.913 -3.493 -1.233 1.00 94.19 379 GLU A N 1
ATOM 2829 C CA . GLU A 1 379 ? -16.523 -4.435 -0.187 1.00 94.19 379 GLU A CA 1
ATOM 2830 C C . GLU A 1 379 ? -15.105 -4.986 -0.387 1.00 94.19 379 GLU A C 1
ATOM 2832 O O . GLU A 1 379 ? -14.535 -5.515 0.561 1.00 94.19 379 GLU A O 1
ATOM 2837 N N . LEU A 1 380 ? -14.491 -4.815 -1.567 1.00 95.12 380 LEU A N 1
ATOM 2838 C CA . LEU A 1 380 ? -13.083 -5.153 -1.807 1.00 95.12 380 LEU A CA 1
ATOM 2839 C C . LEU A 1 380 ? -12.147 -4.482 -0.795 1.00 95.12 380 LEU A C 1
ATOM 2841 O O . LEU A 1 380 ? -11.145 -5.071 -0.387 1.00 95.12 380 LEU A O 1
ATOM 2845 N N . PHE A 1 381 ? -12.463 -3.254 -0.382 1.00 95.69 381 PHE A N 1
ATOM 2846 C CA . PHE A 1 381 ? -11.607 -2.470 0.510 1.00 95.69 381 PHE A CA 1
ATOM 2847 C C . PHE A 1 381 ? -11.664 -2.933 1.967 1.00 95.69 381 PHE A C 1
ATOM 2849 O O . PHE A 1 381 ? -10.797 -2.540 2.739 1.00 95.69 381 PHE A O 1
ATOM 2856 N N . ARG A 1 382 ? -12.611 -3.812 2.335 1.00 95.19 382 ARG A N 1
ATOM 2857 C CA . ARG A 1 382 ? -12.722 -4.346 3.702 1.00 95.19 382 ARG A CA 1
ATOM 2858 C C . ARG A 1 382 ? -11.688 -5.422 4.023 1.00 95.19 382 ARG A C 1
ATOM 2860 O O . ARG A 1 382 ? -11.516 -5.752 5.190 1.00 95.19 382 ARG A O 1
ATOM 2867 N N . THR A 1 383 ? -11.041 -5.992 3.005 1.00 95.69 383 THR A N 1
ATOM 2868 C CA . THR A 1 383 ? -10.099 -7.105 3.172 1.00 95.69 383 THR A CA 1
ATOM 2869 C C . THR A 1 383 ? -8.658 -6.620 3.292 1.00 95.69 383 THR A C 1
ATOM 2871 O O . THR A 1 383 ? -8.245 -5.668 2.614 1.00 95.69 383 THR A O 1
ATOM 2874 N N . GLN A 1 384 ? -7.885 -7.330 4.110 1.00 96.69 384 GLN A N 1
ATOM 2875 C CA . GLN A 1 384 ? -6.458 -7.133 4.363 1.00 96.69 384 GLN A CA 1
ATOM 2876 C C . GLN A 1 384 ? -6.108 -5.719 4.853 1.00 96.69 384 GLN A C 1
ATOM 2878 O O . GLN A 1 384 ? -5.105 -5.133 4.443 1.00 96.69 384 GLN A O 1
ATOM 2883 N N . GLY A 1 385 ? -6.943 -5.144 5.721 1.00 96.50 385 GLY A N 1
ATOM 2884 C CA . GLY A 1 385 ? -6.704 -3.820 6.296 1.00 96.50 385 GLY A CA 1
ATOM 2885 C C . GLY A 1 385 ? -5.488 -3.800 7.232 1.00 96.50 385 GLY A C 1
ATOM 2886 O O . GLY A 1 385 ? -5.417 -4.580 8.176 1.00 96.50 385 GLY A O 1
ATOM 2887 N N . VAL A 1 386 ? -4.553 -2.869 7.015 1.00 97.31 386 VAL A N 1
ATOM 2888 C CA . VAL A 1 386 ? -3.381 -2.606 7.880 1.00 97.31 386 VAL A CA 1
ATOM 2889 C C . VAL A 1 386 ? -3.538 -1.225 8.523 1.00 97.31 386 VAL A C 1
ATOM 2891 O O . VAL A 1 386 ? -2.621 -0.421 8.576 1.00 97.31 386 VAL A O 1
ATOM 2894 N N . HIS A 1 387 ? -4.743 -0.891 8.969 1.00 95.50 387 HIS A N 1
ATOM 2895 C CA . HIS A 1 387 ? -5.159 0.470 9.334 1.00 95.50 387 HIS A CA 1
ATOM 2896 C C . HIS A 1 387 ? -4.589 0.983 10.676 1.00 95.50 387 HIS A C 1
ATOM 2898 O O . HIS A 1 387 ? -5.055 1.992 11.205 1.00 95.50 387 HIS A O 1
ATOM 2904 N N . GLY A 1 388 ? -3.632 0.279 11.282 1.00 95.38 388 GLY A N 1
ATOM 2905 C CA . GLY A 1 388 ? -2.968 0.662 12.531 1.00 95.38 388 GLY A CA 1
ATOM 2906 C C . GLY A 1 388 ? -3.863 0.637 13.775 1.00 95.38 388 GLY A C 1
ATOM 2907 O O . GLY A 1 388 ? -3.445 1.102 14.825 1.00 95.38 388 GLY A O 1
ATOM 2908 N N . GLY A 1 389 ? -5.093 0.128 13.690 1.00 95.31 389 GLY A N 1
ATOM 2909 C CA . GLY A 1 389 ? -6.103 0.267 14.752 1.00 95.31 389 GLY A CA 1
ATOM 2910 C C . GLY A 1 389 ? -7.221 1.265 14.468 1.00 95.31 389 GLY A C 1
ATOM 2911 O O . GLY A 1 389 ? -8.248 1.209 15.139 1.00 95.31 389 GLY A O 1
ATOM 2912 N N . LEU A 1 390 ? -7.104 2.101 13.426 1.00 94.31 390 LEU A N 1
ATOM 2913 C CA . LEU A 1 390 ? -8.099 3.141 13.122 1.00 94.31 390 LEU A CA 1
ATOM 2914 C C . LEU A 1 390 ? -9.531 2.601 12.995 1.00 94.31 390 LEU A C 1
ATOM 2916 O O . LEU A 1 390 ? -10.447 3.162 13.590 1.00 94.31 390 LEU A O 1
ATOM 2920 N N . TRP A 1 391 ? -9.741 1.495 12.275 1.00 95.62 391 TRP A N 1
ATOM 2921 C CA . TRP A 1 391 ? -11.084 0.927 12.089 1.00 95.62 391 TRP A CA 1
ATOM 2922 C C . TRP A 1 391 ? -11.724 0.421 13.378 1.00 95.62 391 TRP A C 1
ATOM 2924 O O . TRP A 1 391 ? -12.943 0.411 13.496 1.00 95.62 391 TRP A O 1
ATOM 2934 N N . ARG A 1 392 ? -10.899 0.022 14.347 1.00 95.06 392 ARG A N 1
ATOM 2935 C CA . ARG A 1 392 ? -11.322 -0.542 15.633 1.00 95.06 392 ARG A CA 1
ATOM 2936 C C . ARG A 1 392 ? -11.307 0.498 16.752 1.00 95.06 392 ARG A C 1
ATOM 2938 O O . ARG A 1 392 ? -11.670 0.180 17.882 1.00 95.06 392 ARG A O 1
ATOM 2945 N N . CYS A 1 393 ? -10.888 1.727 16.456 1.00 92.94 393 CYS A N 1
ATOM 2946 C CA . CYS A 1 393 ? -10.878 2.834 17.399 1.00 92.94 393 CYS A CA 1
ATOM 2947 C C . CYS A 1 393 ? -12.308 3.183 17.833 1.00 92.94 393 CYS A C 1
ATOM 2949 O O . CYS A 1 393 ? -13.236 3.145 17.028 1.00 92.94 393 CYS A O 1
ATOM 2951 N N . ALA A 1 394 ? -12.470 3.570 19.097 1.00 91.31 394 ALA A N 1
ATOM 2952 C CA . ALA A 1 394 ? -13.726 4.078 19.649 1.00 91.31 394 ALA A CA 1
ATOM 2953 C C . ALA A 1 394 ? -14.207 5.361 18.955 1.00 91.31 394 ALA A C 1
ATOM 2955 O O . ALA A 1 394 ? -15.409 5.594 18.798 1.00 91.31 394 ALA A O 1
ATOM 2956 N N . TYR A 1 395 ? -13.251 6.199 18.553 1.00 92.00 395 TYR A N 1
ATOM 2957 C CA . TYR A 1 395 ? -13.483 7.564 18.107 1.00 92.00 395 TYR A CA 1
ATOM 2958 C C . TYR A 1 395 ? -12.935 7.806 16.702 1.00 92.00 395 TYR A C 1
ATOM 2960 O O . TYR A 1 395 ? -11.910 7.237 16.321 1.00 92.00 395 TYR A O 1
ATOM 2968 N N . LYS A 1 396 ? -13.615 8.662 15.934 1.00 91.75 396 LYS A N 1
ATOM 2969 C CA . LYS A 1 396 ? -13.188 9.053 14.586 1.00 91.75 396 LYS A CA 1
ATOM 2970 C C . LYS A 1 396 ? -11.815 9.714 14.632 1.00 91.75 396 LYS A C 1
ATOM 2972 O O . LYS A 1 396 ? -11.557 10.532 15.519 1.00 91.75 396 LYS A O 1
ATOM 2977 N N . VAL A 1 397 ? -10.970 9.424 13.642 1.00 88.44 397 VAL A N 1
ATOM 2978 C CA . VAL A 1 397 ? -9.588 9.935 13.577 1.00 88.44 397 VAL A CA 1
ATOM 2979 C C . VAL A 1 397 ? -9.511 11.466 13.633 1.00 88.44 397 VAL A C 1
ATOM 2981 O O . VAL A 1 397 ? -8.694 12.017 14.369 1.00 88.44 397 VAL A O 1
ATOM 2984 N N . ASP A 1 398 ? -10.427 12.158 12.959 1.00 86.38 398 ASP A N 1
ATOM 2985 C CA . ASP A 1 398 ? -10.481 13.626 12.931 1.00 86.38 398 ASP A CA 1
ATOM 2986 C C . ASP A 1 398 ? -10.958 14.253 14.252 1.00 86.38 398 ASP A C 1
ATOM 2988 O O . ASP A 1 398 ? -10.883 15.464 14.430 1.00 86.38 398 ASP A O 1
ATOM 2992 N N . SER A 1 399 ? -11.403 13.438 15.212 1.00 89.44 399 SER A N 1
ATOM 2993 C CA . SER A 1 399 ? -11.885 13.899 16.521 1.00 89.44 399 SER A CA 1
ATOM 2994 C C . SER A 1 399 ? -10.930 13.597 17.682 1.00 89.44 399 SER A C 1
ATOM 2996 O O . SER A 1 399 ? -11.202 14.002 18.814 1.00 89.44 399 SER A O 1
ATOM 2998 N N . ILE A 1 400 ? -9.823 12.885 17.427 1.00 89.00 400 ILE A N 1
ATOM 2999 C CA . ILE A 1 400 ? -8.857 12.487 18.468 1.00 89.00 400 ILE A CA 1
ATOM 3000 C C . ILE A 1 400 ? -7.559 13.295 18.448 1.00 89.00 400 ILE A C 1
ATOM 3002 O O . ILE A 1 400 ? -6.792 13.189 19.398 1.00 89.00 400 ILE A O 1
ATOM 3006 N N . GLY A 1 401 ? -7.277 14.084 17.406 1.00 87.81 401 GLY A N 1
ATOM 3007 C CA . GLY A 1 401 ? -5.972 14.739 17.223 1.00 87.81 401 GLY A CA 1
ATOM 3008 C C . GLY A 1 401 ? -5.561 15.646 18.390 1.00 87.81 401 GLY A C 1
ATOM 3009 O O . GLY A 1 401 ? -4.510 15.436 18.998 1.00 87.81 401 GLY A O 1
ATOM 3010 N N . GLU A 1 402 ? -6.413 16.610 18.745 1.00 87.19 402 GLU A N 1
ATOM 3011 C CA . GLU A 1 402 ? -6.161 17.552 19.848 1.00 87.19 402 GLU A CA 1
ATOM 3012 C C . GLU A 1 402 ? -6.071 16.839 21.202 1.00 87.19 402 GLU A C 1
ATOM 3014 O O . GLU A 1 402 ? -5.142 17.074 21.976 1.00 87.19 402 GLU A O 1
ATOM 3019 N N . VAL A 1 403 ? -6.989 15.903 21.462 1.00 87.38 403 VAL A N 1
ATOM 3020 C CA . VAL A 1 403 ? -6.991 15.106 22.698 1.00 87.38 403 VAL A CA 1
ATOM 3021 C C . VAL A 1 403 ? -5.729 14.248 22.795 1.00 87.38 403 VAL A C 1
ATOM 3023 O O . VAL A 1 403 ? -5.134 14.150 23.863 1.00 87.38 403 VAL A O 1
ATOM 3026 N N . SER A 1 404 ? -5.263 13.684 21.680 1.00 89.38 404 SER A N 1
ATOM 3027 C CA . SER A 1 404 ? -4.019 12.911 21.640 1.00 89.38 404 SER A CA 1
ATOM 3028 C C . SER A 1 404 ? -2.810 13.792 21.962 1.00 89.38 404 SER A C 1
ATOM 3030 O O . SER A 1 404 ? -1.962 13.400 22.759 1.00 89.38 404 SER A O 1
ATOM 3032 N N . ALA A 1 405 ? -2.744 15.011 21.421 1.00 87.25 405 ALA A N 1
ATOM 3033 C CA . ALA A 1 405 ? -1.675 15.944 21.770 1.00 87.25 405 ALA A CA 1
ATOM 3034 C C . ALA A 1 405 ? -1.691 16.296 23.273 1.00 87.25 405 ALA A C 1
ATOM 3036 O O . ALA A 1 405 ? -0.637 16.304 23.911 1.00 87.25 40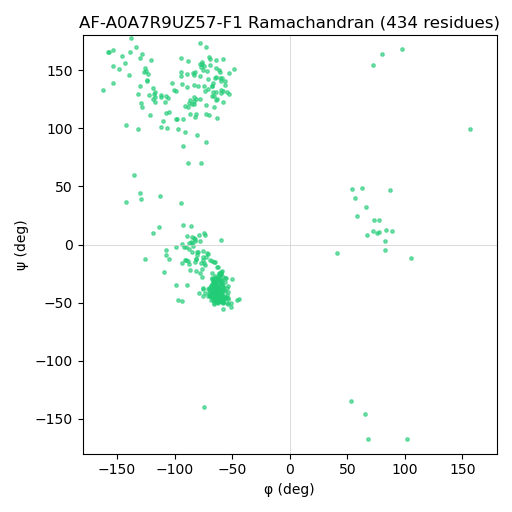5 ALA A O 1
ATOM 3037 N N . LEU A 1 406 ? -2.873 16.515 23.863 1.00 86.19 406 LEU A N 1
ATOM 3038 C CA . LEU A 1 406 ? -3.014 16.756 25.305 1.00 86.19 406 LEU A CA 1
ATOM 3039 C C . LEU A 1 406 ? -2.565 15.552 26.143 1.00 86.19 406 LEU A C 1
ATOM 3041 O O . LEU A 1 406 ? -1.805 15.728 27.094 1.00 86.19 406 LEU A O 1
ATOM 3045 N N . ILE A 1 407 ? -2.979 14.336 25.773 1.00 85.94 407 ILE A N 1
ATOM 3046 C CA . ILE A 1 407 ? -2.562 13.088 26.435 1.00 85.94 407 ILE A CA 1
ATOM 3047 C C . ILE A 1 407 ? -1.039 12.936 26.389 1.00 85.94 407 ILE A C 1
ATOM 3049 O O . ILE A 1 407 ? -0.419 12.612 27.402 1.00 85.94 407 ILE A O 1
ATOM 3053 N N . TYR A 1 408 ? -0.427 13.215 25.237 1.00 86.56 408 TYR A N 1
ATOM 3054 C CA . TYR A 1 408 ? 1.022 13.169 25.076 1.00 86.56 408 TYR A CA 1
ATOM 3055 C C . TYR A 1 408 ? 1.738 14.112 26.056 1.00 86.56 408 TYR A C 1
ATOM 3057 O O . TYR A 1 408 ? 2.635 13.685 26.787 1.00 86.56 408 TYR A O 1
ATOM 3065 N N . PHE A 1 409 ? 1.314 15.377 26.137 1.00 86.19 409 PHE A N 1
ATOM 3066 C CA . PHE A 1 409 ? 1.920 16.340 27.061 1.00 86.19 409 PHE A CA 1
ATOM 3067 C C . PHE A 1 409 ? 1.630 16.031 28.534 1.00 86.19 409 PHE A C 1
ATOM 3069 O O . PHE A 1 409 ? 2.519 16.198 29.370 1.00 86.19 409 PHE A O 1
ATOM 3076 N N . ALA A 1 410 ? 0.439 15.525 28.860 1.00 83.12 410 ALA A N 1
ATOM 3077 C CA . ALA A 1 410 ? 0.117 15.067 30.210 1.00 83.12 410 ALA A CA 1
ATOM 3078 C C . ALA A 1 410 ? 1.023 13.900 30.639 1.00 83.12 410 ALA A C 1
ATOM 3080 O O . ALA A 1 410 ? 1.540 13.900 31.756 1.00 83.12 410 ALA A O 1
ATOM 3081 N N . GLY A 1 411 ? 1.293 12.953 29.735 1.00 78.81 411 GLY A N 1
ATOM 3082 C CA . GLY A 1 411 ? 2.234 11.855 29.967 1.00 78.81 411 GLY A CA 1
ATOM 3083 C C . GLY A 1 411 ? 3.669 12.331 30.214 1.00 78.81 411 GLY A C 1
ATOM 3084 O O . GLY A 1 411 ? 4.344 11.802 31.094 1.00 78.81 411 GLY A O 1
ATOM 3085 N N . ILE A 1 412 ? 4.119 13.372 29.504 1.00 76.19 412 ILE A N 1
ATOM 3086 C CA . ILE A 1 412 ? 5.428 14.010 29.745 1.00 76.19 412 ILE A CA 1
ATOM 3087 C C . ILE A 1 412 ? 5.471 14.713 31.105 1.00 76.19 412 ILE A C 1
ATOM 3089 O O . ILE A 1 412 ? 6.495 14.675 31.786 1.00 76.19 412 ILE A O 1
ATOM 3093 N N . ALA A 1 413 ? 4.382 15.370 31.500 1.00 68.31 413 ALA A N 1
ATOM 3094 C CA . ALA A 1 413 ? 4.317 16.121 32.749 1.00 68.31 413 ALA A CA 1
ATOM 3095 C C . ALA A 1 413 ? 4.114 15.221 33.982 1.00 68.31 413 ALA A C 1
ATOM 3097 O O . ALA A 1 413 ? 4.502 15.605 35.086 1.00 68.31 413 ALA A O 1
ATOM 3098 N N . SER A 1 414 ? 3.546 14.021 33.812 1.00 67.88 414 SER A N 1
ATOM 3099 C CA . SER A 1 414 ? 3.212 13.108 34.914 1.00 67.88 414 SER A CA 1
ATOM 3100 C C . SER A 1 414 ? 4.400 12.803 35.841 1.00 67.88 414 SER A C 1
ATOM 3102 O O . SER A 1 414 ? 4.214 12.950 37.048 1.00 67.88 414 SER A O 1
ATOM 3104 N N . PRO A 1 415 ? 5.618 12.468 35.355 1.00 62.72 415 PRO A N 1
ATOM 3105 C CA . PRO A 1 415 ? 6.786 12.264 36.213 1.00 62.72 415 PRO A CA 1
ATOM 3106 C C . PRO A 1 415 ? 7.142 13.493 37.059 1.00 62.72 415 PRO A C 1
ATOM 3108 O O . PRO A 1 415 ? 7.484 13.348 38.233 1.00 62.72 415 PRO A O 1
ATOM 3111 N N . ALA A 1 416 ? 7.025 14.699 36.490 1.00 58.34 416 ALA A N 1
ATOM 3112 C CA . ALA A 1 416 ? 7.338 15.955 37.170 1.00 58.34 416 ALA A CA 1
ATOM 3113 C C . ALA A 1 416 ? 6.323 16.276 38.276 1.00 58.34 416 ALA A C 1
ATOM 3115 O O . ALA A 1 416 ? 6.716 16.707 39.359 1.00 58.34 416 ALA A O 1
ATOM 3116 N N . PHE A 1 417 ? 5.037 15.994 38.047 1.00 52.47 417 PHE A N 1
ATOM 3117 C CA . PHE A 1 417 ? 4.010 16.116 39.082 1.00 52.47 417 PHE A CA 1
ATOM 3118 C C . PHE A 1 417 ? 4.197 15.086 40.197 1.00 52.47 417 PHE A C 1
ATOM 3120 O O . PHE A 1 417 ? 4.184 15.470 41.361 1.00 52.47 417 PHE A O 1
ATOM 3127 N N . THR A 1 418 ? 4.476 13.816 39.883 1.00 56.84 418 THR A N 1
ATOM 3128 C CA . THR A 1 418 ? 4.800 12.816 40.920 1.00 56.84 418 THR A CA 1
ATOM 3129 C C . THR A 1 418 ? 6.055 13.176 41.713 1.00 56.84 418 THR A C 1
ATOM 3131 O O . THR A 1 418 ? 6.073 12.985 42.926 1.00 56.84 418 THR A O 1
ATOM 3134 N N . ALA A 1 419 ? 7.081 13.746 41.073 1.00 55.94 419 ALA A N 1
ATOM 3135 C CA . ALA A 1 419 ? 8.286 14.212 41.756 1.00 55.94 419 ALA A CA 1
ATOM 3136 C C . ALA A 1 419 ? 7.997 15.415 42.671 1.00 55.94 419 ALA A C 1
ATOM 3138 O O . ALA A 1 419 ? 8.433 15.428 43.820 1.00 55.94 419 ALA A O 1
ATOM 3139 N N . ALA A 1 420 ? 7.209 16.389 42.208 1.00 55.41 420 ALA A N 1
ATOM 3140 C CA . ALA A 1 420 ? 6.792 17.537 43.014 1.00 55.41 420 ALA A CA 1
ATOM 3141 C C . ALA A 1 420 ? 5.908 17.118 44.202 1.00 55.41 420 ALA A C 1
ATOM 3143 O O . ALA A 1 420 ? 6.104 17.602 45.317 1.00 55.41 420 ALA A O 1
ATOM 3144 N N . SER A 1 421 ? 4.984 16.174 43.997 1.00 54.03 421 SER A N 1
ATOM 3145 C CA . SER A 1 421 ? 4.155 15.596 45.060 1.00 54.03 421 SER A CA 1
ATOM 3146 C C . SER A 1 421 ? 4.979 14.791 46.066 1.00 54.03 421 SER A C 1
ATOM 3148 O O . SER A 1 421 ? 4.739 14.910 47.264 1.00 54.03 421 SER A O 1
ATOM 3150 N N . ALA A 1 422 ? 5.976 14.021 45.619 1.00 57.44 422 ALA A N 1
ATOM 3151 C CA . ALA A 1 422 ? 6.880 13.285 46.504 1.00 57.44 422 ALA A CA 1
ATOM 3152 C C . ALA A 1 422 ? 7.769 14.225 47.337 1.00 57.44 422 ALA A C 1
ATOM 3154 O O . ALA A 1 422 ? 7.969 13.981 48.525 1.00 57.44 422 ALA A O 1
ATOM 3155 N N . VAL A 1 423 ? 8.248 15.329 46.753 1.00 62.12 423 VAL A N 1
ATOM 3156 C CA . VAL A 1 423 ? 8.997 16.370 47.478 1.00 62.12 423 VAL A CA 1
ATOM 3157 C C . VAL A 1 423 ? 8.100 17.086 48.489 1.00 62.12 423 VAL A C 1
ATOM 3159 O O . VAL A 1 423 ? 8.502 17.250 49.635 1.00 62.12 423 VAL A O 1
ATOM 3162 N N . MET A 1 424 ? 6.868 17.446 48.118 1.00 47.62 424 MET A N 1
ATOM 3163 C CA . MET A 1 424 ? 5.882 18.024 49.043 1.00 47.62 424 MET A CA 1
ATOM 3164 C C . MET A 1 424 ? 5.545 17.073 50.198 1.00 47.62 424 MET A C 1
ATOM 3166 O O . MET A 1 424 ? 5.558 17.494 51.351 1.00 47.62 424 MET A O 1
ATOM 3170 N N . LEU A 1 425 ? 5.307 15.787 49.921 1.00 56.59 425 LEU A N 1
ATOM 3171 C CA . LEU A 1 425 ? 5.078 14.771 50.955 1.00 56.59 425 LEU A CA 1
ATOM 3172 C C . LEU A 1 425 ? 6.312 14.578 51.848 1.00 56.59 425 LEU A C 1
ATOM 3174 O O . LEU A 1 425 ? 6.166 14.448 53.060 1.00 56.59 425 LEU A O 1
ATOM 3178 N N . GLY A 1 426 ? 7.520 14.626 51.278 1.00 61.16 426 GLY A N 1
ATOM 3179 C CA . GLY A 1 426 ? 8.776 14.595 52.028 1.00 61.16 426 GLY A CA 1
ATOM 3180 C C . GLY A 1 426 ? 8.964 15.813 52.937 1.00 61.16 426 GLY A C 1
ATOM 3181 O O . GLY A 1 426 ? 9.379 15.658 54.084 1.00 61.16 426 GLY A O 1
ATOM 3182 N N . ILE A 1 427 ? 8.601 17.012 52.470 1.00 63.00 427 ILE A N 1
ATOM 3183 C CA . ILE A 1 427 ? 8.628 18.251 53.263 1.00 63.00 427 ILE A CA 1
ATOM 3184 C C . ILE A 1 427 ? 7.597 18.184 54.395 1.00 63.00 427 ILE A C 1
ATOM 3186 O O . ILE A 1 427 ? 7.941 18.474 55.538 1.00 63.00 427 ILE A O 1
ATOM 3190 N N . VAL A 1 428 ? 6.367 17.740 54.120 1.00 56.84 428 VAL A N 1
ATOM 3191 C CA . VAL A 1 428 ? 5.316 17.573 55.140 1.00 56.84 428 VAL A CA 1
ATOM 3192 C C . VAL A 1 428 ? 5.713 16.520 56.183 1.00 56.84 428 VAL A C 1
ATOM 3194 O O . VAL A 1 428 ? 5.535 16.748 57.378 1.00 56.84 428 VAL A O 1
ATOM 3197 N N . ALA A 1 429 ? 6.317 15.402 55.770 1.00 56.16 429 ALA A N 1
ATOM 3198 C CA . ALA A 1 429 ? 6.834 14.387 56.688 1.00 56.16 429 ALA A CA 1
ATOM 3199 C C . ALA A 1 429 ? 7.992 14.918 57.558 1.00 56.16 429 ALA A C 1
ATOM 3201 O O . ALA A 1 429 ? 8.000 14.691 58.767 1.00 56.16 429 ALA A O 1
ATOM 3202 N N . MET A 1 430 ? 8.926 15.687 56.982 1.00 50.78 430 MET A N 1
ATOM 3203 C CA . MET A 1 430 ? 10.001 16.356 57.734 1.00 50.78 430 MET A CA 1
ATOM 3204 C C . MET A 1 430 ? 9.476 17.414 58.707 1.00 50.78 430 MET A C 1
ATOM 3206 O O . MET A 1 430 ? 10.025 17.569 59.797 1.00 50.78 430 MET A O 1
ATOM 3210 N N . MET A 1 431 ? 8.430 18.149 58.323 1.00 47.47 431 MET A N 1
ATOM 3211 C CA . MET A 1 431 ? 7.774 19.106 59.209 1.00 47.47 431 MET A CA 1
ATOM 3212 C C . MET A 1 431 ? 7.103 18.375 60.373 1.00 47.47 431 MET A C 1
ATOM 3214 O O . MET A 1 431 ? 7.317 18.771 61.510 1.00 47.47 431 MET A O 1
ATOM 3218 N N . ASN A 1 432 ? 6.406 17.263 60.130 1.00 48.00 432 ASN A N 1
ATOM 3219 C CA . ASN A 1 432 ? 5.771 16.473 61.191 1.00 48.00 432 ASN A CA 1
ATOM 3220 C C . ASN A 1 432 ? 6.773 15.777 62.133 1.00 48.00 432 ASN A C 1
ATOM 3222 O O . ASN A 1 432 ? 6.474 15.621 63.311 1.00 48.00 432 ASN A O 1
ATOM 3226 N N . MET A 1 433 ? 7.975 15.417 61.664 1.00 49.72 433 MET A N 1
ATOM 3227 C CA . MET A 1 433 ? 9.045 14.869 62.518 1.00 49.72 433 MET A CA 1
ATOM 3228 C C . MET A 1 433 ? 9.723 15.908 63.424 1.00 49.72 433 MET A C 1
ATOM 3230 O O . MET A 1 433 ? 10.394 15.523 64.372 1.00 49.72 433 MET A O 1
ATOM 3234 N N . LYS A 1 434 ? 9.582 17.212 63.151 1.00 48.12 434 LYS A N 1
ATOM 3235 C CA . LYS A 1 434 ? 10.121 18.283 64.013 1.00 48.12 434 LYS A CA 1
ATOM 3236 C C . LYS A 1 434 ? 9.168 18.703 65.142 1.00 48.12 434 LYS A C 1
ATOM 3238 O O . LYS A 1 434 ? 9.537 19.557 65.942 1.00 48.12 434 LYS A O 1
ATOM 3243 N N . TRP A 1 435 ? 7.962 18.131 65.187 1.00 47.03 435 TRP A N 1
ATOM 3244 C CA . TRP A 1 435 ? 6.929 18.394 66.200 1.00 47.03 435 TRP A CA 1
ATOM 3245 C C . TRP A 1 435 ? 6.629 17.174 67.097 1.00 47.03 435 TRP A C 1
ATOM 3247 O O . TRP A 1 435 ? 5.621 17.169 67.804 1.00 47.03 435 TRP A O 1
ATOM 3257 N N . GLN A 1 436 ? 7.501 16.161 67.084 1.00 36.94 436 GLN A N 1
ATOM 3258 C CA . GLN A 1 436 ? 7.621 15.122 68.116 1.00 36.94 436 GLN A CA 1
ATOM 3259 C C . GLN A 1 436 ? 8.968 15.288 68.811 1.00 36.94 436 GLN A C 1
ATOM 3261 O O . GLN A 1 436 ? 9.017 15.032 70.033 1.00 36.94 436 GLN A O 1
#

Sequence (436 aa):
YRVPYNGGWHPSSPKAPPANAVLHGDALKAQAAQWAARGIIEQDAADALCWTSEYFAQGQSLKGVYFVMIGAGSAMGPFPKLLEMGATVVAIDIPGSWGAGGPRPTWTLWKRLCDAARASPGSLIFPLGKPQASCTSDDDMYAASGCDLMNQPGEIANWLVHWQSTIPADAKVVIGNYTYLDGDLHVKLALCADYCIAKLCAARQSTTVAFLCTPTDIHVCPKEAHDAAERNYGSGLGSLGLEMLAHALSGGKLLVKNALAPVKSASGKEIHLVDGLSVAQGPNYGLAKRMQHWRACIAYDAGHTVSSMVAPSTATISVIHNKTFAWAYGGMPYFKYEIFKQETTNAVMAALLMHDTLNAASPKNPKNRKAIGIDNTLELFRTQGVHGGLWRCAYKVDSIGEVSALIYFAGIASPAFTAASAVMLGIVAMMNMKWQ

Secondary structure (DSSP, 8-state):
--EE-SSS-BTTB-SPPPTT-EE-HHHHHHHHHHHHHTTSS-HHHHHHHHHHHHHHHTT---TTEEEEEETTT-SSSSHHHHHHTT-EEEEE-PPP--SSS----HHHHHHHHHHHHHTSS-EEE--BSS-GGG--SHHHHHHHB---TTT-HHHHHHHHHHHHHHS-TT-EEEEEE----STHHHHHHHHHHHHHHHHHHHH-TTPEEEE-B-SSSEEEE-HHHHHHHHHHTT-SSTTS-HHHHHHHHTTS-SS-B-BPPPEEPTTS-EEEEEE---GGGHHHHHHHHHHHHHHHHHHHHTT--EE-PBPPPB--HHHHTSHHHHHHHHHGGGGT-PPBPHHHHHHHHHHHHHHHHH-TT-TTSGGGTTTTT-SSGGGGGGSS---TTGGG-SB-GGGTHHHHHHHHHHHHHHHHHHHHHHHHHHHHHHHHHTT-

Nearest PDB structures (foldseek):
  1es9-asse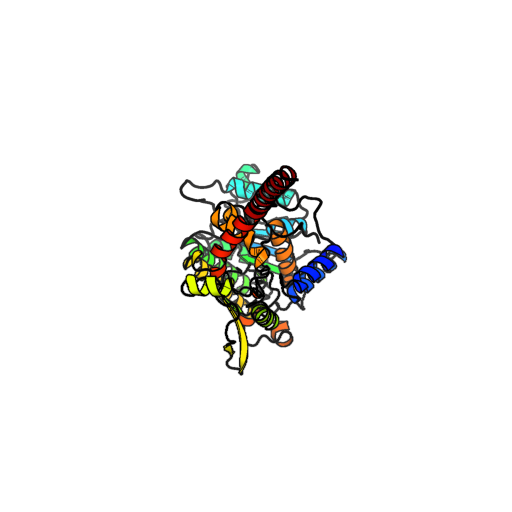mbly1_A-2  TM=2.925E-01  e=6.001E+00  Bos taurus
  8hmh-assembly2_A  TM=3.186E-01  e=9.222E+00  Arabidopsis thaliana
  3tml-assembly2_A  TM=2.620E-01  e=7.050E+00  Burkholderia cenocepacia J2315
  4ex4-assembly1_A  TM=1.991E-01  e=8.283E+00  Mycobacterium leprae Br4923

Foldseek 3Di:
DKFQDDFFAAPVRNDGRPPPRIDADVRLLVVLVVCCVLLLWPNLLSVLLVVLRVCVVVVHACPLEEEEEEALLFLLALNLVCQQRAHEYEDAYAFDDPPPDDGDQQLVSQVVSVVSNVVGNYHYHFDFQDDPVPQPDSSSRSNRTHDHLLPPLPVLLVVLLVVVVPGDLPGEYEYEYRDDDADLVLQSSLVSSLSSVVSNCVSRVAYEYEYQQELQAKAFADVVLLVLLVVQACVAVNPPCVQVVVCVVVVNQAQHFQRDAWDQDPVRDTITMGNSHACVSPDSVRNSSVSSVVSLLVSLVSQYQYHYAHFEAEDDPVQVVPVLSSLLQNQCVSQSAGHHYSSSRSSSSVSSVCSSRPPPCDLSGSVCCVVVVPPDSSCSHNGSYSHRCQSSGRGHPNNRSVVSSVNSVCVVCVVVVVVVVVVVVVVVVVVVVVVD

Organism: Diacronema lutheri (NCBI:txid2081491)

Mean predicted aligned error: 6.54 Å

Radius of gyration: 24.05 Å; Cα contacts (8 Å, |Δi|>4): 791; chains: 1; bounding box: 59×50×95 Å

Solvent-accessible surface area (backbone atoms only — not comparable to full-atom values): 22448 Å² total; per-residue (Å²): 82,72,33,40,47,77,70,55,41,30,76,94,49,70,66,75,56,55,93,84,32,56,32,38,71,69,60,35,42,53,49,30,52,51,33,27,77,67,39,25,24,35,61,64,30,28,51,31,43,40,49,35,34,48,48,43,69,74,68,51,78,39,80,63,37,36,39,35,26,37,21,43,82,32,86,73,31,38,47,70,53,39,22,66,59,38,20,36,33,36,44,38,41,65,70,46,61,72,76,98,60,65,83,47,69,46,32,63,57,42,45,52,56,50,52,52,26,74,76,32,74,17,43,78,42,66,51,52,78,55,64,72,90,75,40,89,42,71,67,51,39,20,61,35,42,45,52,45,50,83,81,37,34,66,59,53,31,52,49,51,49,53,53,62,68,77,47,67,88,87,44,43,41,34,43,31,59,42,66,83,54,73,55,66,56,21,34,51,44,42,51,30,50,47,53,29,51,52,52,43,38,75,74,35,71,76,29,29,40,34,40,72,33,66,51,53,38,72,40,36,41,46,65,72,33,41,56,36,3,50,64,40,46,72,61,63,79,58,87,72,50,60,65,60,48,48,14,57,76,53,75,60,55,31,60,33,72,24,54,56,84,63,44,70,44,98,86,66,50,76,44,37,50,33,63,26,52,41,73,90,68,36,69,38,49,54,50,26,54,50,51,52,50,52,51,44,39,55,41,30,76,72,58,14,32,32,37,44,32,24,33,45,55,55,62,37,75,91,50,47,73,42,59,69,55,36,36,16,51,43,16,29,55,81,57,51,30,44,33,30,35,46,63,34,45,21,33,52,56,38,28,43,46,49,27,36,73,69,38,86,82,24,81,36,24,47,91,36,29,72,84,72,65,49,86,52,67,66,49,61,45,34,47,40,25,35,35,15,7,54,64,32,14,28,37,21,62,78,19,40,45,69,60,13,30,51,49,30,53,50,62,68,45,43,64,58,52,53,50,52,50,50,50,50,51,51,51,52,52,55,54,56,64,74,76,113

pLDDT: mean 89.3, std 13.08, range [32.06, 98.81]